Protein AF-A0A965BV50-F1 (afdb_monomer_lite)

Sequence (449 aa):
FGYLLAMDSPTAHPRGEAYHWGTTLWHEMAHVYTVEASNHLVPRWYTEGIAVFEEWRSGPTPGRKIPLNVYQAMSEGKFLPVASMDDGFMRPSYEDQVIVSYMQGGLIMDFIALEYGVDKIVDMLYFFRDGKPLEDAMQQVLGIDTTTFDKQFKEFIDIEYGKLLRALPGWQADQKTAFEALEAEDWQSAVAAGQRGVAAFPDYVEPDSPYIALARAYSRLDDTENQFRTLETFWQKGGYAPRALLTLAEGYTERGDTERAFDVLKTVQGGKLNMSGHYDHSRPGATLSGDAVLEGFVVRDAPGLGKVLQAMTLYGLVDALRGPGLNFSRATIPFSLSPDALVLQDARAFSSSLGLTAKGRIDRRRDTVDMEGTIVPAYIFNTLLGRIPLLGRLFSPEEGGGVFAVAYRMRGPLNDPQTSVNPLAALTPGFLRGIFGLGQEPAGQAPRQ

Secondary structure (DSSP, 8-state):
--S------TTTSPBTBS--HHHHHHHHHHHHHHHHHTTT-S-HHHHHHHHHHHHHHTSSS-S----HHHHHHHHTT-PPPGGGTTHHHHS-SSTTHHHHHHHHHHHHHHHHHHHT-HHHHHHHHHHHHTT--HHHHIIIIISS-HHHHHHHHHHHHHHHTHHHHHHHHHHHHHHHHHHHHHHTT-HHHHHHHHHHHHHH-TT--STTSHHHHHHHHHHHTT-HHHHHHHHHHHHHTT---HHHHHHHHHHHHHTT-HHHHHHHHHT------EEEEE--TTSTT--EEEEEEEEEEEE-S-HHHHHHHHHTT-HHHHHHHHTT-EEEEEEEEEEEE-SSEEEEEEEEEE-SSEEEEEEEEEETTTTEEEEEEEEEETHHHHHHH---TT-TTSS--SSS----EEEEEEEEETTS-EEEEEEEE---HHHHHHHTTTT----PPPPP-

Foldseek 3Di:
DALDQDDQPVVNWQFQPPPPVQLVVQLSVLLNVLCHLQVNQDQPLLSLLSSLLCSQPPTPDHHQDQDLVLLVCLLVVVDDQPLCLSCLVVPNPDDCSVVNSSSSSVLLQVLCCVPPRNVLSVQLSNVSSVVDDPQCSCCVRVVDGSVVSSVVSNVVCCVPCVQLSVCSVVLVVLLVQLVVCVVVVVLVSNLVSLVVNCVSPVLPQEPSGSLVSNLSSCVSVVVLVSNLVSLVSSVVSPHADQVSLQSNLVVCVVVVNNVVSVVSVVSRDDKDWDWDWDFDPVDVFTKTWTKIKIASDFAALQQQVLVQCVVVVVPVQSVCNHPVGATWGMKIFGWIDTPFKIFTCWIWTDDPFKIKTKGFMQGPVQQKTWIKIKIFTPVVVVVLVPPPVPCPPVPDDDDDDDRWMKIKTWTDHRSHTDMDIDTPDDDDNVVVCVNVVPDDDDPDDDDDD

pLDDT: mean 77.94, std 18.98, range [28.27, 98.56]

Structure (mmCIF, N/CA/C/O backbone):
data_AF-A0A965BV50-F1
#
_entry.id   AF-A0A965BV50-F1
#
loop_
_atom_site.group_PDB
_atom_site.id
_atom_site.type_symbol
_atom_site.label_atom_id
_atom_site.label_alt_id
_atom_site.label_comp_id
_atom_site.label_asym_id
_atom_site.label_entity_id
_atom_site.label_seq_id
_atom_site.pdbx_PDB_ins_code
_atom_site.Cartn_x
_atom_site.Cartn_y
_atom_site.Cartn_z
_atom_site.occupancy
_atom_site.B_iso_or_equiv
_atom_site.auth_seq_id
_atom_site.auth_comp_id
_atom_site.auth_asym_id
_atom_site.auth_atom_id
_atom_site.pdbx_PDB_model_num
ATOM 1 N N . PHE A 1 1 ? -26.295 1.095 6.762 1.00 48.38 1 PHE A N 1
ATOM 2 C CA . PHE A 1 1 ? -26.254 0.082 5.691 1.00 48.38 1 PHE A CA 1
ATOM 3 C C . PHE A 1 1 ? -26.835 -1.195 6.277 1.00 48.38 1 PHE A C 1
ATOM 5 O O . PHE A 1 1 ? -26.462 -1.478 7.400 1.00 48.38 1 PHE A O 1
ATOM 12 N N . GLY A 1 2 ? -27.822 -1.819 5.616 1.00 55.31 2 GLY A N 1
ATOM 13 C CA . GLY A 1 2 ? -28.513 -3.043 6.072 1.00 55.31 2 GLY A CA 1
ATOM 14 C C . GLY A 1 2 ? -27.794 -4.328 5.609 1.00 55.31 2 GLY A C 1
ATOM 15 O O . GLY A 1 2 ? -26.575 -4.327 5.475 1.00 55.31 2 GLY A O 1
ATOM 16 N N . TYR A 1 3 ? -28.548 -5.343 5.149 1.00 61.62 3 TYR A N 1
ATOM 17 C CA . TYR A 1 3 ? -28.073 -6.526 4.382 1.00 61.62 3 TYR A CA 1
ATOM 18 C C . TYR A 1 3 ? -27.464 -6.211 2.990 1.00 61.62 3 TYR A C 1
ATOM 20 O O . TYR A 1 3 ? -27.631 -6.976 2.038 1.00 61.62 3 TYR A O 1
ATOM 28 N N . LEU A 1 4 ? -26.827 -5.053 2.820 1.00 57.47 4 LEU A N 1
ATOM 29 C CA . LEU A 1 4 ? -26.337 -4.552 1.541 1.00 57.47 4 LEU A CA 1
ATOM 30 C C . LEU A 1 4 ? -24.837 -4.288 1.624 1.00 57.47 4 LEU A C 1
ATOM 32 O O . LEU A 1 4 ? -24.406 -3.382 2.333 1.00 57.47 4 LEU A O 1
ATOM 36 N N . LEU A 1 5 ? -24.082 -5.029 0.819 1.00 56.69 5 LEU A N 1
ATOM 37 C CA . LEU A 1 5 ? -22.688 -4.743 0.512 1.00 56.69 5 LEU A CA 1
ATOM 38 C C . LEU A 1 5 ? -22.633 -3.883 -0.752 1.00 56.69 5 LEU A C 1
ATOM 40 O O . LEU A 1 5 ? -23.156 -4.274 -1.799 1.00 56.69 5 LEU A O 1
ATOM 44 N N . ALA A 1 6 ? -22.019 -2.709 -0.649 1.00 56.41 6 ALA A N 1
ATOM 45 C CA . ALA A 1 6 ? -21.748 -1.838 -1.782 1.00 56.41 6 ALA A CA 1
ATOM 46 C C . ALA A 1 6 ? -20.234 -1.724 -1.920 1.00 56.41 6 ALA A C 1
ATOM 48 O O . ALA A 1 6 ? -19.592 -1.025 -1.151 1.00 56.41 6 ALA A O 1
ATOM 49 N N . MET A 1 7 ? -19.683 -2.444 -2.889 1.00 57.22 7 MET A N 1
ATOM 50 C CA . MET A 1 7 ? -18.261 -2.410 -3.190 1.00 57.22 7 MET A CA 1
ATOM 51 C C . MET A 1 7 ? -18.069 -1.891 -4.603 1.00 57.22 7 MET A C 1
ATOM 53 O O . MET A 1 7 ? -18.859 -2.180 -5.511 1.00 57.22 7 MET A O 1
ATOM 57 N N . ASP A 1 8 ? -16.984 -1.158 -4.785 1.00 50.34 8 ASP A N 1
ATOM 58 C CA . ASP A 1 8 ? -16.513 -0.786 -6.099 1.00 50.34 8 ASP A CA 1
ATOM 59 C C . ASP A 1 8 ? -16.258 -2.050 -6.928 1.00 50.34 8 ASP A C 1
ATOM 61 O O . ASP A 1 8 ? -15.528 -2.970 -6.551 1.00 50.34 8 ASP A O 1
ATOM 65 N N . SER A 1 9 ? -16.918 -2.117 -8.085 1.00 52.16 9 SER A N 1
ATOM 66 C CA . SER A 1 9 ? -16.736 -3.214 -9.033 1.00 52.16 9 SER A CA 1
ATOM 67 C C . SER A 1 9 ? -15.239 -3.430 -9.325 1.00 52.16 9 SER A C 1
ATOM 69 O O . SER A 1 9 ? -14.467 -2.464 -9.348 1.00 52.16 9 SER A O 1
ATOM 71 N N . PRO A 1 10 ? -14.811 -4.648 -9.709 1.00 48.91 10 PRO A N 1
ATOM 72 C CA . PRO A 1 10 ? -13.548 -4.862 -10.421 1.00 48.91 10 PRO A CA 1
ATOM 73 C C . PRO A 1 10 ? -13.303 -3.885 -11.571 1.00 48.91 10 PRO A C 1
ATOM 75 O O . PRO A 1 10 ? -12.167 -3.636 -11.969 1.00 48.91 10 PRO A O 1
ATOM 78 N N . THR A 1 11 ? -14.386 -3.313 -12.102 1.00 47.31 11 THR A N 1
ATOM 79 C CA . THR A 1 11 ? -14.369 -2.278 -13.126 1.00 47.31 11 THR A CA 1
ATOM 80 C C . THR A 1 11 ? -14.392 -0.831 -12.607 1.00 47.31 11 THR A C 1
ATOM 82 O O . THR A 1 11 ? -14.266 0.080 -13.415 1.00 47.31 11 THR A O 1
ATOM 85 N N . ALA A 1 12 ? -14.603 -0.585 -11.320 1.00 45.44 12 ALA A N 1
ATOM 86 C CA . ALA A 1 12 ? -14.571 0.744 -10.707 1.00 45.44 12 ALA A CA 1
ATOM 87 C C . ALA A 1 12 ? -13.158 1.096 -10.221 1.00 45.44 12 ALA A C 1
ATOM 89 O O . ALA A 1 12 ? -12.731 2.234 -10.392 1.00 45.44 12 ALA A O 1
ATOM 90 N N . HIS A 1 13 ? -12.397 0.096 -9.760 1.00 41.88 13 HIS A N 1
ATOM 91 C CA . HIS A 1 13 ? -10.967 0.256 -9.541 1.00 41.88 13 HIS A CA 1
ATOM 92 C C . HIS A 1 13 ? -10.174 0.047 -10.824 1.00 41.88 13 HIS A C 1
ATOM 94 O O . HIS A 1 13 ? -10.538 -0.764 -11.696 1.00 41.88 13 HIS A O 1
ATOM 100 N N . PRO A 1 14 ? -9.082 0.787 -10.984 1.00 36.50 14 PRO A N 1
ATOM 101 C CA . PRO A 1 14 ? -8.390 0.806 -12.239 1.00 36.50 14 PRO A CA 1
ATOM 102 C C . PRO A 1 14 ? -7.262 -0.262 -12.060 1.00 36.50 14 PRO A C 1
ATOM 104 O O . PRO A 1 14 ? -6.562 -0.294 -11.052 1.00 36.50 14 PRO A O 1
ATOM 107 N N . ARG A 1 15 ? -7.210 -1.316 -12.904 1.00 37.50 15 ARG A N 1
ATOM 108 C CA . ARG A 1 15 ? -6.371 -2.515 -12.610 1.00 37.50 15 ARG A CA 1
ATOM 109 C C . ARG A 1 15 ? -4.898 -2.116 -12.429 1.00 37.50 15 ARG A C 1
ATOM 111 O O . ARG A 1 15 ? -4.472 -1.079 -12.902 1.00 37.50 15 ARG A O 1
ATOM 118 N N . GLY A 1 16 ? -4.111 -2.920 -11.723 1.00 38.03 16 GLY A N 1
ATOM 119 C CA . GLY A 1 16 ? -2.706 -2.617 -11.415 1.00 38.03 16 GLY A CA 1
ATOM 120 C C . GLY A 1 16 ? -2.471 -1.458 -10.440 1.00 38.03 16 GLY A C 1
ATOM 121 O O . GLY A 1 16 ? -1.325 -1.242 -10.059 1.00 38.03 16 GLY A O 1
ATOM 122 N N . GLU A 1 17 ? -3.516 -0.785 -9.942 1.00 38.69 17 GLU A N 1
ATOM 123 C CA . GLU A 1 17 ? -3.510 -0.478 -8.509 1.00 38.69 17 GLU A CA 1
ATOM 124 C C . GLU A 1 17 ? -3.370 -1.804 -7.754 1.00 38.69 17 GLU A C 1
ATOM 126 O O . GLU A 1 17 ? -3.959 -2.815 -8.155 1.00 38.69 17 GLU A O 1
ATOM 131 N N . ALA A 1 18 ? -2.609 -1.806 -6.657 1.00 47.47 18 ALA A N 1
ATOM 132 C CA . ALA A 1 18 ? -2.600 -2.897 -5.685 1.00 47.47 18 ALA A CA 1
ATOM 133 C C . ALA A 1 18 ? -3.940 -2.933 -4.920 1.00 47.47 18 ALA A C 1
ATOM 135 O O . ALA A 1 18 ? -3.980 -2.965 -3.697 1.00 47.47 18 ALA A O 1
ATOM 136 N N . TYR A 1 19 ? -5.057 -2.864 -5.646 1.00 46.47 19 TYR A N 1
ATOM 137 C CA . TYR A 1 19 ? -6.391 -2.996 -5.105 1.00 46.47 19 TYR A CA 1
ATOM 138 C C . TYR A 1 19 ? -6.746 -4.474 -5.119 1.00 46.47 19 TYR A C 1
ATOM 140 O O . TYR A 1 19 ? -7.096 -5.064 -6.147 1.00 46.47 19 TYR A O 1
ATOM 148 N N . HIS A 1 20 ? -6.583 -5.103 -3.965 1.00 58.41 20 HIS A N 1
ATOM 149 C CA . HIS A 1 20 ? -6.886 -6.508 -3.811 1.00 58.41 20 HIS A CA 1
ATOM 150 C C . HIS A 1 20 ? -8.386 -6.664 -3.533 1.00 58.41 20 HIS A C 1
ATOM 152 O O . HIS A 1 20 ? -8.796 -6.720 -2.380 1.00 58.41 20 HIS A O 1
ATOM 158 N N . TRP A 1 21 ? -9.217 -6.759 -4.584 1.00 66.75 21 TRP A N 1
ATOM 159 C CA . TRP A 1 21 ? -10.684 -6.887 -4.450 1.00 66.75 21 TRP A CA 1
ATOM 160 C C . TRP A 1 21 ? -11.123 -7.996 -3.507 1.00 66.75 21 TRP A C 1
ATOM 162 O O . TRP A 1 21 ? -12.157 -7.871 -2.870 1.00 66.75 21 TRP A O 1
ATOM 172 N N . GLY A 1 22 ? -10.364 -9.091 -3.430 1.00 65.44 22 GLY A N 1
ATOM 173 C CA . GLY A 1 22 ? -10.655 -10.147 -2.469 1.00 65.44 22 GLY A CA 1
ATOM 174 C C . GLY A 1 22 ? -10.535 -9.654 -1.027 1.00 65.44 22 GLY A C 1
ATOM 175 O O . GLY A 1 22 ? -11.378 -9.991 -0.209 1.00 65.44 22 GLY A O 1
ATOM 176 N N . THR A 1 23 ? -9.516 -8.845 -0.736 1.00 68.75 23 THR A N 1
ATOM 177 C CA . THR A 1 23 ? -9.272 -8.264 0.592 1.00 68.75 23 THR A CA 1
ATOM 178 C C . THR A 1 23 ? -10.305 -7.186 0.887 1.00 68.75 23 THR A C 1
ATOM 180 O O . THR A 1 23 ? -10.951 -7.257 1.922 1.00 68.75 23 THR A O 1
ATOM 183 N N . THR A 1 24 ? -10.604 -6.300 -0.069 1.00 72.44 24 THR A N 1
ATOM 184 C CA . THR A 1 24 ? -11.660 -5.296 0.131 1.00 72.44 24 THR A CA 1
ATOM 185 C C . THR A 1 24 ? -13.047 -5.917 0.262 1.00 72.44 24 THR A C 1
ATOM 187 O O . THR A 1 24 ? -13.817 -5.517 1.122 1.00 72.44 24 THR A O 1
ATOM 190 N N . LEU A 1 25 ? -13.379 -6.945 -0.524 1.00 76.69 25 LEU A N 1
ATOM 191 C CA . LEU A 1 25 ? -14.638 -7.670 -0.350 1.00 76.69 25 LEU A CA 1
ATOM 192 C C . LEU A 1 25 ? -14.718 -8.304 1.040 1.00 76.69 25 LEU A C 1
ATOM 194 O O . LEU A 1 25 ? -15.788 -8.310 1.641 1.00 76.69 25 LEU A O 1
ATOM 198 N N . TRP A 1 26 ? -13.604 -8.843 1.536 1.00 81.62 26 TRP A N 1
ATOM 199 C CA . TRP A 1 26 ? -13.517 -9.418 2.875 1.00 81.62 26 TRP A CA 1
ATOM 200 C C . TRP A 1 26 ? -13.761 -8.363 3.959 1.00 81.62 26 TRP A C 1
ATOM 202 O O . TRP A 1 26 ? -14.573 -8.586 4.855 1.00 81.62 26 TRP A O 1
ATOM 212 N N . HIS A 1 27 ? -13.139 -7.191 3.813 1.00 84.00 27 HIS A N 1
ATOM 213 C CA . HIS A 1 27 ? -13.326 -6.019 4.673 1.00 84.00 27 HIS A CA 1
ATOM 214 C C . HIS A 1 27 ? -14.779 -5.537 4.686 1.00 84.00 27 HIS A C 1
ATOM 216 O O . HIS A 1 27 ? -15.415 -5.474 5.735 1.00 84.00 27 HIS A O 1
ATOM 222 N N . GLU A 1 28 ? -15.357 -5.289 3.510 1.00 81.19 28 GLU A N 1
ATOM 223 C CA . GLU A 1 28 ? -16.746 -4.838 3.382 1.00 81.19 28 GLU A CA 1
ATOM 224 C C . GLU A 1 28 ? -17.741 -5.884 3.903 1.00 81.19 28 GLU A C 1
ATOM 226 O O . GLU A 1 28 ? -18.779 -5.550 4.478 1.00 81.19 28 GLU A O 1
ATOM 231 N N . MET A 1 29 ? -17.431 -7.175 3.756 1.00 83.62 29 MET A N 1
ATOM 232 C CA . MET A 1 29 ? -18.248 -8.248 4.320 1.00 83.62 29 MET A CA 1
ATOM 233 C C . MET A 1 29 ? -18.196 -8.249 5.855 1.00 83.62 29 MET A C 1
ATOM 235 O O . MET A 1 29 ? -19.225 -8.455 6.503 1.00 83.62 29 MET A O 1
ATOM 239 N N . ALA A 1 30 ? -17.032 -7.976 6.450 1.00 87.62 30 ALA A N 1
ATOM 240 C CA . ALA A 1 30 ? -16.907 -7.820 7.897 1.00 87.62 30 ALA A CA 1
ATOM 241 C C . ALA A 1 30 ? -17.775 -6.658 8.417 1.00 87.62 30 ALA A C 1
ATOM 243 O O . ALA A 1 30 ? -18.421 -6.800 9.461 1.00 87.62 30 ALA A O 1
ATOM 244 N N . HIS A 1 31 ? -17.895 -5.554 7.669 1.00 83.19 31 HIS A N 1
ATOM 245 C CA . HIS A 1 31 ? -18.837 -4.483 8.009 1.00 83.19 31 HIS A CA 1
ATOM 246 C C . HIS A 1 31 ? -20.285 -4.961 8.039 1.00 83.19 31 HIS A C 1
ATOM 248 O O . HIS A 1 31 ? -20.985 -4.677 9.010 1.00 83.19 31 HIS A O 1
ATOM 254 N N . VAL A 1 32 ? -20.734 -5.724 7.036 1.00 82.69 32 VAL A N 1
ATOM 255 C CA . VAL A 1 32 ? -22.110 -6.253 7.011 1.00 82.69 32 VAL A CA 1
ATOM 256 C C . VAL A 1 32 ? -22.403 -7.051 8.283 1.00 82.69 32 VAL A C 1
ATOM 258 O O . VAL A 1 32 ? -23.408 -6.802 8.941 1.00 82.69 32 VAL A O 1
ATOM 261 N N . TYR A 1 33 ? -21.516 -7.961 8.690 1.00 87.75 33 TYR A N 1
ATOM 262 C CA . TYR A 1 33 ? -21.744 -8.750 9.904 1.00 87.75 33 TYR A CA 1
ATOM 263 C C . TYR A 1 33 ? -21.706 -7.908 11.180 1.00 87.75 33 TYR A C 1
ATOM 265 O O . TYR A 1 33 ? -22.573 -8.058 12.040 1.00 87.75 33 TYR A O 1
ATOM 273 N N . THR A 1 34 ? -20.715 -7.028 11.318 1.00 89.50 34 THR A N 1
ATOM 274 C CA . THR A 1 34 ? -20.498 -6.269 12.559 1.00 89.50 34 THR A CA 1
ATOM 275 C C . THR A 1 34 ? -21.566 -5.205 12.787 1.00 89.50 34 THR A C 1
ATOM 277 O O . THR A 1 34 ? -22.087 -5.059 13.895 1.00 89.50 34 THR A O 1
ATOM 280 N N . VAL A 1 35 ? -21.953 -4.492 11.734 1.00 87.44 35 VAL A N 1
ATOM 281 C CA . VAL A 1 35 ? -22.994 -3.466 11.796 1.00 87.44 35 VAL A CA 1
ATOM 282 C C . VAL A 1 35 ? -24.360 -4.092 12.100 1.00 87.44 35 VAL A C 1
ATOM 284 O O . VAL A 1 35 ? -25.089 -3.570 12.942 1.00 87.44 35 VAL A O 1
ATOM 287 N N . GLU A 1 36 ? -24.687 -5.237 11.497 1.00 88.00 36 GLU A N 1
ATOM 288 C CA . GLU A 1 36 ? -25.954 -5.936 11.758 1.00 88.00 36 GLU A CA 1
ATOM 289 C C . GLU A 1 36 ? -25.990 -6.574 13.152 1.00 88.00 36 GLU A C 1
ATOM 291 O O . GLU A 1 36 ? -26.957 -6.401 13.898 1.00 88.00 36 GLU A O 1
ATOM 296 N N . ALA A 1 37 ? -24.920 -7.267 13.558 1.00 88.69 37 ALA A N 1
ATOM 297 C CA . ALA A 1 37 ? -24.847 -7.908 14.873 1.00 88.69 37 ALA A CA 1
ATOM 298 C C . ALA A 1 37 ? -24.964 -6.904 16.032 1.00 88.69 37 ALA A C 1
ATOM 300 O O . ALA A 1 37 ? -25.446 -7.262 17.108 1.00 88.69 37 ALA A O 1
ATOM 301 N N . SER A 1 38 ? -24.570 -5.649 15.804 1.00 89.94 38 SER A N 1
ATOM 302 C CA . SER A 1 38 ? -24.635 -4.556 16.779 1.00 89.94 38 SER A CA 1
ATOM 303 C C . SER A 1 38 ? -25.851 -3.635 16.621 1.00 89.94 38 SER A C 1
ATOM 305 O O . SER A 1 38 ? -25.908 -2.603 17.284 1.00 89.94 38 SER A O 1
ATOM 307 N N . ASN A 1 39 ? -26.829 -3.960 15.764 1.00 88.81 39 ASN A N 1
ATOM 308 C CA . ASN A 1 39 ? -27.992 -3.097 15.496 1.00 88.81 39 ASN A CA 1
ATOM 309 C C . ASN A 1 39 ? -27.597 -1.648 15.123 1.00 88.81 39 ASN A C 1
ATOM 311 O O . ASN A 1 39 ? -28.244 -0.684 15.529 1.00 88.81 39 ASN A O 1
ATOM 315 N N . HIS A 1 40 ? -26.504 -1.495 14.368 1.00 87.69 40 HIS A N 1
ATOM 316 C CA . HIS A 1 40 ? -25.914 -0.214 13.962 1.00 87.69 40 HIS A CA 1
ATOM 317 C C . HIS A 1 40 ? -25.415 0.686 15.109 1.00 87.69 40 HIS A C 1
ATOM 319 O O . HIS A 1 40 ? -25.221 1.883 14.895 1.00 87.69 40 HIS A O 1
ATOM 325 N N . LEU A 1 41 ? -25.212 0.141 16.312 1.00 89.88 41 LEU A N 1
ATOM 326 C CA . LEU A 1 41 ? -24.761 0.895 17.491 1.00 89.88 41 LEU A CA 1
ATOM 327 C C . LEU A 1 41 ? -23.266 0.718 17.798 1.00 89.88 41 LEU A C 1
ATOM 329 O O . LEU A 1 41 ? -22.759 1.335 18.733 1.00 89.88 41 LEU A O 1
ATOM 333 N N . VAL A 1 42 ? -22.550 -0.102 17.022 1.00 91.81 42 VAL A N 1
ATOM 334 C CA . VAL A 1 42 ? -21.094 -0.255 17.148 1.00 91.81 42 VAL A CA 1
ATOM 335 C C . VAL A 1 42 ? -20.363 1.064 16.834 1.00 91.81 42 VAL A C 1
ATOM 337 O O . VAL A 1 42 ? -20.697 1.717 15.839 1.00 91.81 42 VAL A O 1
ATOM 340 N N . PRO A 1 43 ? -19.353 1.461 17.634 1.00 92.81 43 PRO A N 1
ATOM 341 C CA . PRO A 1 43 ? -18.474 2.582 17.303 1.00 92.81 43 PRO A CA 1
ATOM 342 C C . PRO A 1 43 ? -17.783 2.378 15.954 1.00 92.81 43 PRO A C 1
ATOM 344 O O . PRO A 1 43 ? -17.445 1.247 15.588 1.00 92.81 43 PRO A O 1
ATOM 347 N N . ARG A 1 44 ? -17.524 3.468 15.222 1.00 89.50 44 ARG A N 1
ATOM 348 C CA . ARG A 1 44 ? -16.952 3.370 13.873 1.00 89.50 44 ARG A CA 1
ATOM 349 C C . ARG A 1 44 ? -15.593 2.684 13.918 1.00 89.50 44 ARG A C 1
ATOM 351 O O . ARG A 1 44 ? -15.387 1.702 13.217 1.00 89.50 44 ARG A O 1
ATOM 358 N N . TRP A 1 45 ? -14.695 3.142 14.778 1.00 95.00 45 TRP A N 1
ATOM 359 C CA . TRP A 1 45 ? -13.354 2.574 14.884 1.00 95.00 45 TRP A CA 1
ATOM 360 C C . TRP A 1 45 ? -13.360 1.063 15.157 1.00 95.00 45 TRP A C 1
ATOM 362 O O . TRP A 1 45 ? -12.461 0.357 14.707 1.00 95.00 45 TRP A O 1
ATOM 372 N N . TYR A 1 46 ? -14.371 0.561 15.874 1.00 95.94 46 TYR A N 1
ATOM 373 C CA . TYR A 1 46 ? -14.468 -0.844 16.254 1.00 95.94 46 TYR A CA 1
ATOM 374 C C . TYR A 1 46 ? -14.847 -1.720 15.055 1.00 95.94 46 TYR A C 1
ATOM 376 O O . TYR A 1 46 ? -14.236 -2.764 14.840 1.00 95.94 46 TYR A O 1
ATOM 384 N N . THR A 1 47 ? -15.805 -1.281 14.229 1.00 92.88 47 THR A N 1
ATOM 385 C CA . THR A 1 47 ? -16.154 -2.003 12.992 1.00 92.88 47 THR A CA 1
ATOM 386 C C . THR A 1 47 ? -15.019 -1.952 11.964 1.00 92.88 47 THR A C 1
ATOM 388 O O . THR A 1 47 ? -14.702 -2.985 11.381 1.00 92.88 47 THR A O 1
ATOM 391 N N . GLU A 1 48 ? -14.332 -0.811 11.816 1.00 92.31 48 GLU A N 1
ATOM 392 C CA . GLU A 1 48 ? -13.141 -0.694 10.955 1.00 92.31 48 GLU A CA 1
ATOM 393 C C . GLU A 1 48 ? -12.002 -1.595 11.454 1.00 92.31 48 GLU A C 1
ATOM 395 O O . GLU A 1 48 ? -11.359 -2.291 10.671 1.00 92.31 48 GLU A O 1
ATOM 400 N N . GLY A 1 49 ? -11.780 -1.634 12.772 1.00 96.00 49 GLY A N 1
ATOM 401 C CA . GLY A 1 49 ? -10.764 -2.480 13.389 1.00 96.00 49 GLY A CA 1
ATOM 402 C C . GLY A 1 49 ? -11.022 -3.970 13.176 1.00 96.00 49 GLY A C 1
ATOM 403 O O . GLY A 1 49 ? -10.091 -4.696 12.835 1.00 96.00 49 GLY A O 1
ATOM 404 N N . ILE A 1 50 ? -12.272 -4.431 13.323 1.00 96.06 50 ILE A N 1
ATOM 405 C CA . ILE A 1 50 ? -12.636 -5.826 13.017 1.00 96.06 50 ILE A CA 1
ATOM 406 C C . ILE A 1 50 ? -12.405 -6.131 11.538 1.00 96.06 50 ILE A C 1
ATOM 408 O O . ILE A 1 50 ? -11.892 -7.199 11.218 1.00 96.06 50 ILE A O 1
ATOM 412 N N . ALA A 1 51 ? -12.763 -5.213 10.642 1.00 91.44 51 ALA A N 1
ATOM 413 C CA . ALA A 1 51 ? -12.606 -5.430 9.214 1.00 91.44 51 ALA A CA 1
ATOM 414 C C . ALA A 1 51 ? -11.124 -5.604 8.825 1.00 91.44 51 ALA A C 1
ATOM 416 O O . ALA A 1 51 ? -10.776 -6.628 8.238 1.00 91.44 51 ALA A O 1
ATOM 417 N N . VAL A 1 52 ? -10.233 -4.722 9.298 1.00 91.75 52 VAL A N 1
ATOM 418 C CA . VAL A 1 52 ? -8.771 -4.860 9.119 1.00 91.75 52 VAL A CA 1
ATOM 419 C C . VAL A 1 52 ? -8.226 -6.130 9.792 1.00 91.75 52 VAL A C 1
ATOM 421 O O . VAL A 1 52 ? -7.362 -6.818 9.249 1.00 91.75 52 VAL A O 1
ATOM 424 N N . PHE A 1 53 ? -8.728 -6.484 10.976 1.00 95.44 53 PHE A N 1
ATOM 425 C CA . PHE A 1 53 ? -8.325 -7.709 11.669 1.00 95.44 53 PHE A CA 1
ATOM 426 C C . PHE A 1 53 ? -8.690 -8.974 10.885 1.00 95.44 53 PHE A C 1
ATOM 428 O O . PHE A 1 53 ? -7.867 -9.884 10.761 1.00 95.44 53 PHE A O 1
ATOM 435 N N . GLU A 1 54 ? -9.893 -9.030 10.315 1.00 91.69 54 GLU A N 1
ATOM 436 C CA . GLU A 1 54 ? -10.315 -10.136 9.459 1.00 91.69 54 GLU A CA 1
ATOM 437 C C . GLU A 1 54 ? -9.511 -10.179 8.153 1.00 91.69 54 GLU A C 1
ATOM 439 O O . GLU A 1 54 ? -9.130 -11.271 7.728 1.00 91.69 54 GLU A O 1
ATOM 444 N N . GLU A 1 55 ? -9.160 -9.030 7.555 1.00 84.81 55 GLU A N 1
ATOM 445 C CA . GLU A 1 55 ? -8.230 -8.980 6.414 1.00 84.81 55 GLU A CA 1
ATOM 446 C C . GLU A 1 55 ? -6.895 -9.665 6.744 1.00 84.81 55 GLU A C 1
ATOM 448 O O . GLU A 1 55 ? -6.426 -10.512 5.979 1.00 84.81 55 GLU A O 1
ATOM 453 N N . TRP A 1 56 ? -6.292 -9.337 7.893 1.00 87.31 56 TRP A N 1
ATOM 454 C CA . TRP A 1 56 ? -4.994 -9.883 8.297 1.00 87.31 56 TRP A CA 1
ATOM 455 C C . TRP A 1 56 ? -5.057 -11.349 8.718 1.00 87.31 56 TRP A C 1
ATOM 457 O O . TRP A 1 56 ? -4.104 -12.095 8.482 1.00 87.31 56 TRP A O 1
ATOM 467 N N . ARG A 1 57 ? -6.143 -11.770 9.368 1.00 87.94 57 ARG A N 1
ATOM 468 C CA . ARG A 1 57 ? -6.249 -13.103 9.971 1.00 87.94 57 ARG A CA 1
ATOM 469 C C . ARG A 1 57 ? -6.753 -14.164 9.001 1.00 87.94 57 ARG A C 1
ATOM 471 O O . ARG A 1 57 ? -6.238 -15.281 9.004 1.00 87.94 57 ARG A O 1
ATOM 478 N N . SER A 1 58 ? -7.799 -13.851 8.242 1.00 85.56 58 SER A N 1
ATOM 479 C CA . SER A 1 58 ? -8.583 -14.831 7.477 1.00 85.56 58 SER A CA 1
ATOM 480 C C . SER A 1 58 ? -8.809 -14.423 6.019 1.00 85.56 58 SER A C 1
ATOM 482 O O . SER A 1 58 ? -9.309 -15.228 5.230 1.00 85.56 58 SER A O 1
ATOM 484 N N . GLY A 1 59 ? -8.417 -13.199 5.657 1.00 78.19 59 GLY A N 1
ATOM 485 C CA . GLY A 1 59 ? -8.564 -12.663 4.317 1.00 78.19 59 GLY A CA 1
ATOM 486 C C . GLY A 1 59 ? -7.705 -13.383 3.269 1.00 78.19 59 GLY A C 1
ATOM 487 O O . GLY A 1 59 ? -6.819 -14.176 3.592 1.00 78.19 59 GLY A O 1
ATOM 488 N N . PRO A 1 60 ? -7.930 -13.096 1.975 1.00 68.62 60 PRO A N 1
ATOM 489 C CA . PRO A 1 60 ? -7.229 -13.766 0.875 1.00 68.62 60 PRO A CA 1
ATOM 490 C C . PRO A 1 60 ? -5.704 -13.592 0.861 1.00 68.62 60 PRO A C 1
ATOM 492 O O . PRO A 1 60 ? -5.001 -14.393 0.246 1.00 68.62 60 PRO A O 1
ATOM 495 N N . THR A 1 61 ? -5.196 -12.544 1.512 1.00 65.62 61 THR A N 1
ATOM 496 C CA . THR A 1 61 ? -3.765 -12.252 1.663 1.00 65.62 61 THR A CA 1
ATOM 497 C C . THR A 1 61 ? -3.442 -12.063 3.148 1.00 65.62 61 THR A C 1
ATOM 499 O O . THR A 1 61 ? -3.278 -10.922 3.584 1.00 65.62 61 THR A O 1
ATOM 502 N N . PRO A 1 62 ? -3.396 -13.150 3.939 1.00 71.19 62 PRO A N 1
ATOM 503 C CA . PRO A 1 62 ? -3.221 -13.048 5.381 1.00 71.19 62 PRO A CA 1
ATOM 504 C C . PRO A 1 62 ? -1.833 -12.503 5.745 1.00 71.19 62 PRO A C 1
ATOM 506 O O . PRO A 1 62 ? -0.868 -12.620 4.983 1.00 71.19 62 PRO A O 1
ATOM 509 N N . GLY A 1 63 ? -1.735 -11.937 6.945 1.00 78.56 63 GLY A N 1
ATOM 510 C CA . GLY A 1 63 ? -0.555 -11.258 7.474 1.00 78.56 63 GLY A CA 1
ATOM 511 C C . GLY A 1 63 ? -0.750 -9.746 7.590 1.00 78.56 63 GLY A C 1
ATOM 512 O O . GLY A 1 63 ? -1.423 -9.122 6.771 1.00 78.56 63 GLY A O 1
ATOM 513 N N . ARG A 1 64 ? -0.135 -9.145 8.617 1.00 82.50 64 ARG A N 1
ATOM 514 C CA . ARG A 1 64 ? -0.214 -7.698 8.864 1.00 82.50 64 ARG A CA 1
ATOM 515 C C . ARG A 1 64 ? 0.430 -6.937 7.698 1.00 82.50 64 ARG A C 1
ATOM 517 O O . ARG A 1 64 ? 1.593 -7.166 7.366 1.00 82.50 64 ARG A O 1
ATOM 524 N N . LYS A 1 65 ? -0.318 -6.012 7.096 1.00 74.06 65 LYS A N 1
ATOM 525 C CA . LYS A 1 65 ? 0.157 -5.107 6.038 1.00 74.06 65 LYS A CA 1
ATOM 526 C C . LYS A 1 65 ? 0.079 -3.674 6.547 1.00 74.06 65 LYS A C 1
ATOM 528 O O . LYS A 1 65 ? -0.957 -3.029 6.441 1.00 74.06 65 LYS A O 1
ATOM 533 N N . ILE A 1 66 ? 1.166 -3.209 7.160 1.00 82.62 66 ILE A N 1
ATOM 534 C CA . ILE A 1 66 ? 1.229 -1.903 7.823 1.00 82.62 66 ILE A CA 1
ATOM 535 C C . ILE A 1 66 ? 2.064 -0.950 6.954 1.00 82.62 66 ILE A C 1
ATOM 537 O O . ILE A 1 66 ? 3.244 -1.221 6.726 1.00 82.62 66 ILE A O 1
ATOM 541 N N . PRO A 1 67 ? 1.489 0.160 6.465 1.00 79.69 67 PRO A N 1
ATOM 542 C CA . PRO A 1 67 ? 2.229 1.151 5.689 1.00 79.69 67 PRO A CA 1
ATOM 543 C C . PRO A 1 67 ? 3.319 1.874 6.502 1.00 79.69 67 PRO A C 1
ATOM 545 O O . PRO A 1 67 ? 3.207 2.039 7.720 1.00 79.69 67 PRO A O 1
ATOM 548 N N . LEU A 1 68 ? 4.364 2.370 5.825 1.00 79.94 68 LEU A N 1
ATOM 549 C CA . LEU A 1 68 ? 5.511 3.027 6.472 1.00 79.94 68 LEU A CA 1
ATOM 550 C C . LEU A 1 68 ? 5.120 4.246 7.325 1.00 79.94 68 LEU A C 1
ATOM 552 O O . LEU A 1 68 ? 5.635 4.418 8.430 1.00 79.94 68 LEU A O 1
ATOM 556 N N . ASN A 1 69 ? 4.191 5.073 6.845 1.00 84.25 69 ASN A N 1
ATOM 557 C CA . ASN A 1 69 ? 3.702 6.243 7.579 1.00 84.25 69 ASN A CA 1
ATOM 558 C C . ASN A 1 69 ? 2.991 5.865 8.892 1.00 84.25 69 ASN A C 1
ATOM 560 O O . ASN A 1 69 ? 3.015 6.637 9.850 1.00 84.25 69 ASN A O 1
ATOM 564 N N . VAL A 1 70 ? 2.433 4.655 8.992 1.00 89.75 70 VAL A N 1
ATOM 565 C CA . VAL A 1 70 ? 1.851 4.147 10.241 1.00 89.75 70 VAL A CA 1
ATOM 566 C C . VAL A 1 70 ? 2.942 3.741 11.227 1.00 89.75 70 VAL A C 1
ATOM 568 O O . VAL A 1 70 ? 2.848 4.101 12.397 1.00 89.75 70 VAL A O 1
ATOM 571 N N . TYR A 1 71 ? 4.019 3.085 10.782 1.00 90.12 71 TYR A N 1
ATOM 572 C CA . TYR A 1 71 ? 5.189 2.860 11.644 1.00 90.12 71 TYR A CA 1
ATOM 573 C C . TYR A 1 71 ? 5.799 4.177 12.132 1.00 90.12 71 TYR A C 1
ATOM 575 O O . TYR A 1 71 ? 6.190 4.290 13.294 1.00 90.12 71 TYR A O 1
ATOM 583 N N . GLN A 1 72 ? 5.831 5.200 11.276 1.00 90.31 72 GLN A N 1
ATOM 584 C CA . GLN A 1 72 ? 6.269 6.530 11.680 1.00 90.31 72 GLN A CA 1
ATOM 585 C C . GLN A 1 72 ? 5.345 7.117 12.759 1.00 90.31 72 GLN A C 1
ATOM 587 O O . GLN A 1 72 ? 5.832 7.531 13.812 1.00 90.31 72 GLN A O 1
ATOM 592 N N . ALA A 1 73 ? 4.025 7.060 12.565 1.00 93.88 73 ALA A N 1
ATOM 593 C CA . ALA A 1 73 ? 3.053 7.502 13.563 1.00 93.88 73 ALA A CA 1
ATOM 594 C C . ALA A 1 73 ? 3.184 6.743 14.899 1.00 93.88 73 ALA A C 1
ATOM 596 O O . ALA A 1 73 ? 3.125 7.367 15.960 1.00 93.88 73 ALA A O 1
ATOM 597 N N . MET A 1 74 ? 3.436 5.427 14.864 1.00 94.94 74 MET A N 1
ATOM 598 C CA . MET A 1 74 ? 3.739 4.630 16.060 1.00 94.94 74 MET A CA 1
ATOM 599 C C . MET A 1 74 ? 4.986 5.155 16.780 1.00 94.94 74 MET A C 1
ATOM 601 O O . MET A 1 74 ? 4.955 5.365 17.992 1.00 94.94 74 MET A O 1
ATOM 605 N N . SER A 1 75 ? 6.075 5.396 16.040 1.00 94.06 75 SER A N 1
ATOM 606 C CA . SER A 1 75 ? 7.347 5.872 16.606 1.00 94.06 75 SER A CA 1
ATOM 607 C C . SER A 1 75 ? 7.238 7.266 17.233 1.00 94.06 75 SER A C 1
ATOM 609 O O . SER A 1 75 ? 7.908 7.559 18.221 1.00 94.06 75 SER A O 1
ATOM 611 N N . GLU A 1 76 ? 6.354 8.105 16.693 1.00 94.25 76 GLU A N 1
ATOM 612 C CA . GLU A 1 76 ? 6.093 9.468 17.157 1.00 94.25 76 GLU A CA 1
ATOM 613 C C . GLU A 1 76 ? 5.042 9.525 18.281 1.00 94.25 76 GLU A C 1
ATOM 615 O O . GLU A 1 76 ? 4.741 10.606 18.785 1.00 94.25 76 GLU A O 1
ATOM 620 N N . GLY A 1 77 ? 4.473 8.381 18.684 1.00 94.56 77 GLY A N 1
ATOM 621 C CA . GLY A 1 77 ? 3.445 8.319 19.723 1.00 94.56 77 GLY A CA 1
ATOM 622 C C . GLY A 1 77 ? 2.117 8.958 19.308 1.00 94.56 77 GLY A C 1
ATOM 623 O O . GLY A 1 77 ? 1.405 9.487 20.156 1.00 94.56 77 GLY A O 1
ATOM 624 N N . LYS A 1 78 ? 1.785 8.929 18.011 1.00 95.94 78 LYS A N 1
ATOM 625 C CA . LYS A 1 78 ? 0.572 9.543 17.435 1.00 95.94 78 LYS A CA 1
ATOM 626 C C . LYS A 1 78 ? -0.677 8.653 17.480 1.00 95.94 78 LYS A C 1
ATOM 628 O O . LYS A 1 78 ? -1.708 9.023 16.922 1.00 95.94 78 LYS A O 1
ATOM 633 N N . PHE A 1 79 ? -0.588 7.479 18.097 1.00 97.50 79 PHE A N 1
ATOM 634 C CA . PHE A 1 79 ? -1.743 6.614 18.324 1.00 97.50 79 PHE A CA 1
ATOM 635 C C . PHE A 1 79 ? -2.730 7.265 19.293 1.00 97.50 79 PHE A C 1
ATOM 637 O O . PHE A 1 79 ? -2.332 7.885 20.280 1.00 97.50 79 PHE A O 1
ATOM 644 N N . LEU A 1 80 ? -4.021 7.131 18.995 1.00 97.88 80 LEU A N 1
ATOM 645 C CA . LEU A 1 80 ? -5.084 7.703 19.815 1.00 97.88 80 LEU A CA 1
ATOM 646 C C . LEU A 1 80 ? -5.415 6.784 21.001 1.00 97.88 80 LEU A C 1
ATOM 648 O O . LEU A 1 80 ? -5.372 5.565 20.846 1.00 97.88 80 LEU A O 1
ATOM 652 N N . PRO A 1 81 ? -5.794 7.325 22.168 1.00 98.12 81 PRO A N 1
ATOM 653 C CA . PRO A 1 81 ? -6.436 6.539 23.220 1.00 98.12 81 PRO A CA 1
ATOM 654 C C . PRO A 1 81 ? -7.681 5.822 22.687 1.00 98.12 81 PRO A C 1
ATOM 656 O O . PRO A 1 81 ? -8.423 6.400 21.885 1.00 98.12 81 PRO A O 1
ATOM 659 N N . VAL A 1 82 ? -7.967 4.606 23.162 1.00 97.50 82 VAL A N 1
ATOM 660 C CA . VAL A 1 82 ? -9.110 3.802 22.689 1.00 97.50 82 VAL A CA 1
ATOM 661 C C . VAL A 1 82 ? -10.445 4.542 22.848 1.00 97.50 82 VAL A C 1
ATOM 663 O O . VAL A 1 82 ? -11.313 4.467 21.981 1.00 97.50 82 VAL A O 1
ATOM 666 N N . ALA A 1 83 ? -10.576 5.348 23.907 1.00 96.44 83 ALA A N 1
ATOM 667 C CA . ALA A 1 83 ? -11.754 6.173 24.178 1.00 96.44 83 ALA A CA 1
ATOM 668 C C . ALA A 1 83 ? -11.979 7.308 23.157 1.00 96.44 83 ALA A C 1
ATOM 670 O O . ALA A 1 83 ? -13.075 7.857 23.076 1.00 96.44 83 ALA A O 1
ATOM 671 N N . SER A 1 84 ? -10.959 7.669 22.375 1.00 96.38 84 SER A N 1
ATOM 672 C CA . SER A 1 84 ? -10.993 8.763 21.393 1.00 96.38 84 SER A CA 1
ATOM 673 C C . SER A 1 84 ? -10.775 8.275 19.958 1.00 96.38 84 SER A C 1
ATOM 675 O O . SER A 1 84 ? -10.588 9.085 19.055 1.00 96.38 84 SER A O 1
ATOM 677 N N . MET A 1 85 ? -10.799 6.961 19.716 1.00 95.94 85 MET A N 1
ATOM 678 C CA . MET A 1 85 ? -10.460 6.383 18.410 1.00 95.94 85 MET A CA 1
ATOM 679 C C . MET A 1 85 ? -11.358 6.864 17.259 1.00 95.94 85 MET A C 1
ATOM 681 O O . MET A 1 85 ? -10.878 7.014 16.136 1.00 95.94 85 MET A O 1
ATOM 685 N N . ASP A 1 86 ? -12.634 7.171 17.517 1.00 92.12 86 ASP A N 1
ATOM 686 C CA . ASP A 1 86 ? -13.535 7.702 16.483 1.00 92.12 86 ASP A CA 1
ATOM 687 C C . ASP A 1 86 ? -13.098 9.088 15.963 1.00 92.12 86 ASP A C 1
ATOM 689 O O . ASP A 1 86 ? -13.358 9.422 14.800 1.00 92.12 86 ASP A O 1
ATOM 693 N N . ASP A 1 87 ? -12.381 9.887 16.766 1.00 90.50 87 ASP A N 1
ATOM 694 C CA . ASP A 1 87 ? -11.864 11.191 16.329 1.00 90.50 87 ASP A CA 1
ATOM 695 C C . ASP A 1 87 ? -10.860 11.044 15.183 1.00 90.50 87 ASP A C 1
ATOM 697 O O . ASP A 1 87 ? -10.807 11.902 14.301 1.00 90.50 87 ASP A O 1
ATOM 701 N N . GLY A 1 88 ? -10.135 9.925 15.121 1.00 84.94 88 GLY A N 1
ATOM 702 C CA . GLY A 1 88 ? -9.207 9.629 14.034 1.00 84.94 88 GLY A CA 1
ATOM 703 C C . GLY A 1 88 ? -9.869 9.560 12.653 1.00 84.94 88 GLY A C 1
ATOM 704 O O . GLY A 1 88 ? -9.230 9.853 11.641 1.00 84.94 88 GLY A O 1
ATOM 705 N N . PHE A 1 89 ? -11.170 9.256 12.611 1.00 80.75 89 PHE A N 1
ATOM 706 C CA . PHE A 1 89 ? -11.975 9.212 11.389 1.00 80.75 89 PHE A CA 1
ATOM 707 C C . PHE A 1 89 ? -12.801 10.484 11.172 1.00 80.75 89 PHE A C 1
ATOM 709 O O . PHE A 1 89 ? -13.053 10.872 10.032 1.00 80.75 89 PHE A O 1
ATOM 716 N N . MET A 1 90 ? -13.280 11.108 12.252 1.00 83.56 90 MET A N 1
ATOM 717 C CA . MET A 1 90 ? -14.202 12.248 12.176 1.00 83.56 90 MET A CA 1
ATOM 718 C C . MET A 1 90 ? -13.494 13.603 12.151 1.00 83.56 90 MET A C 1
ATOM 720 O O . MET A 1 90 ? -14.002 14.556 11.558 1.00 83.56 90 MET A O 1
ATOM 724 N N . ARG A 1 91 ? -12.358 13.713 12.842 1.00 85.00 91 ARG A N 1
ATOM 725 C CA . ARG A 1 91 ? -11.617 14.956 13.083 1.00 85.00 91 ARG A CA 1
ATOM 726 C C . ARG A 1 91 ? -10.107 14.685 13.027 1.00 85.00 91 ARG A C 1
ATOM 728 O O . ARG A 1 91 ? -9.422 14.847 14.039 1.00 85.00 91 ARG A O 1
ATOM 735 N N . PRO A 1 92 ? -9.575 14.273 11.861 1.00 83.50 92 PRO A N 1
ATOM 736 C CA . PRO A 1 92 ? -8.157 13.973 11.728 1.00 83.50 92 PRO A CA 1
ATOM 737 C C . PRO A 1 92 ? -7.305 15.202 12.073 1.00 83.50 92 PRO A C 1
ATOM 739 O O . PRO A 1 92 ? -7.569 16.309 11.601 1.00 83.50 92 PRO A O 1
ATOM 742 N N . SER A 1 93 ? -6.283 15.004 12.906 1.00 87.62 93 SER A N 1
ATOM 743 C CA . SER A 1 93 ? -5.379 16.068 13.370 1.00 87.62 93 SER A CA 1
ATOM 744 C C . SER A 1 93 ? -4.134 16.238 12.488 1.00 87.62 93 SER A C 1
ATOM 746 O O . SER A 1 93 ? -3.427 17.238 12.610 1.00 87.62 93 SER A O 1
ATOM 748 N N . TYR A 1 94 ? -3.876 15.286 11.584 1.00 82.62 94 TYR A N 1
ATOM 749 C CA . TYR A 1 94 ? -2.825 15.325 10.564 1.00 82.62 94 TYR A CA 1
ATOM 750 C C . TYR A 1 94 ? -3.243 14.536 9.312 1.00 82.62 94 TYR A C 1
ATOM 752 O O . TYR A 1 94 ? -4.193 13.755 9.359 1.00 82.62 94 TYR A O 1
ATOM 760 N N . GLU A 1 95 ? -2.523 14.755 8.205 1.00 77.25 95 GLU A N 1
ATOM 761 C CA . GLU A 1 95 ? -2.838 14.261 6.850 1.00 77.25 95 GLU A CA 1
ATOM 762 C C . GLU A 1 95 ? -3.148 12.753 6.799 1.00 77.25 95 GLU A C 1
ATOM 764 O O . GLU A 1 95 ? -4.167 12.351 6.243 1.00 77.25 95 GLU A O 1
ATOM 769 N N . ASP A 1 96 ? -2.341 11.938 7.483 1.00 79.25 96 ASP A N 1
ATOM 770 C CA . ASP A 1 96 ? -2.438 10.473 7.469 1.00 79.25 96 ASP A CA 1
ATOM 771 C C . ASP A 1 96 ? -3.245 9.859 8.632 1.00 79.25 96 ASP A C 1
ATOM 773 O O . ASP A 1 96 ? -3.312 8.635 8.762 1.00 79.25 96 ASP A O 1
ATOM 777 N N . GLN A 1 97 ? -3.873 10.659 9.504 1.00 90.25 97 GLN A N 1
ATOM 778 C CA . GLN A 1 97 ? -4.509 10.131 10.726 1.00 90.25 97 GLN A CA 1
ATOM 779 C C . GLN A 1 97 ? -5.594 9.092 10.419 1.00 90.25 97 GLN A C 1
ATOM 781 O O . GLN A 1 97 ? -5.760 8.143 11.183 1.00 90.25 97 GLN A O 1
ATOM 786 N N . VAL A 1 98 ? -6.312 9.228 9.302 1.00 82.88 98 VAL A N 1
ATOM 787 C CA . VAL A 1 98 ? -7.365 8.276 8.926 1.00 82.88 98 VAL A CA 1
ATOM 788 C C . VAL A 1 98 ? -6.776 6.880 8.715 1.00 82.88 98 VAL A C 1
ATOM 790 O O . VAL A 1 98 ? -7.200 5.946 9.391 1.00 82.88 98 VAL A O 1
ATOM 793 N N . ILE A 1 99 ? -5.759 6.732 7.854 1.00 80.88 99 ILE A N 1
ATOM 794 C CA . ILE A 1 99 ? -5.131 5.425 7.593 1.00 80.88 99 ILE A CA 1
ATOM 795 C C . ILE A 1 99 ? -4.429 4.873 8.839 1.00 80.88 99 ILE A C 1
ATOM 797 O O . ILE A 1 99 ? -4.500 3.674 9.103 1.00 80.88 99 ILE A O 1
ATOM 801 N N . VAL A 1 100 ? -3.835 5.743 9.663 1.00 91.06 100 VAL A N 1
ATOM 802 C CA . VAL A 1 100 ? -3.280 5.344 10.963 1.00 91.06 100 VAL A CA 1
ATOM 803 C C . VAL A 1 100 ? -4.364 4.758 11.868 1.00 91.06 100 VAL A C 1
ATOM 805 O O . VAL A 1 100 ? -4.123 3.743 12.510 1.00 91.06 100 VAL A O 1
ATOM 808 N N . SER A 1 101 ? -5.565 5.338 11.880 1.00 93.50 101 SER A N 1
ATOM 809 C CA . SER A 1 101 ? -6.672 4.887 12.737 1.00 93.50 101 SER A CA 1
ATOM 810 C C . SER A 1 101 ? -7.243 3.537 12.297 1.00 93.50 101 SER A C 1
ATOM 812 O O . SER A 1 101 ? -7.559 2.716 13.155 1.00 93.50 101 SER A O 1
ATOM 814 N N . TYR A 1 102 ? -7.303 3.260 10.986 1.00 90.50 102 TYR A N 1
ATOM 815 C CA . TYR A 1 102 ? -7.624 1.919 10.467 1.00 90.50 102 TYR A CA 1
ATOM 816 C C . TYR A 1 102 ? -6.630 0.873 10.982 1.00 90.50 102 TYR A C 1
ATOM 818 O O . TYR A 1 102 ? -7.018 -0.119 11.599 1.00 90.50 102 TYR A O 1
ATOM 826 N N . MET A 1 103 ? -5.333 1.122 10.776 1.00 94.94 103 MET A N 1
ATOM 827 C CA . MET A 1 103 ? -4.282 0.176 11.161 1.00 94.94 103 MET A CA 1
ATOM 828 C C . MET A 1 103 ? -4.180 0.022 12.681 1.00 94.94 103 MET A C 1
ATOM 830 O O . MET A 1 103 ? -3.984 -1.085 13.179 1.00 94.94 103 MET A O 1
ATOM 834 N N . GLN A 1 104 ? -4.360 1.109 13.434 1.00 98.19 104 GLN A N 1
ATOM 835 C CA . GLN A 1 104 ? -4.425 1.072 14.890 1.00 98.19 104 GLN A CA 1
ATOM 836 C C . GLN A 1 104 ? -5.628 0.248 15.370 1.00 98.19 104 GLN A C 1
ATOM 838 O O . GLN A 1 104 ? -5.468 -0.568 16.272 1.00 98.19 104 GLN A O 1
ATOM 843 N N . GLY A 1 105 ? -6.804 0.404 14.752 1.00 98.06 105 GLY A N 1
ATOM 844 C CA . GLY A 1 105 ? -7.987 -0.406 15.053 1.00 98.06 105 GLY A CA 1
ATOM 845 C C . GLY A 1 105 ? -7.737 -1.902 14.847 1.00 98.06 105 GLY A C 1
ATOM 846 O O . GLY A 1 105 ? -8.035 -2.695 15.737 1.00 98.06 105 GLY A O 1
ATOM 847 N N . GLY A 1 106 ? -7.120 -2.285 13.724 1.00 97.31 106 GLY A N 1
ATOM 848 C CA . GLY A 1 106 ? -6.730 -3.675 13.463 1.00 97.31 106 GLY A CA 1
ATOM 849 C C . GLY A 1 106 ? -5.741 -4.222 14.498 1.00 97.31 106 GLY A C 1
ATOM 850 O O . GLY A 1 106 ? -5.910 -5.335 14.991 1.00 97.31 106 GLY A O 1
ATOM 851 N N . LEU A 1 107 ? -4.739 -3.425 14.892 1.00 98.19 107 LEU A N 1
ATOM 852 C CA . LEU A 1 107 ? -3.776 -3.802 15.937 1.00 98.19 107 LEU A CA 1
ATOM 853 C C . LEU A 1 107 ? -4.430 -3.945 17.314 1.00 98.19 107 LEU A C 1
ATOM 855 O O . LEU A 1 107 ? -4.037 -4.822 18.078 1.00 98.19 107 LEU A O 1
ATOM 859 N N . ILE A 1 108 ? -5.420 -3.107 17.629 1.00 98.56 108 ILE A N 1
ATOM 860 C CA . ILE A 1 108 ? -6.212 -3.212 18.859 1.00 98.56 108 ILE A CA 1
ATOM 861 C C . ILE A 1 108 ? -6.988 -4.533 18.878 1.00 98.56 108 ILE A C 1
ATOM 863 O O . ILE A 1 108 ? -6.970 -5.223 19.894 1.00 98.56 108 ILE A O 1
ATOM 867 N N . MET A 1 109 ? -7.627 -4.919 17.768 1.00 98.31 109 MET A N 1
ATOM 868 C CA . MET A 1 109 ? -8.317 -6.212 17.684 1.00 98.31 109 MET A CA 1
ATOM 869 C C . MET A 1 109 ? -7.352 -7.382 17.834 1.00 98.31 109 MET A C 1
ATOM 871 O O . MET A 1 109 ? -7.654 -8.336 18.541 1.00 98.31 109 MET A O 1
ATOM 875 N N . ASP A 1 110 ? -6.177 -7.297 17.217 1.00 96.56 110 ASP A N 1
ATOM 876 C CA . ASP A 1 110 ? -5.159 -8.337 17.328 1.00 96.56 110 ASP A CA 1
ATOM 877 C C . ASP A 1 110 ? -4.633 -8.467 18.766 1.00 96.56 110 ASP A C 1
ATOM 879 O O . ASP A 1 110 ? -4.532 -9.570 19.299 1.00 96.56 110 ASP A O 1
ATOM 883 N N . PHE A 1 111 ? -4.409 -7.340 19.448 1.00 98.19 111 PHE A N 1
ATOM 884 C CA . PHE A 1 111 ? -4.093 -7.323 20.875 1.00 98.19 111 PHE A CA 1
ATOM 885 C C . PHE A 1 111 ? -5.209 -7.963 21.715 1.00 98.19 111 PHE A C 1
ATOM 887 O O . PHE A 1 111 ? -4.922 -8.827 22.542 1.00 98.19 111 PHE A O 1
ATOM 894 N N . ILE A 1 112 ? -6.480 -7.611 21.472 1.00 98.38 112 ILE A N 1
ATOM 895 C CA . ILE A 1 112 ? -7.612 -8.214 22.193 1.00 98.38 112 ILE A CA 1
ATOM 896 C C . ILE A 1 112 ? -7.660 -9.728 21.957 1.00 98.38 112 ILE A C 1
ATOM 898 O O . ILE A 1 112 ? -7.818 -10.499 22.904 1.00 98.38 112 ILE A O 1
ATOM 902 N N . ALA A 1 113 ? -7.497 -10.159 20.706 1.00 97.31 113 ALA A N 1
ATOM 903 C CA . ALA A 1 113 ? -7.512 -11.564 20.326 1.00 97.31 113 ALA A CA 1
ATOM 904 C C . ALA A 1 113 ? -6.392 -12.368 21.000 1.00 97.31 113 ALA A C 1
ATOM 906 O O . ALA A 1 113 ? -6.630 -13.510 21.398 1.00 97.31 113 ALA A O 1
ATOM 907 N N . LEU A 1 114 ? -5.196 -11.786 21.119 1.00 96.19 114 LEU A N 1
ATOM 908 C CA . LEU A 1 114 ? -4.031 -12.421 21.735 1.00 96.19 114 LEU A CA 1
ATOM 909 C C . LEU A 1 114 ? -4.133 -12.483 23.264 1.00 96.19 114 LEU A C 1
ATOM 911 O O . LEU A 1 114 ? -3.837 -13.529 23.838 1.00 96.19 114 LEU A O 1
ATOM 915 N N . GLU A 1 115 ? -4.549 -11.393 23.910 1.00 97.38 115 GLU A N 1
ATOM 916 C CA . GLU A 1 115 ? -4.536 -11.276 25.375 1.00 97.38 115 GLU A CA 1
ATOM 917 C C . GLU A 1 115 ? -5.805 -11.844 26.028 1.00 97.38 115 GLU A C 1
ATOM 919 O O . GLU A 1 115 ? -5.736 -12.503 27.065 1.00 97.38 115 GLU A O 1
ATOM 924 N N . TYR A 1 116 ? -6.972 -11.627 25.415 1.00 97.25 116 TYR A N 1
ATOM 925 C CA . TYR A 1 116 ? -8.268 -11.977 26.012 1.00 97.25 116 TYR A CA 1
ATOM 926 C C . TYR A 1 116 ? -9.043 -13.041 25.232 1.00 97.25 116 TYR A C 1
ATOM 928 O O . TYR A 1 116 ? -9.970 -13.636 25.782 1.00 97.25 116 TYR A O 1
ATOM 936 N N . GLY A 1 117 ? -8.663 -13.298 23.980 1.00 97.25 117 GLY A N 1
ATOM 937 C CA . GLY A 1 117 ? -9.332 -14.246 23.094 1.00 97.25 117 GLY A CA 1
ATOM 938 C C . GLY A 1 117 ? -10.248 -13.575 22.069 1.00 97.25 117 GLY A C 1
ATOM 939 O O . GLY A 1 117 ? -10.848 -12.525 22.299 1.00 97.25 117 GLY A O 1
ATOM 940 N N . VAL A 1 118 ? -10.368 -14.204 20.895 1.00 95.56 118 VAL A N 1
ATOM 941 C CA . VAL A 1 118 ? -11.197 -13.707 19.777 1.00 95.56 118 VAL A CA 1
ATOM 942 C C . VAL A 1 118 ? -12.680 -13.615 20.160 1.00 95.56 118 VAL A C 1
ATOM 944 O O . VAL A 1 118 ? -13.394 -12.748 19.662 1.00 95.56 118 VAL A O 1
ATOM 947 N N . ASP A 1 119 ? -13.153 -14.472 21.069 1.00 96.75 119 ASP A N 1
ATOM 948 C CA . ASP A 1 119 ? -14.517 -14.428 21.602 1.00 96.75 119 ASP A CA 1
ATOM 949 C C . ASP A 1 119 ? -14.833 -13.088 22.273 1.00 96.75 119 ASP A C 1
ATOM 951 O O . ASP A 1 119 ? -15.961 -12.611 22.173 1.00 96.75 119 ASP A O 1
ATOM 955 N N . LYS A 1 120 ? -13.836 -12.412 22.854 1.00 97.62 120 LYS A N 1
ATOM 956 C CA . LYS A 1 120 ? -14.037 -11.116 23.513 1.00 97.62 120 LYS A CA 1
ATOM 957 C C . LYS A 1 120 ? -14.322 -9.980 22.547 1.00 97.62 120 LYS A C 1
ATOM 959 O O . LYS A 1 120 ? -15.084 -9.080 22.892 1.00 97.62 120 LYS A O 1
ATOM 964 N N . ILE A 1 121 ? -13.803 -10.056 21.324 1.00 96.50 121 ILE A N 1
ATOM 965 C CA . ILE A 1 121 ? -14.163 -9.117 20.254 1.00 96.50 121 ILE A CA 1
ATOM 966 C C . ILE A 1 121 ? -15.662 -9.244 19.938 1.00 96.50 121 ILE A C 1
ATOM 968 O O . ILE A 1 121 ? -16.387 -8.257 19.810 1.00 96.50 121 ILE A O 1
ATOM 972 N N . VAL A 1 122 ? -16.153 -10.484 19.869 1.00 95.06 122 VAL A N 1
ATOM 973 C CA . VAL A 1 122 ? -17.564 -10.781 19.595 1.00 95.06 122 VAL A CA 1
ATOM 974 C C . VAL A 1 122 ? -18.459 -10.395 20.778 1.00 95.06 122 VAL A C 1
ATOM 976 O O . VAL A 1 122 ? -19.521 -9.805 20.576 1.00 95.06 122 VAL A O 1
ATOM 979 N N . ASP A 1 123 ? -18.033 -10.671 22.011 1.00 95.75 123 ASP A N 1
ATOM 980 C CA . ASP A 1 123 ? -18.759 -10.284 23.226 1.00 95.75 123 ASP A CA 1
ATOM 981 C C . ASP A 1 123 ? -18.928 -8.757 23.312 1.00 95.75 123 ASP A C 1
ATOM 983 O O . ASP A 1 123 ? -20.032 -8.270 23.562 1.00 95.75 123 ASP A O 1
ATOM 987 N N . MET A 1 124 ? -17.864 -7.989 23.048 1.00 95.38 124 MET A N 1
ATOM 988 C CA . MET A 1 124 ? -17.919 -6.522 22.990 1.00 95.38 124 MET A CA 1
ATOM 989 C C . MET A 1 124 ? -18.836 -6.023 21.866 1.00 95.38 124 MET A C 1
ATOM 991 O O . MET A 1 124 ? -19.619 -5.098 22.078 1.00 95.38 124 MET A O 1
ATOM 995 N N . LEU A 1 125 ? -18.803 -6.655 20.690 1.00 93.50 125 LEU A N 1
ATOM 996 C CA . LEU A 1 125 ? -19.701 -6.319 19.584 1.00 93.50 125 LEU A CA 1
ATOM 997 C C . LEU A 1 125 ? -21.180 -6.449 19.985 1.00 93.50 125 LEU A C 1
ATOM 999 O O . LEU A 1 125 ? -21.981 -5.548 19.720 1.00 93.50 125 LEU A O 1
ATOM 1003 N N . TYR A 1 126 ? -21.546 -7.543 20.660 1.00 92.38 126 TYR A N 1
ATOM 1004 C CA . TYR A 1 126 ? -22.904 -7.724 21.179 1.00 92.38 126 TYR A CA 1
ATOM 1005 C C . TYR A 1 126 ? -23.225 -6.796 22.344 1.00 92.38 126 TYR A C 1
ATOM 1007 O O . TYR A 1 126 ? -24.383 -6.425 22.522 1.00 92.38 126 TYR A O 1
ATOM 1015 N N . PHE A 1 127 ? -22.220 -6.375 23.106 1.00 93.31 127 PHE A N 1
ATOM 1016 C CA . PHE A 1 127 ? -22.394 -5.377 24.148 1.00 93.31 127 PHE A CA 1
ATOM 1017 C C . PHE A 1 127 ? -22.858 -4.028 23.575 1.00 93.31 127 PHE A C 1
ATOM 1019 O O . PHE A 1 127 ? -23.772 -3.406 24.122 1.00 93.31 127 PHE A O 1
ATOM 1026 N N . PHE A 1 128 ? -22.302 -3.613 22.430 1.00 93.19 128 PHE A N 1
ATOM 1027 C CA . PHE A 1 128 ? -22.731 -2.399 21.726 1.00 93.19 128 PHE A CA 1
ATOM 1028 C C . PHE A 1 128 ? -24.151 -2.492 21.169 1.00 93.19 128 PHE A C 1
ATOM 1030 O O . PHE A 1 128 ? -24.826 -1.470 21.073 1.00 93.19 128 PHE A O 1
ATOM 1037 N N . ARG A 1 129 ? -24.649 -3.700 20.872 1.00 91.69 129 ARG A N 1
ATOM 1038 C CA . ARG A 1 129 ? -26.030 -3.911 20.401 1.00 91.69 129 ARG A CA 1
ATOM 1039 C C . ARG A 1 129 ? -27.083 -3.336 21.345 1.00 91.69 129 ARG A C 1
ATOM 1041 O O . ARG A 1 129 ? -28.146 -2.914 20.896 1.00 91.69 129 ARG A O 1
ATOM 1048 N N . ASP A 1 130 ? -26.782 -3.302 22.639 1.00 88.81 130 ASP A N 1
ATOM 1049 C CA . ASP A 1 130 ? -27.678 -2.773 23.666 1.00 88.81 130 ASP A CA 1
ATOM 1050 C C . ASP A 1 130 ? -27.508 -1.250 23.877 1.00 88.81 130 ASP A C 1
ATOM 1052 O O . ASP A 1 130 ? -28.092 -0.686 24.801 1.00 88.81 130 ASP A O 1
ATOM 1056 N N . GLY A 1 131 ? -26.707 -0.571 23.042 1.00 87.50 131 GLY A N 1
ATOM 1057 C CA . GLY A 1 131 ? -26.447 0.873 23.108 1.00 87.50 131 GLY A CA 1
ATOM 1058 C C . GLY A 1 131 ? -25.574 1.306 24.284 1.00 87.50 131 GLY A C 1
ATOM 1059 O O . GLY A 1 131 ? -25.598 2.474 24.674 1.00 87.50 131 GLY A O 1
ATOM 1060 N N . LYS A 1 132 ? -24.838 0.368 24.884 1.00 90.06 132 LYS A N 1
ATOM 1061 C CA . LYS A 1 132 ? -23.973 0.636 26.033 1.00 90.06 132 LYS A CA 1
ATOM 1062 C C . LYS A 1 132 ? -22.651 1.287 25.599 1.00 90.06 132 LYS A C 1
ATOM 1064 O O . LYS A 1 132 ? -22.158 0.980 24.512 1.00 90.06 132 LYS A O 1
ATOM 1069 N N . PRO A 1 133 ? -22.071 2.165 26.434 1.00 92.81 133 PRO A N 1
ATOM 1070 C CA . PRO A 1 133 ? -20.841 2.876 26.105 1.00 92.81 133 PRO A CA 1
ATOM 1071 C C . PRO A 1 133 ? -19.612 1.951 26.106 1.00 92.81 133 PRO A C 1
ATOM 1073 O O . PRO A 1 133 ? -19.625 0.861 26.684 1.00 92.81 133 PRO A O 1
ATOM 1076 N N . LEU A 1 134 ? -18.531 2.404 25.463 1.00 93.75 134 LEU A N 1
ATOM 1077 C CA . LEU A 1 134 ? -17.267 1.669 25.351 1.00 93.75 134 LEU A CA 1
ATOM 1078 C C . LEU A 1 134 ? -16.673 1.328 26.716 1.00 93.75 134 LEU A C 1
ATOM 1080 O O . LEU A 1 134 ? -16.211 0.211 26.916 1.00 93.75 134 LEU A O 1
ATOM 1084 N N . GLU A 1 135 ? -16.708 2.259 27.660 1.00 94.88 135 GLU A N 1
ATOM 1085 C CA . GLU A 1 135 ? -16.160 2.088 29.003 1.00 94.88 135 GLU A CA 1
ATOM 1086 C C . GLU A 1 135 ? -16.793 0.890 29.719 1.00 94.88 135 GLU A C 1
ATOM 1088 O O . GLU A 1 135 ? -16.091 0.079 30.326 1.00 94.88 135 GLU A O 1
ATOM 1093 N N . ASP A 1 136 ? -18.109 0.727 29.572 1.00 94.81 136 ASP A N 1
ATOM 1094 C CA . ASP A 1 136 ? -18.839 -0.404 30.136 1.00 94.81 136 ASP A CA 1
ATOM 1095 C C . ASP A 1 136 ? -18.465 -1.716 29.434 1.00 94.81 136 ASP A C 1
ATOM 1097 O O . ASP A 1 136 ? -18.338 -2.746 30.099 1.00 94.81 136 ASP A O 1
ATOM 1101 N N . ALA A 1 137 ? -18.260 -1.691 28.111 1.00 94.38 137 ALA A N 1
ATOM 1102 C CA . ALA A 1 137 ? -17.842 -2.867 27.347 1.00 94.38 137 ALA A CA 1
ATOM 1103 C C . ALA A 1 137 ? -16.453 -3.345 27.794 1.00 94.38 137 ALA A C 1
ATOM 1105 O O . ALA A 1 137 ? -16.268 -4.527 28.080 1.00 94.38 137 ALA A O 1
ATOM 1106 N N . MET A 1 138 ? -15.497 -2.424 27.933 1.00 95.62 138 MET A N 1
ATOM 1107 C CA . MET A 1 138 ? -14.142 -2.721 28.409 1.00 95.62 138 MET A CA 1
ATOM 1108 C C . MET A 1 138 ? -14.182 -3.307 29.823 1.00 95.62 138 MET A C 1
ATOM 1110 O O . MET A 1 138 ? -13.621 -4.374 30.081 1.00 95.62 138 MET A O 1
ATOM 1114 N N . GLN A 1 139 ? -14.936 -2.674 30.725 1.00 96.12 139 GLN A N 1
ATOM 1115 C CA . GLN A 1 139 ? -15.003 -3.098 32.118 1.00 96.12 139 GLN A CA 1
ATOM 1116 C C . GLN A 1 139 ? -15.712 -4.447 32.303 1.00 96.12 139 GLN A C 1
ATOM 1118 O O . GLN A 1 139 ? -15.291 -5.237 33.148 1.00 96.12 139 GLN A O 1
ATOM 1123 N N . GLN A 1 140 ? -16.790 -4.714 31.558 1.00 95.81 140 GLN A N 1
ATOM 1124 C CA . GLN A 1 140 ? -17.602 -5.927 31.728 1.00 95.81 140 GLN A CA 1
ATOM 1125 C C . GLN A 1 140 ? -17.100 -7.114 30.902 1.00 95.81 140 GLN A C 1
ATOM 1127 O O . GLN A 1 140 ? -17.272 -8.252 31.336 1.00 95.81 140 GLN A O 1
ATOM 1132 N N . VAL A 1 141 ? -16.493 -6.871 29.736 1.00 96.88 141 VAL A N 1
ATOM 1133 C CA . VAL A 1 141 ? -16.011 -7.938 28.844 1.00 96.88 141 VAL A CA 1
ATOM 1134 C C . VAL A 1 141 ? -14.529 -8.226 29.063 1.00 96.88 141 VAL A C 1
ATOM 1136 O O . VAL A 1 141 ? -14.163 -9.392 29.203 1.00 96.88 141 VAL A O 1
ATOM 1139 N N . LEU A 1 142 ? -13.684 -7.191 29.125 1.00 97.12 142 LEU A N 1
ATOM 1140 C CA . LEU A 1 142 ? -12.230 -7.342 29.294 1.00 97.12 142 LEU A CA 1
ATOM 1141 C C . LEU A 1 142 ? -11.786 -7.257 30.762 1.00 97.12 142 LEU A C 1
ATOM 1143 O O . LEU A 1 142 ? -10.678 -7.664 31.101 1.00 97.12 142 LEU A O 1
ATOM 1147 N N . GLY A 1 143 ? -12.645 -6.748 31.650 1.00 97.69 143 GLY A N 1
ATOM 1148 C CA . GLY A 1 143 ? -12.357 -6.641 33.081 1.00 97.69 143 GLY A CA 1
ATOM 1149 C C . GLY A 1 143 ? -11.480 -5.447 33.466 1.00 97.69 143 GLY A C 1
ATOM 1150 O O . GLY A 1 143 ? -11.053 -5.370 34.619 1.00 97.69 143 GLY A O 1
ATOM 1151 N N . ILE A 1 144 ? -11.215 -4.520 32.541 1.00 98.06 144 ILE A N 1
ATOM 1152 C CA . ILE A 1 144 ? -10.325 -3.370 32.751 1.00 98.06 144 ILE A CA 1
ATOM 1153 C C . ILE A 1 144 ? -10.914 -2.073 32.191 1.00 98.06 144 ILE A C 1
ATOM 1155 O O . ILE A 1 144 ? -11.758 -2.095 31.297 1.00 98.06 144 ILE A O 1
ATOM 1159 N N . ASP A 1 145 ? -10.452 -0.936 32.711 1.00 97.94 145 ASP A N 1
ATOM 1160 C CA . ASP A 1 145 ? -10.807 0.381 32.183 1.00 97.94 145 ASP A CA 1
ATOM 1161 C C . A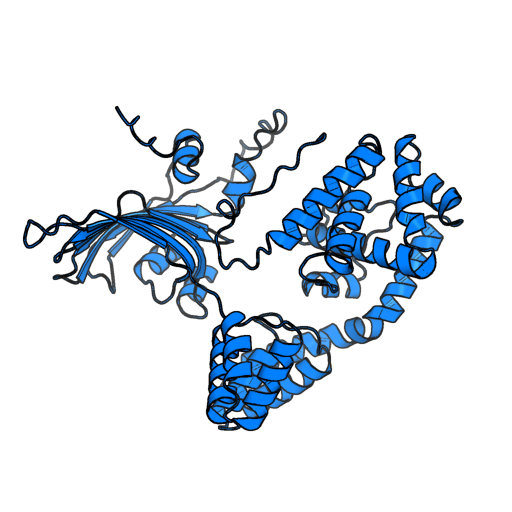SP A 1 145 ? -9.986 0.751 30.931 1.00 97.94 145 ASP A C 1
ATOM 1163 O O . ASP A 1 145 ? -8.970 0.131 30.600 1.00 97.94 145 ASP A O 1
ATOM 1167 N N . THR A 1 146 ? -10.430 1.790 30.219 1.00 97.31 146 THR A N 1
ATOM 1168 C CA . THR A 1 146 ? -9.797 2.272 28.979 1.00 97.31 146 THR A CA 1
ATOM 1169 C C . THR A 1 146 ? -8.361 2.747 29.193 1.00 97.31 146 THR A C 1
ATOM 1171 O O . THR A 1 146 ? -7.512 2.532 28.337 1.00 97.31 146 THR A O 1
ATOM 1174 N N . THR A 1 147 ? -8.054 3.327 30.357 1.00 97.88 147 THR A N 1
ATOM 1175 C CA . THR A 1 147 ? -6.703 3.818 30.676 1.00 97.88 147 THR A CA 1
ATOM 1176 C C . THR A 1 147 ? -5.718 2.664 30.861 1.00 97.88 147 THR A C 1
ATOM 1178 O O . THR A 1 147 ? -4.588 2.705 30.370 1.00 97.88 147 THR A O 1
ATOM 1181 N N . THR A 1 148 ? -6.145 1.614 31.559 1.00 98.44 148 THR A N 1
ATOM 1182 C CA . THR A 1 148 ? -5.376 0.385 31.751 1.00 98.44 148 THR A CA 1
ATOM 1183 C C . THR A 1 148 ? -5.186 -0.328 30.420 1.00 98.44 148 THR A C 1
ATOM 1185 O O . THR A 1 148 ? -4.078 -0.777 30.132 1.00 98.44 148 THR A O 1
ATOM 1188 N N . PHE A 1 149 ? -6.229 -0.372 29.587 1.00 98.44 149 PHE A N 1
ATOM 1189 C CA . PHE A 1 149 ? -6.143 -0.941 28.249 1.00 98.44 149 PHE A CA 1
ATOM 1190 C C . PHE A 1 149 ? -5.129 -0.203 27.376 1.00 98.44 149 PHE A C 1
ATOM 1192 O O . PHE A 1 149 ? -4.249 -0.844 26.816 1.00 98.44 149 PHE A O 1
ATOM 1199 N N . ASP A 1 150 ? -5.183 1.130 27.310 1.00 98.50 150 ASP A N 1
ATOM 1200 C CA . ASP A 1 150 ? -4.243 1.927 26.510 1.00 98.50 150 ASP A CA 1
ATOM 1201 C C . ASP A 1 150 ? -2.789 1.701 26.946 1.00 98.50 150 ASP A C 1
ATOM 1203 O O . ASP A 1 150 ? -1.883 1.618 26.112 1.00 98.50 150 ASP A O 1
ATOM 1207 N N . LYS A 1 151 ? -2.554 1.540 28.255 1.00 98.38 151 LYS A N 1
ATOM 1208 C CA . LYS A 1 151 ? -1.232 1.191 28.782 1.00 98.38 151 LYS A CA 1
ATOM 1209 C C . LYS A 1 151 ? -0.782 -0.195 28.310 1.00 98.38 151 LYS A C 1
ATOM 1211 O O . LYS A 1 151 ? 0.341 -0.322 27.829 1.00 98.38 151 LYS A O 1
ATOM 1216 N N . GLN A 1 152 ? -1.632 -1.213 28.437 1.00 98.38 152 GLN A N 1
ATOM 1217 C CA . GLN A 1 152 ? -1.296 -2.580 28.024 1.00 98.38 152 GLN A CA 1
ATOM 1218 C C . GLN A 1 152 ? -1.132 -2.691 26.503 1.00 98.38 152 GLN A C 1
ATOM 1220 O O . GLN A 1 152 ? -0.185 -3.312 26.028 1.00 98.38 152 GLN A O 1
ATOM 1225 N N . PHE A 1 153 ? -1.979 -2.012 25.729 1.00 98.44 153 PHE A N 1
ATOM 1226 C CA . PHE A 1 153 ? -1.847 -1.925 24.280 1.00 98.44 153 PHE A CA 1
ATOM 1227 C C . PHE A 1 153 ? -0.532 -1.247 23.882 1.00 98.44 153 PHE A C 1
ATOM 1229 O O . PHE A 1 153 ? 0.172 -1.722 22.993 1.00 98.44 153 PHE A O 1
ATOM 1236 N N . LYS A 1 154 ? -0.137 -0.172 24.573 1.00 97.62 154 LYS A N 1
ATOM 1237 C CA . LYS A 1 154 ? 1.178 0.435 24.358 1.00 97.62 154 LYS A CA 1
ATOM 1238 C C . LYS A 1 154 ? 2.319 -0.543 24.664 1.00 97.62 154 LYS A C 1
ATOM 1240 O O . LYS A 1 154 ? 3.273 -0.598 23.890 1.00 97.62 154 LYS A O 1
ATOM 1245 N N . GLU A 1 155 ? 2.235 -1.304 25.754 1.00 97.50 155 GLU A N 1
ATOM 1246 C CA . GLU A 1 155 ? 3.229 -2.335 26.087 1.00 97.50 155 GLU A CA 1
ATOM 1247 C C . GLU A 1 155 ? 3.308 -3.409 24.990 1.00 97.50 155 GLU A C 1
ATOM 1249 O O . GLU A 1 155 ? 4.408 -3.769 24.570 1.00 97.50 155 GLU A O 1
ATOM 1254 N N . PHE A 1 156 ? 2.166 -3.842 24.449 1.00 97.25 156 PHE A N 1
ATOM 1255 C CA . PHE A 1 156 ? 2.097 -4.727 23.286 1.00 97.25 156 PHE A CA 1
ATOM 1256 C C . PHE A 1 156 ? 2.824 -4.134 22.068 1.00 97.25 156 PHE A C 1
ATOM 1258 O O . PHE A 1 156 ? 3.681 -4.799 21.486 1.00 97.25 156 PHE A O 1
ATOM 1265 N N . ILE A 1 157 ? 2.577 -2.865 21.723 1.00 96.88 157 ILE A N 1
ATOM 1266 C CA . ILE A 1 157 ? 3.283 -2.190 20.620 1.00 96.88 157 ILE A CA 1
ATOM 1267 C C . ILE A 1 157 ? 4.794 -2.097 20.885 1.00 96.88 157 ILE A C 1
ATOM 1269 O O . ILE A 1 157 ? 5.599 -2.325 19.979 1.00 96.88 157 ILE A O 1
ATOM 1273 N N . ASP A 1 158 ? 5.203 -1.792 22.117 1.00 95.12 158 ASP A N 1
ATOM 1274 C CA . ASP A 1 158 ? 6.616 -1.687 22.490 1.00 95.12 158 ASP A CA 1
ATOM 1275 C C . ASP A 1 158 ? 7.341 -3.046 22.419 1.00 95.12 158 ASP A C 1
ATOM 1277 O O . ASP A 1 158 ? 8.525 -3.091 22.062 1.00 95.12 158 ASP A O 1
ATOM 1281 N N . ILE A 1 159 ? 6.647 -4.148 22.724 1.00 95.00 159 ILE A N 1
ATOM 1282 C CA . ILE A 1 159 ? 7.167 -5.518 22.609 1.00 95.00 159 ILE A CA 1
ATOM 1283 C C . ILE A 1 159 ? 7.266 -5.934 21.139 1.00 95.00 159 ILE A C 1
ATOM 1285 O O . ILE A 1 159 ? 8.345 -6.321 20.686 1.00 95.00 159 ILE A O 1
ATOM 1289 N N . GLU A 1 160 ? 6.168 -5.818 20.393 1.00 93.00 160 GLU A N 1
ATOM 1290 C CA . GLU A 1 160 ? 6.061 -6.291 19.009 1.00 93.00 160 GLU A CA 1
ATOM 1291 C C . GLU A 1 160 ? 6.911 -5.455 18.048 1.00 93.00 160 GLU A C 1
ATOM 1293 O O . GLU A 1 160 ? 7.648 -5.984 17.214 1.00 93.00 160 GLU A O 1
ATOM 1298 N N . TYR A 1 161 ? 6.843 -4.129 18.178 1.00 94.06 161 TYR A N 1
ATOM 1299 C CA . TYR A 1 161 ? 7.416 -3.197 17.211 1.00 94.06 161 TYR A CA 1
ATOM 1300 C C . TYR A 1 161 ? 8.546 -2.354 17.785 1.00 94.06 161 TYR A C 1
ATOM 1302 O O . TYR A 1 161 ? 9.305 -1.770 17.016 1.00 94.06 161 TYR A O 1
ATOM 1310 N N . GLY A 1 162 ? 8.747 -2.294 19.103 1.00 94.44 162 GLY A N 1
ATOM 1311 C CA . GLY A 1 162 ? 9.690 -1.343 19.700 1.00 94.44 162 GLY A CA 1
ATOM 1312 C C . GLY A 1 162 ? 11.128 -1.474 19.190 1.00 94.44 162 GLY A C 1
ATOM 1313 O O . GLY A 1 162 ? 11.819 -0.465 19.045 1.00 94.44 162 GLY A O 1
ATOM 1314 N N . LYS A 1 163 ? 11.600 -2.689 18.866 1.00 93.00 163 LYS A N 1
ATOM 1315 C CA . LYS A 1 163 ? 12.922 -2.872 18.232 1.00 93.00 163 LYS A CA 1
ATOM 1316 C C . LYS A 1 163 ? 12.976 -2.214 16.849 1.00 93.00 163 LYS A C 1
ATOM 1318 O O . LYS A 1 163 ? 13.941 -1.508 16.568 1.00 93.00 163 LYS A O 1
ATOM 1323 N N . LEU A 1 164 ? 11.951 -2.436 16.028 1.00 92.19 164 LEU A N 1
ATOM 1324 C CA . LEU A 1 164 ? 11.820 -1.851 14.695 1.00 92.19 164 LEU A CA 1
ATOM 1325 C C . LEU A 1 164 ? 11.672 -0.326 14.773 1.00 92.19 164 LEU A C 1
ATOM 1327 O O . LEU A 1 164 ? 12.429 0.390 14.128 1.00 92.19 164 LEU A O 1
ATOM 1331 N N . LEU A 1 165 ? 10.767 0.178 15.615 1.00 94.31 165 LEU A N 1
ATOM 1332 C CA . LEU A 1 165 ? 10.498 1.612 15.765 1.00 94.31 165 LEU A CA 1
ATOM 1333 C C . LEU A 1 165 ? 11.745 2.387 16.212 1.00 94.31 165 LEU A C 1
ATOM 1335 O O . LEU A 1 165 ? 12.005 3.475 15.707 1.00 94.31 165 LEU A O 1
ATOM 1339 N N . ARG A 1 166 ? 12.572 1.813 17.100 1.00 93.94 166 ARG A N 1
ATOM 1340 C CA . ARG A 1 166 ? 13.864 2.411 17.490 1.00 93.94 166 ARG A CA 1
ATOM 1341 C C . ARG A 1 166 ? 14.884 2.439 16.350 1.00 93.94 166 ARG A C 1
ATOM 1343 O O . ARG A 1 166 ? 15.725 3.332 16.318 1.00 93.94 166 ARG A O 1
ATOM 1350 N N . ALA A 1 167 ? 14.834 1.464 15.445 1.00 92.69 167 ALA A N 1
ATOM 1351 C CA . ALA A 1 167 ? 15.715 1.395 14.283 1.00 92.69 167 ALA A CA 1
ATOM 1352 C C . ALA A 1 167 ? 15.208 2.232 13.094 1.00 92.69 167 ALA A C 1
ATOM 1354 O O . ALA A 1 167 ? 15.990 2.508 12.186 1.00 92.69 167 ALA A O 1
ATOM 1355 N N . LEU A 1 168 ? 13.939 2.661 13.105 1.00 92.12 168 LEU A N 1
ATOM 1356 C CA . LEU A 1 168 ? 13.262 3.289 11.969 1.00 92.12 168 LEU A CA 1
ATOM 1357 C C . LEU A 1 168 ? 13.992 4.523 11.404 1.00 92.12 168 LEU A C 1
ATOM 1359 O O . LEU A 1 168 ? 14.178 4.559 10.190 1.00 92.12 168 LEU A O 1
ATOM 1363 N N . PRO A 1 169 ? 14.502 5.481 12.210 1.00 92.50 169 PRO A N 1
ATOM 1364 C CA . PRO A 1 169 ? 15.228 6.630 11.659 1.00 92.50 169 PRO A CA 1
ATOM 1365 C C . PRO A 1 169 ? 16.527 6.231 10.945 1.00 92.50 169 PRO A C 1
ATOM 1367 O O . PRO A 1 169 ? 16.857 6.770 9.890 1.00 92.50 169 PRO A O 1
ATOM 1370 N N . GLY A 1 170 ? 17.260 5.261 11.506 1.00 93.62 170 GLY A N 1
ATOM 1371 C CA . GLY A 1 170 ? 18.471 4.721 10.885 1.00 93.62 170 GLY A CA 1
ATOM 1372 C C . GLY A 1 170 ? 18.150 3.962 9.600 1.00 93.62 170 GLY A C 1
ATOM 1373 O O . GLY A 1 170 ? 18.816 4.153 8.588 1.00 93.62 170 GLY A O 1
ATOM 1374 N N . TRP A 1 171 ? 17.073 3.176 9.616 1.00 94.19 171 TRP A N 1
ATOM 1375 C CA . TRP A 1 171 ? 16.573 2.475 8.439 1.00 94.19 171 TRP A CA 1
ATOM 1376 C C . TRP A 1 171 ? 16.160 3.438 7.317 1.00 94.19 171 TRP A C 1
ATOM 1378 O O . TRP A 1 171 ? 16.548 3.225 6.173 1.00 94.19 171 TRP A O 1
ATOM 1388 N N . GLN A 1 172 ? 15.444 4.526 7.626 1.00 91.31 172 GLN A N 1
ATOM 1389 C CA . GLN A 1 172 ? 15.066 5.556 6.647 1.00 91.31 172 GLN A CA 1
ATOM 1390 C C . GLN A 1 172 ? 16.299 6.255 6.061 1.00 91.31 172 GLN A C 1
ATOM 1392 O O . GLN A 1 172 ? 16.362 6.505 4.857 1.00 91.31 172 GLN A O 1
ATOM 1397 N N . ALA A 1 173 ? 17.302 6.545 6.896 1.00 93.06 173 ALA A N 1
ATOM 1398 C CA . ALA A 1 173 ? 18.567 7.110 6.436 1.00 93.06 173 ALA A CA 1
ATOM 1399 C C . ALA A 1 173 ? 19.314 6.145 5.501 1.00 93.06 173 ALA A C 1
ATOM 1401 O O . ALA A 1 173 ? 19.828 6.576 4.469 1.00 93.06 173 ALA A O 1
ATOM 1402 N N . ASP A 1 174 ? 19.339 4.849 5.819 1.00 94.69 174 ASP A N 1
ATOM 1403 C CA . ASP A 1 174 ? 19.946 3.818 4.975 1.00 94.69 174 ASP A CA 1
ATOM 1404 C C . ASP A 1 174 ? 19.169 3.604 3.669 1.00 94.69 174 ASP A C 1
ATOM 1406 O O . ASP A 1 174 ? 19.788 3.516 2.611 1.00 94.69 174 ASP A O 1
ATOM 1410 N N . GLN A 1 175 ? 17.832 3.588 3.702 1.00 90.88 175 GLN A N 1
ATOM 1411 C CA . GLN A 1 175 ? 16.993 3.528 2.501 1.00 90.88 175 GLN A CA 1
ATOM 1412 C C . GLN A 1 175 ? 17.307 4.714 1.582 1.00 90.88 175 GLN A C 1
ATOM 1414 O O . GLN A 1 175 ? 17.645 4.518 0.415 1.00 90.88 175 GLN A O 1
ATOM 1419 N N . LYS A 1 176 ? 17.270 5.937 2.123 1.00 90.81 176 LYS A N 1
ATOM 1420 C CA . LYS A 1 176 ? 17.607 7.157 1.388 1.00 90.81 176 LYS A CA 1
ATOM 1421 C C . LYS A 1 176 ? 19.018 7.086 0.798 1.00 90.81 176 LYS A C 1
ATOM 1423 O O . LYS A 1 176 ? 19.182 7.287 -0.401 1.00 90.81 176 LYS A O 1
ATOM 1428 N N . THR A 1 177 ? 20.008 6.725 1.615 1.00 94.31 177 THR A N 1
ATOM 1429 C CA . THR A 1 177 ? 21.406 6.585 1.181 1.00 94.31 177 THR A CA 1
ATOM 1430 C C . THR A 1 177 ? 21.538 5.558 0.058 1.00 94.31 177 THR A C 1
ATOM 1432 O O . THR A 1 177 ? 22.275 5.793 -0.893 1.00 94.31 177 THR A O 1
ATOM 1435 N N . ALA A 1 178 ? 20.820 4.433 0.126 1.00 92.38 178 ALA A N 1
ATOM 1436 C CA . ALA A 1 178 ? 20.872 3.404 -0.906 1.00 92.38 178 ALA A CA 1
ATOM 1437 C C . ALA A 1 178 ? 20.368 3.921 -2.263 1.00 92.38 178 ALA A C 1
ATOM 1439 O O . ALA A 1 178 ? 21.000 3.656 -3.285 1.00 92.38 178 ALA A O 1
ATOM 1440 N N . PHE A 1 179 ? 19.265 4.676 -2.286 1.00 87.19 179 PHE A N 1
ATOM 1441 C CA . PHE A 1 179 ? 18.739 5.255 -3.526 1.00 87.19 179 PHE A CA 1
ATOM 1442 C C . PHE A 1 179 ? 19.579 6.432 -4.039 1.00 87.19 179 PHE A C 1
ATOM 1444 O O . PHE A 1 179 ? 19.854 6.480 -5.234 1.00 87.19 179 PHE A O 1
ATOM 1451 N N . GLU A 1 180 ? 20.058 7.322 -3.167 1.00 92.12 180 GLU A N 1
ATOM 1452 C CA . GLU A 1 180 ? 20.955 8.421 -3.565 1.00 92.12 180 GLU A CA 1
ATOM 1453 C C . GLU A 1 180 ? 22.285 7.888 -4.124 1.00 92.12 180 GLU A C 1
ATOM 1455 O O . GLU A 1 180 ? 22.778 8.380 -5.136 1.00 92.12 180 GLU A O 1
ATOM 1460 N N . ALA A 1 181 ? 22.844 6.834 -3.523 1.00 94.44 181 ALA A N 1
ATOM 1461 C CA . ALA A 1 181 ? 24.056 6.189 -4.021 1.00 94.44 181 ALA A CA 1
ATOM 1462 C C . ALA A 1 181 ? 23.840 5.515 -5.388 1.00 94.44 181 ALA A C 1
ATOM 1464 O O . ALA A 1 181 ? 24.727 5.568 -6.237 1.00 94.44 181 ALA A O 1
ATOM 1465 N N . LEU A 1 182 ? 22.656 4.941 -5.648 1.00 88.44 182 LEU A N 1
ATOM 1466 C CA . LEU A 1 182 ? 22.305 4.436 -6.981 1.00 88.44 182 LEU A CA 1
ATOM 1467 C C . LEU A 1 182 ? 22.251 5.547 -8.034 1.00 88.44 182 LEU A C 1
ATOM 1469 O O . LEU A 1 182 ? 22.687 5.328 -9.162 1.00 88.44 182 LEU A O 1
ATOM 1473 N N . GLU A 1 183 ? 21.695 6.709 -7.689 1.00 89.31 183 GLU A N 1
ATOM 1474 C CA . GLU A 1 183 ? 21.640 7.867 -8.590 1.00 89.31 183 GLU A CA 1
ATOM 1475 C C . GLU A 1 183 ? 23.030 8.454 -8.8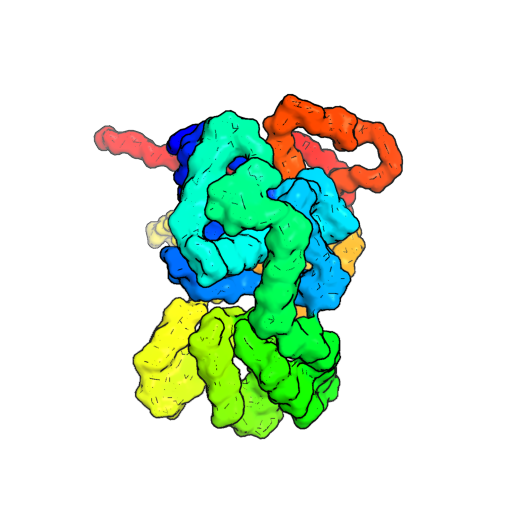54 1.00 89.31 183 GLU A C 1
ATOM 1477 O O . GLU A 1 183 ? 23.317 8.879 -9.970 1.00 89.31 183 GLU A O 1
ATOM 1482 N N . ALA A 1 184 ? 23.903 8.429 -7.846 1.00 95.44 184 ALA A N 1
ATOM 1483 C CA . ALA A 1 184 ? 25.289 8.876 -7.937 1.00 95.44 184 ALA A CA 1
ATOM 1484 C C . ALA A 1 184 ? 26.244 7.848 -8.575 1.00 95.44 184 ALA A C 1
ATOM 1486 O O . ALA A 1 184 ? 27.443 8.109 -8.658 1.00 95.44 184 ALA A O 1
ATOM 1487 N N . GLU A 1 185 ? 25.735 6.688 -8.998 1.00 96.00 185 GLU A N 1
ATOM 1488 C CA . GLU A 1 185 ? 26.525 5.564 -9.517 1.00 96.00 185 GLU A CA 1
ATOM 1489 C C . GLU A 1 185 ? 27.569 4.997 -8.528 1.00 96.00 185 GLU A C 1
ATOM 1491 O O . GLU A 1 185 ? 28.516 4.313 -8.917 1.00 96.00 185 GLU A O 1
ATOM 1496 N N . ASP A 1 186 ? 27.376 5.227 -7.226 1.00 97.62 186 ASP A N 1
ATOM 1497 C CA . ASP A 1 186 ? 28.177 4.645 -6.146 1.00 97.62 186 ASP A CA 1
ATOM 1498 C C . ASP A 1 186 ? 27.566 3.309 -5.697 1.00 97.62 186 ASP A C 1
ATOM 1500 O O . ASP A 1 186 ? 26.831 3.192 -4.709 1.00 97.62 186 ASP A O 1
ATOM 1504 N N . TRP A 1 187 ? 27.859 2.266 -6.469 1.00 96.94 187 TRP A N 1
ATOM 1505 C CA . TRP A 1 187 ? 27.273 0.942 -6.274 1.00 96.94 187 TRP A CA 1
ATOM 1506 C C . TRP A 1 187 ? 27.680 0.302 -4.944 1.00 96.94 187 TRP A C 1
ATOM 1508 O O . TRP A 1 187 ? 26.871 -0.383 -4.322 1.00 96.94 187 TRP A O 1
ATOM 1518 N N . GLN A 1 188 ? 28.914 0.523 -4.482 1.00 97.06 188 GLN A N 1
ATOM 1519 C CA . GLN A 1 188 ? 29.401 -0.034 -3.221 1.00 97.06 188 GLN A CA 1
ATOM 1520 C C . GLN A 1 188 ? 28.666 0.581 -2.027 1.00 97.06 188 GLN A C 1
ATOM 1522 O O . GLN A 1 188 ? 28.236 -0.157 -1.134 1.00 97.06 188 GLN A O 1
ATOM 1527 N N . SER A 1 189 ? 28.463 1.902 -2.023 1.00 97.12 189 SER A N 1
ATOM 1528 C CA . SER A 1 189 ? 27.663 2.562 -0.987 1.00 97.12 189 SER A CA 1
ATOM 1529 C C . SER A 1 189 ? 26.196 2.140 -1.053 1.00 97.12 189 SER A C 1
ATOM 1531 O O . SER A 1 189 ? 25.594 1.889 -0.005 1.00 97.12 189 SER A O 1
ATOM 1533 N N . ALA A 1 190 ? 25.638 1.972 -2.258 1.00 97.00 190 ALA A N 1
ATOM 1534 C CA . ALA A 1 190 ? 24.277 1.474 -2.443 1.00 97.00 190 ALA A CA 1
ATOM 1535 C C . ALA A 1 190 ? 24.096 0.056 -1.876 1.00 97.00 190 ALA A C 1
ATOM 1537 O O . ALA A 1 190 ? 23.121 -0.201 -1.168 1.00 97.00 190 ALA A O 1
ATOM 1538 N N . VAL A 1 191 ? 25.056 -0.850 -2.110 1.00 98.19 191 VAL A N 1
ATOM 1539 C CA . VAL A 1 191 ? 25.060 -2.193 -1.507 1.00 98.19 191 VAL A CA 1
ATOM 1540 C C . VAL A 1 191 ? 25.146 -2.101 0.014 1.00 98.19 191 VAL A C 1
ATOM 1542 O O . VAL A 1 191 ? 24.331 -2.706 0.708 1.00 98.19 191 VAL A O 1
ATOM 1545 N N . ALA A 1 192 ? 26.096 -1.331 0.548 1.00 97.81 192 ALA A N 1
ATOM 1546 C CA . ALA A 1 192 ? 26.308 -1.243 1.990 1.00 97.81 192 ALA A CA 1
ATOM 1547 C C . ALA A 1 192 ? 25.078 -0.683 2.726 1.00 97.81 192 ALA A C 1
ATOM 1549 O O . ALA A 1 192 ? 24.684 -1.216 3.765 1.00 97.81 192 ALA A O 1
ATOM 1550 N N . ALA A 1 193 ? 24.462 0.376 2.197 1.00 97.12 193 ALA A N 1
ATOM 1551 C CA . ALA A 1 193 ? 23.248 0.961 2.760 1.00 97.12 193 ALA A CA 1
ATOM 1552 C C . ALA A 1 193 ? 22.029 0.046 2.566 1.00 97.12 193 ALA A C 1
ATOM 1554 O O . ALA A 1 193 ? 21.286 -0.197 3.516 1.00 97.12 193 ALA A O 1
ATOM 1555 N N . GLY A 1 194 ? 21.874 -0.553 1.381 1.00 96.94 194 GLY A N 1
ATOM 1556 C CA . GLY A 1 194 ? 20.802 -1.505 1.088 1.00 96.94 194 GLY A CA 1
ATOM 1557 C C . GLY A 1 194 ? 20.821 -2.722 2.016 1.00 96.94 194 GLY A C 1
ATOM 1558 O O . GLY A 1 194 ? 19.782 -3.099 2.551 1.00 96.94 194 GLY A O 1
ATOM 1559 N N . GLN A 1 195 ? 21.999 -3.295 2.287 1.00 98.00 195 GLN A N 1
ATOM 1560 C CA . GLN A 1 195 ? 22.161 -4.414 3.223 1.00 98.00 195 GLN A CA 1
ATOM 1561 C C . GLN A 1 195 ? 21.754 -4.047 4.653 1.00 98.00 195 GLN A C 1
ATOM 1563 O O . GLN A 1 195 ? 21.054 -4.824 5.303 1.00 98.00 195 GLN A O 1
ATOM 1568 N N . ARG A 1 196 ? 22.158 -2.866 5.145 1.00 96.62 196 ARG A N 1
ATOM 1569 C CA . ARG A 1 196 ? 21.733 -2.390 6.472 1.00 96.62 196 ARG A CA 1
ATOM 1570 C C . ARG A 1 196 ? 20.226 -2.151 6.525 1.00 96.62 196 ARG A C 1
ATOM 1572 O O . ARG A 1 196 ? 19.589 -2.587 7.480 1.00 96.62 196 ARG A O 1
ATOM 1579 N N . GLY A 1 197 ? 19.654 -1.558 5.475 1.00 94.56 197 GLY A N 1
ATOM 1580 C CA . GLY A 1 197 ? 18.212 -1.355 5.342 1.00 94.56 197 GLY A CA 1
ATOM 1581 C C . GLY A 1 197 ? 17.430 -2.673 5.377 1.00 94.56 197 GLY A C 1
ATOM 1582 O O . GLY A 1 197 ? 16.511 -2.828 6.179 1.00 94.56 197 GLY A O 1
ATOM 1583 N N . VAL A 1 198 ? 17.830 -3.665 4.577 1.00 95.25 198 VAL A N 1
ATOM 1584 C CA . VAL A 1 198 ? 17.208 -5.001 4.591 1.00 95.25 198 VAL A CA 1
ATOM 1585 C C . VAL A 1 198 ? 17.351 -5.672 5.962 1.00 95.25 198 VAL A C 1
ATOM 1587 O O . VAL A 1 198 ? 16.399 -6.265 6.458 1.00 95.25 198 VAL A O 1
ATOM 1590 N N . ALA A 1 199 ? 18.513 -5.568 6.612 1.00 94.25 199 ALA A N 1
ATOM 1591 C CA . ALA A 1 199 ? 18.731 -6.181 7.922 1.00 94.25 199 ALA A CA 1
ATOM 1592 C C . ALA A 1 199 ? 17.912 -5.519 9.045 1.00 94.25 199 ALA A C 1
ATOM 1594 O O . ALA A 1 199 ? 17.483 -6.201 9.978 1.00 94.25 199 ALA A O 1
ATOM 1595 N N . ALA A 1 200 ? 17.705 -4.201 8.975 1.00 92.19 200 ALA A N 1
ATOM 1596 C CA . ALA A 1 200 ? 16.965 -3.451 9.985 1.00 92.19 200 ALA A CA 1
ATOM 1597 C C . ALA A 1 200 ? 15.440 -3.599 9.846 1.00 92.19 200 ALA A C 1
ATOM 1599 O O . ALA A 1 200 ? 14.754 -3.608 10.869 1.00 92.19 200 ALA A O 1
ATOM 1600 N N . PHE A 1 201 ? 14.916 -3.770 8.626 1.00 91.19 201 PHE A N 1
ATOM 1601 C CA . PHE A 1 201 ? 13.489 -4.007 8.391 1.00 91.19 201 PHE A CA 1
ATOM 1602 C C . PHE A 1 201 ? 13.254 -5.042 7.269 1.00 91.19 201 PHE A C 1
ATOM 1604 O O . PHE A 1 201 ? 12.866 -4.687 6.155 1.00 91.19 201 PHE A O 1
ATOM 1611 N N . PRO A 1 202 ? 13.470 -6.340 7.548 1.00 90.88 202 PRO A N 1
ATOM 1612 C CA . PRO A 1 202 ? 13.449 -7.387 6.523 1.00 90.88 202 PRO A CA 1
ATOM 1613 C C . PRO A 1 202 ? 12.062 -7.656 5.936 1.00 90.88 202 PRO A C 1
ATOM 1615 O O . PRO A 1 202 ? 11.967 -8.218 4.853 1.00 90.88 202 PRO A O 1
ATOM 1618 N N . ASP A 1 203 ? 10.988 -7.289 6.634 1.00 83.69 203 ASP A N 1
ATOM 1619 C CA . ASP A 1 203 ? 9.614 -7.529 6.175 1.00 83.69 203 ASP A CA 1
ATOM 1620 C C . ASP A 1 203 ? 9.049 -6.366 5.342 1.00 83.69 203 ASP A C 1
ATOM 1622 O O . ASP A 1 203 ? 7.956 -6.480 4.789 1.00 83.69 203 ASP A O 1
ATOM 1626 N N . TYR A 1 204 ? 9.803 -5.269 5.189 1.00 82.00 204 TYR A N 1
ATOM 1627 C CA . TYR A 1 204 ? 9.428 -4.165 4.309 1.00 82.00 204 TYR A CA 1
ATOM 1628 C C . TYR A 1 204 ? 9.776 -4.492 2.853 1.00 82.00 204 TYR A C 1
ATOM 1630 O O . TYR A 1 204 ? 10.914 -4.324 2.408 1.00 82.00 204 TYR A O 1
ATOM 1638 N N . VAL A 1 205 ? 8.779 -4.968 2.108 1.00 78.19 205 VAL A N 1
ATOM 1639 C CA . VAL A 1 205 ? 8.910 -5.447 0.719 1.00 78.19 205 VAL A CA 1
ATOM 1640 C C . VAL A 1 205 ? 8.073 -4.645 -0.279 1.00 78.19 205 VAL A C 1
ATOM 1642 O O . VAL A 1 205 ? 7.643 -5.152 -1.315 1.00 78.19 205 VAL A O 1
ATOM 1645 N N . GLU A 1 206 ? 7.871 -3.364 0.013 1.00 74.19 206 GLU A N 1
ATOM 1646 C CA . GLU A 1 206 ? 7.243 -2.423 -0.913 1.00 74.19 206 GLU A CA 1
ATOM 1647 C C . GLU A 1 206 ? 8.168 -2.088 -2.107 1.00 74.19 206 GLU A C 1
ATOM 1649 O O . GLU A 1 206 ? 9.378 -2.365 -2.071 1.00 74.19 206 GLU A O 1
ATOM 1654 N N . PRO A 1 207 ? 7.646 -1.499 -3.201 1.00 67.25 207 PRO A N 1
ATOM 1655 C CA . PRO A 1 207 ? 8.440 -1.174 -4.393 1.00 67.25 207 PRO A CA 1
ATOM 1656 C C . PRO A 1 207 ? 9.610 -0.203 -4.161 1.00 67.25 207 PRO A C 1
ATOM 1658 O O . PRO A 1 207 ? 10.542 -0.162 -4.968 1.00 67.25 207 PRO A O 1
ATOM 1661 N N . ASP A 1 208 ? 9.568 0.577 -3.082 1.00 75.25 208 ASP A N 1
ATOM 1662 C CA . ASP A 1 208 ? 10.628 1.479 -2.620 1.00 75.25 208 ASP A CA 1
ATOM 1663 C C . ASP A 1 208 ? 11.520 0.840 -1.535 1.00 75.25 208 ASP A C 1
ATOM 1665 O O . ASP A 1 208 ? 12.317 1.517 -0.887 1.00 75.25 208 ASP A O 1
ATOM 1669 N N . SER A 1 209 ? 11.414 -0.472 -1.314 1.00 82.75 209 SER A N 1
ATOM 1670 C CA . SER A 1 209 ? 12.205 -1.168 -0.300 1.00 82.75 209 SER A CA 1
ATOM 1671 C C . SER A 1 209 ? 13.709 -1.193 -0.618 1.00 82.75 209 SER A C 1
ATOM 1673 O O . SER A 1 209 ? 14.116 -1.229 -1.788 1.00 82.75 209 SER A O 1
ATOM 1675 N N . PRO A 1 210 ? 14.566 -1.284 0.420 1.00 92.25 210 PRO A N 1
ATOM 1676 C CA . PRO A 1 210 ? 16.003 -1.497 0.255 1.00 92.25 210 PRO A CA 1
ATOM 1677 C C . PRO A 1 210 ? 16.364 -2.736 -0.579 1.00 92.25 210 PRO A C 1
ATOM 1679 O O . PRO A 1 210 ? 17.415 -2.739 -1.213 1.00 92.25 210 PRO A O 1
ATOM 1682 N N . TYR A 1 211 ? 15.493 -3.753 -0.650 1.00 93.25 211 TYR A N 1
ATOM 1683 C CA . TYR A 1 211 ? 15.666 -4.909 -1.539 1.00 93.25 211 TYR A CA 1
ATOM 1684 C C . TYR A 1 211 ? 15.806 -4.497 -3.010 1.00 93.25 211 TYR A C 1
ATOM 1686 O O . TYR A 1 211 ? 16.680 -5.004 -3.716 1.00 93.25 211 TYR A O 1
ATOM 1694 N N . ILE A 1 212 ? 14.976 -3.557 -3.474 1.00 89.81 212 ILE A N 1
ATOM 1695 C CA . ILE A 1 212 ? 14.999 -3.085 -4.863 1.00 89.81 212 ILE A CA 1
ATOM 1696 C C . ILE A 1 212 ? 16.268 -2.284 -5.139 1.00 89.81 212 ILE A C 1
ATOM 1698 O O . ILE A 1 212 ? 16.877 -2.450 -6.199 1.00 89.81 212 ILE A O 1
ATOM 1702 N N . ALA A 1 213 ? 16.692 -1.445 -4.192 1.00 90.12 213 ALA A N 1
ATOM 1703 C CA . ALA A 1 213 ? 17.938 -0.701 -4.327 1.00 90.12 213 ALA A CA 1
ATOM 1704 C C . ALA A 1 213 ? 19.155 -1.646 -4.364 1.00 90.12 213 ALA A C 1
ATOM 1706 O O . ALA A 1 213 ? 19.995 -1.562 -5.262 1.00 90.12 213 ALA A O 1
ATOM 1707 N N . LEU A 1 214 ? 19.194 -2.608 -3.442 1.00 96.06 214 LEU A N 1
ATOM 1708 C CA . LEU A 1 214 ? 20.263 -3.590 -3.309 1.00 96.06 214 LEU A CA 1
ATOM 1709 C C . LEU A 1 214 ? 20.391 -4.480 -4.557 1.00 96.06 214 LEU A C 1
ATOM 1711 O O . LEU A 1 214 ? 21.485 -4.631 -5.097 1.00 96.06 214 LEU A O 1
ATOM 1715 N N . ALA A 1 215 ? 19.276 -5.002 -5.078 1.00 95.50 215 ALA A N 1
ATOM 1716 C CA . ALA A 1 215 ? 19.275 -5.809 -6.298 1.00 95.50 215 ALA A CA 1
ATOM 1717 C C . ALA A 1 215 ? 19.753 -5.020 -7.531 1.00 95.50 215 ALA A C 1
ATOM 1719 O O . ALA A 1 215 ? 20.462 -5.564 -8.378 1.00 95.50 215 ALA A O 1
ATOM 1720 N N . ARG A 1 216 ? 19.403 -3.728 -7.635 1.00 92.06 216 ARG A N 1
ATOM 1721 C CA . ARG A 1 216 ? 19.907 -2.850 -8.707 1.00 92.06 216 ARG A CA 1
ATOM 1722 C C . ARG A 1 216 ? 21.409 -2.612 -8.583 1.00 92.06 216 ARG A C 1
ATOM 1724 O O . ARG A 1 216 ? 22.094 -2.641 -9.600 1.00 92.06 216 ARG A O 1
ATOM 1731 N N . ALA A 1 217 ? 21.915 -2.407 -7.369 1.00 95.81 217 ALA A N 1
ATOM 1732 C CA . ALA A 1 217 ? 23.342 -2.209 -7.136 1.00 95.81 217 ALA A CA 1
ATOM 1733 C C . ALA A 1 217 ? 24.148 -3.470 -7.492 1.00 95.81 217 ALA A C 1
ATOM 1735 O O . ALA A 1 217 ? 25.128 -3.378 -8.227 1.00 95.81 217 ALA A O 1
ATOM 1736 N N . TYR A 1 218 ? 23.686 -4.657 -7.080 1.00 97.88 218 TYR A N 1
ATOM 1737 C CA . TYR A 1 218 ? 24.307 -5.927 -7.474 1.00 97.88 218 TYR A CA 1
ATOM 1738 C C . TYR A 1 218 ? 24.308 -6.145 -8.987 1.00 97.88 218 TYR A C 1
ATOM 1740 O O . TYR A 1 218 ? 25.326 -6.552 -9.540 1.00 97.88 218 TYR A O 1
ATOM 1748 N N . SER A 1 219 ? 23.219 -5.778 -9.671 1.00 92.50 219 SER A N 1
ATOM 1749 C CA . SER A 1 219 ? 23.158 -5.814 -11.136 1.00 92.50 219 SER A CA 1
ATOM 1750 C C . SER A 1 219 ? 24.245 -4.969 -11.804 1.00 92.50 219 SER A C 1
ATOM 1752 O O . SER A 1 219 ? 24.707 -5.331 -12.878 1.00 92.50 219 SER A O 1
ATOM 1754 N N . ARG A 1 220 ? 24.620 -3.826 -11.211 1.00 95.81 220 ARG A N 1
ATOM 1755 C CA . ARG A 1 220 ? 25.655 -2.920 -11.745 1.00 95.81 220 ARG A CA 1
ATOM 1756 C C . ARG A 1 220 ? 27.078 -3.381 -11.443 1.00 95.81 220 ARG A C 1
ATOM 1758 O O . ARG A 1 220 ? 28.004 -2.926 -12.102 1.00 95.81 220 ARG A O 1
ATOM 1765 N N . LEU A 1 221 ? 27.237 -4.263 -10.462 1.00 96.12 221 LEU A N 1
ATOM 1766 C CA . LEU A 1 221 ? 28.507 -4.871 -10.064 1.00 96.12 221 LEU A CA 1
ATOM 1767 C C . LEU A 1 221 ? 28.724 -6.256 -10.692 1.00 96.12 221 LEU A C 1
ATOM 1769 O O . LEU A 1 221 ? 29.662 -6.948 -10.302 1.00 96.12 221 LEU A O 1
ATOM 1773 N N . ASP A 1 222 ? 27.848 -6.672 -11.613 1.00 95.56 222 ASP A N 1
ATOM 1774 C CA . ASP A 1 222 ? 27.824 -8.011 -12.214 1.00 95.56 222 ASP A CA 1
ATOM 1775 C C . ASP A 1 222 ? 27.724 -9.157 -11.177 1.00 95.56 222 ASP A C 1
ATOM 1777 O O . ASP A 1 222 ? 28.084 -10.306 -11.444 1.00 95.56 222 ASP A O 1
ATOM 1781 N N . ASP A 1 223 ? 27.185 -8.870 -9.985 1.00 97.19 223 ASP A N 1
ATOM 1782 C CA . ASP A 1 223 ? 26.991 -9.833 -8.897 1.00 97.19 223 ASP A CA 1
ATOM 1783 C C . ASP A 1 223 ? 25.609 -10.499 -9.001 1.00 97.19 223 ASP A C 1
ATOM 1785 O O . ASP A 1 223 ? 24.670 -10.237 -8.241 1.00 97.19 223 ASP A O 1
ATOM 1789 N N . THR A 1 224 ? 25.476 -11.356 -10.011 1.00 94.44 224 THR A N 1
ATOM 1790 C CA . THR A 1 224 ? 24.212 -12.019 -10.373 1.00 94.44 224 THR A CA 1
ATOM 1791 C C . THR A 1 224 ? 23.685 -12.962 -9.290 1.00 94.44 224 THR A C 1
ATOM 1793 O O . THR A 1 224 ? 22.474 -13.149 -9.170 1.00 94.44 224 THR A O 1
ATOM 1796 N N . GLU A 1 225 ? 24.560 -13.544 -8.465 1.00 96.88 225 GLU A N 1
ATOM 1797 C CA . GLU A 1 225 ? 24.151 -14.452 -7.392 1.00 96.88 225 GLU A CA 1
ATOM 1798 C C . GLU A 1 225 ? 23.530 -13.689 -6.219 1.00 96.88 225 GLU A C 1
ATOM 1800 O O . GLU A 1 225 ? 22.455 -14.063 -5.743 1.00 96.88 225 GLU A O 1
ATOM 1805 N N . ASN A 1 226 ? 24.143 -12.585 -5.776 1.00 97.56 226 ASN A N 1
ATOM 1806 C CA . ASN A 1 226 ? 23.546 -11.776 -4.714 1.00 97.56 226 ASN A CA 1
ATOM 1807 C C . ASN A 1 226 ? 22.317 -10.999 -5.199 1.00 97.56 226 ASN A C 1
ATOM 1809 O O . ASN A 1 226 ? 21.361 -10.847 -4.432 1.00 97.56 226 ASN A O 1
ATOM 1813 N N . GLN A 1 227 ? 22.281 -10.573 -6.467 1.00 97.56 227 GLN A N 1
ATOM 1814 C CA . GLN A 1 227 ? 21.064 -10.039 -7.081 1.00 97.56 227 GLN A CA 1
ATOM 1815 C C . GLN A 1 227 ? 19.923 -11.063 -7.007 1.00 97.56 227 GLN A C 1
ATOM 1817 O O . GLN A 1 227 ? 18.848 -10.740 -6.499 1.00 97.56 227 GLN A O 1
ATOM 1822 N N . PHE A 1 228 ? 20.168 -12.297 -7.459 1.00 97.81 228 PHE A N 1
ATOM 1823 C CA . PHE A 1 228 ? 19.174 -13.368 -7.455 1.00 97.81 228 PHE A CA 1
ATOM 1824 C C . PHE A 1 228 ? 18.648 -13.649 -6.042 1.00 97.81 228 PHE A C 1
ATOM 1826 O O . PHE A 1 228 ? 17.442 -13.580 -5.819 1.00 97.81 228 PHE A O 1
ATOM 1833 N N . ARG A 1 229 ? 19.536 -13.862 -5.061 1.00 97.81 229 ARG A N 1
ATOM 1834 C CA . ARG A 1 229 ? 19.143 -14.132 -3.663 1.00 97.81 229 ARG A CA 1
ATOM 1835 C C . ARG A 1 229 ? 18.347 -12.993 -3.032 1.00 97.81 229 ARG A C 1
ATOM 1837 O O . ARG A 1 229 ? 17.403 -13.234 -2.276 1.00 97.81 229 ARG A O 1
ATOM 1844 N N . THR A 1 230 ? 18.722 -11.750 -3.335 1.00 98.00 230 THR A N 1
ATOM 1845 C CA . THR A 1 230 ? 18.017 -10.559 -2.842 1.00 98.00 230 THR A CA 1
ATOM 1846 C C . THR A 1 230 ? 16.585 -10.528 -3.374 1.00 98.00 230 THR A C 1
ATOM 1848 O O . THR A 1 230 ? 15.644 -10.336 -2.604 1.00 98.00 230 THR A O 1
ATOM 1851 N N . LEU A 1 231 ? 16.414 -10.761 -4.677 1.00 95.62 231 LEU A N 1
ATOM 1852 C CA . LEU A 1 231 ? 15.107 -10.769 -5.333 1.00 95.62 231 LEU A CA 1
ATOM 1853 C C . LEU A 1 231 ? 14.248 -11.967 -4.924 1.00 95.62 231 LEU A C 1
ATOM 1855 O O . LEU A 1 231 ? 13.044 -11.814 -4.729 1.00 95.62 231 LEU A O 1
ATOM 1859 N N . GLU A 1 232 ? 14.858 -13.136 -4.743 1.00 96.25 232 GLU A N 1
ATOM 1860 C CA . GLU A 1 232 ? 14.182 -14.331 -4.242 1.00 96.25 232 GLU A CA 1
ATOM 1861 C C . GLU A 1 232 ? 13.619 -14.088 -2.839 1.00 96.25 232 GLU A C 1
ATOM 1863 O O . GLU A 1 232 ? 12.440 -14.340 -2.594 1.00 96.25 232 GLU A O 1
ATOM 1868 N N . THR A 1 233 ? 14.428 -13.523 -1.937 1.00 94.06 233 THR A N 1
ATOM 1869 C CA . THR A 1 233 ? 13.985 -13.184 -0.577 1.00 94.06 233 THR A CA 1
ATOM 1870 C C . THR A 1 233 ? 12.847 -12.162 -0.600 1.00 94.06 233 THR A C 1
ATOM 1872 O O . THR A 1 233 ? 11.856 -12.327 0.111 1.00 94.06 233 THR A O 1
ATOM 1875 N N . PHE A 1 234 ? 12.967 -11.124 -1.435 1.00 86.75 234 PHE A N 1
ATOM 1876 C CA . PHE A 1 234 ? 11.922 -10.120 -1.636 1.00 86.75 234 PHE A CA 1
ATOM 1877 C C . PHE A 1 234 ? 10.597 -10.761 -2.076 1.00 86.75 234 PHE A C 1
ATOM 1879 O O . PHE A 1 234 ? 9.563 -10.524 -1.452 1.00 86.75 234 PHE A O 1
ATOM 1886 N N . TRP A 1 235 ? 10.626 -11.624 -3.095 1.00 83.56 235 TRP A N 1
ATOM 1887 C CA . TRP A 1 235 ? 9.442 -12.319 -3.604 1.00 83.56 235 TRP A CA 1
ATOM 1888 C C . TRP A 1 235 ? 8.826 -13.276 -2.575 1.00 83.56 235 TRP A C 1
ATOM 1890 O O . TRP A 1 235 ? 7.616 -13.245 -2.358 1.00 83.56 235 TRP A O 1
ATOM 1900 N N . GLN A 1 236 ? 9.641 -14.081 -1.882 1.00 83.38 236 GLN A N 1
ATOM 1901 C CA . GLN A 1 236 ? 9.168 -15.033 -0.864 1.00 83.38 236 GLN A CA 1
ATOM 1902 C C . GLN A 1 236 ? 8.465 -14.351 0.316 1.00 83.38 236 GLN A C 1
ATOM 1904 O O . GLN A 1 236 ? 7.570 -14.932 0.927 1.00 83.38 236 GLN A O 1
ATOM 1909 N N . LYS A 1 237 ? 8.842 -13.107 0.624 1.00 77.00 237 LYS A N 1
ATOM 1910 C CA . LYS A 1 237 ? 8.195 -12.269 1.641 1.00 77.00 237 LYS A CA 1
ATOM 1911 C C . LYS A 1 237 ? 6.936 -11.547 1.138 1.00 77.00 237 LYS A C 1
ATOM 1913 O O . LYS A 1 237 ? 6.310 -10.802 1.889 1.00 77.00 237 LYS A O 1
ATOM 1918 N N . GLY A 1 238 ? 6.538 -11.784 -0.111 1.00 66.94 238 GLY A N 1
ATOM 1919 C CA . GLY A 1 238 ? 5.358 -11.190 -0.736 1.00 66.94 238 GLY A CA 1
ATOM 1920 C C . GLY A 1 238 ? 5.623 -9.854 -1.430 1.00 66.94 238 GLY A C 1
ATOM 1921 O O . GLY A 1 238 ? 4.674 -9.117 -1.688 1.00 66.94 238 GLY A O 1
ATOM 1922 N N . GLY A 1 239 ? 6.886 -9.529 -1.714 1.00 68.31 239 GLY A N 1
ATOM 1923 C CA . GLY A 1 239 ? 7.265 -8.327 -2.442 1.00 68.31 239 GLY A CA 1
ATOM 1924 C C . GLY A 1 239 ? 6.811 -8.361 -3.896 1.00 68.31 239 GLY A C 1
ATOM 1925 O O . GLY A 1 239 ? 6.939 -9.375 -4.588 1.00 68.31 239 GLY A O 1
ATOM 1926 N N . TYR A 1 240 ? 6.311 -7.224 -4.378 1.00 68.06 240 TYR A N 1
ATOM 1927 C CA . TYR A 1 240 ? 5.793 -7.087 -5.734 1.00 68.06 240 TYR A CA 1
ATOM 1928 C C . TYR A 1 240 ? 6.452 -5.919 -6.472 1.00 68.06 240 TYR A C 1
ATOM 1930 O O . TYR A 1 240 ? 6.169 -4.750 -6.222 1.00 68.06 240 TYR A O 1
ATOM 1938 N N . ALA A 1 241 ? 7.322 -6.235 -7.432 1.00 68.44 241 ALA A N 1
ATOM 1939 C CA . ALA A 1 241 ? 7.924 -5.255 -8.332 1.00 68.44 241 ALA A CA 1
ATOM 1940 C C . ALA A 1 241 ? 8.140 -5.897 -9.715 1.00 68.44 241 ALA A C 1
ATOM 1942 O O . ALA A 1 241 ? 9.076 -6.681 -9.870 1.00 68.44 241 ALA A O 1
ATOM 1943 N N . PRO A 1 242 ? 7.330 -5.573 -10.746 1.00 66.69 242 PRO A N 1
ATOM 1944 C CA . PRO A 1 242 ? 7.292 -6.330 -12.003 1.00 66.69 242 PRO A CA 1
ATOM 1945 C C . PRO A 1 242 ? 8.652 -6.543 -12.672 1.00 66.69 242 PRO A C 1
ATOM 1947 O O . PRO A 1 242 ? 8.981 -7.658 -13.056 1.00 66.69 242 PRO A O 1
ATOM 1950 N N . ARG A 1 243 ? 9.485 -5.497 -12.764 1.00 72.50 243 ARG A N 1
ATOM 1951 C CA . ARG A 1 243 ? 10.834 -5.615 -13.347 1.00 72.50 243 ARG A CA 1
ATOM 1952 C C . ARG A 1 243 ? 11.744 -6.528 -12.531 1.00 72.50 243 ARG A C 1
ATOM 1954 O O . ARG A 1 243 ? 12.485 -7.308 -13.105 1.00 72.50 243 ARG A O 1
ATOM 1961 N N . ALA A 1 244 ? 11.673 -6.422 -11.210 1.00 79.00 244 ALA A N 1
ATOM 1962 C CA . ALA A 1 244 ? 12.493 -7.203 -10.297 1.00 79.00 244 ALA A CA 1
ATOM 1963 C C . ALA A 1 244 ? 12.107 -8.692 -10.356 1.00 79.00 244 ALA A C 1
ATOM 1965 O O . ALA A 1 244 ? 12.964 -9.565 -10.412 1.00 79.00 244 ALA A O 1
ATOM 1966 N N . LEU A 1 245 ? 10.806 -8.972 -10.433 1.00 81.06 245 LEU A N 1
ATOM 1967 C CA . LEU A 1 245 ? 10.272 -10.322 -10.575 1.00 81.06 245 LEU A CA 1
ATOM 1968 C C . LEU A 1 245 ? 10.564 -10.932 -11.957 1.00 81.06 245 LEU A C 1
ATOM 1970 O O . LEU A 1 245 ? 10.863 -12.117 -12.036 1.00 81.06 245 LEU A O 1
ATOM 1974 N N . LEU A 1 246 ? 10.556 -10.142 -13.039 1.00 76.62 246 LEU A N 1
ATOM 1975 C CA . LEU A 1 246 ? 11.023 -10.610 -14.354 1.00 76.62 246 LEU A CA 1
ATOM 1976 C C . LEU A 1 246 ? 12.497 -11.034 -14.303 1.00 76.62 246 LEU A C 1
ATOM 1978 O O . LEU A 1 246 ? 12.817 -12.144 -14.717 1.00 76.62 246 LEU A O 1
ATOM 1982 N N . THR A 1 247 ? 13.368 -10.207 -13.716 1.00 85.88 247 THR A N 1
ATOM 1983 C CA . THR A 1 247 ? 14.788 -10.548 -13.521 1.00 85.88 247 THR A CA 1
ATOM 1984 C C . THR A 1 247 ? 14.968 -11.804 -12.662 1.00 85.88 247 THR A C 1
ATOM 1986 O O . THR A 1 247 ? 15.819 -12.640 -12.951 1.00 85.88 247 THR A O 1
ATOM 1989 N N . LEU A 1 248 ? 14.148 -11.982 -11.623 1.00 91.31 248 LEU A N 1
ATOM 1990 C CA . LEU A 1 248 ? 14.166 -13.198 -10.809 1.00 91.31 248 LEU A CA 1
ATOM 1991 C C . LEU A 1 248 ? 13.750 -14.439 -11.617 1.00 91.31 248 LEU A C 1
ATOM 1993 O O . LEU A 1 248 ? 14.393 -15.482 -11.513 1.00 91.31 248 LEU A O 1
ATOM 1997 N N . ALA A 1 249 ? 12.700 -14.336 -12.435 1.00 79.62 249 ALA A N 1
ATOM 1998 C CA . ALA A 1 249 ? 12.236 -15.432 -13.283 1.00 79.62 249 ALA A CA 1
ATOM 1999 C C . ALA A 1 249 ? 13.267 -15.830 -14.353 1.00 79.62 249 ALA A C 1
ATOM 2001 O O . ALA A 1 249 ? 13.469 -17.021 -14.605 1.00 79.62 249 ALA A O 1
ATOM 2002 N N . GLU A 1 250 ? 13.951 -14.852 -14.952 1.00 83.81 250 GLU A N 1
ATOM 2003 C CA . GLU A 1 250 ? 15.106 -15.089 -15.828 1.00 83.81 250 GLU A CA 1
ATOM 2004 C C . GLU A 1 250 ? 16.200 -15.850 -15.067 1.00 83.81 250 GLU A C 1
ATOM 2006 O O . GLU A 1 250 ? 16.636 -16.910 -15.516 1.00 83.81 250 GLU A O 1
ATOM 2011 N N . GLY A 1 251 ? 16.542 -15.399 -13.856 1.00 90.19 251 GLY A N 1
ATOM 2012 C CA . GLY A 1 251 ? 17.527 -16.065 -13.005 1.00 90.19 251 GLY A CA 1
ATOM 2013 C C . GLY A 1 251 ? 17.170 -17.512 -12.635 1.00 90.19 251 GLY A C 1
ATOM 2014 O O . GLY A 1 251 ? 18.063 -18.361 -12.587 1.00 90.19 251 GLY A O 1
ATOM 2015 N N . TYR A 1 252 ? 15.890 -17.830 -12.409 1.00 91.88 252 TYR A N 1
ATOM 2016 C CA . TYR A 1 252 ? 15.429 -19.213 -12.214 1.00 91.88 252 TYR A CA 1
ATOM 2017 C C . TYR A 1 252 ? 15.542 -20.038 -13.504 1.00 91.88 252 TYR A C 1
ATOM 2019 O O . TYR A 1 252 ? 15.980 -21.189 -13.467 1.00 91.88 252 TYR A O 1
ATOM 2027 N N . THR A 1 253 ? 15.209 -19.441 -14.653 1.00 81.75 253 THR A N 1
ATOM 2028 C CA . THR A 1 253 ? 15.304 -20.092 -15.970 1.00 81.75 253 THR A CA 1
ATOM 2029 C C . THR A 1 253 ? 16.748 -20.466 -16.305 1.00 81.75 253 THR A C 1
ATOM 2031 O O . THR A 1 253 ? 17.010 -21.598 -16.710 1.00 81.75 253 THR A O 1
ATOM 2034 N N . GLU A 1 254 ? 17.700 -19.559 -16.076 1.00 86.38 254 GLU A N 1
ATOM 2035 C CA . GLU A 1 254 ? 19.138 -19.800 -16.275 1.00 86.38 254 GLU A CA 1
ATOM 2036 C C . GLU A 1 254 ? 19.683 -20.919 -15.376 1.00 86.38 254 GLU A C 1
ATOM 2038 O O . GLU A 1 254 ? 20.597 -21.647 -15.763 1.00 86.38 254 GLU A O 1
ATOM 2043 N N . ARG A 1 255 ? 19.090 -21.092 -14.190 1.00 92.12 255 ARG A N 1
ATOM 2044 C CA . ARG A 1 255 ? 19.416 -22.161 -13.233 1.00 92.12 255 ARG A CA 1
ATOM 2045 C C . ARG A 1 255 ? 18.690 -23.482 -13.530 1.00 92.12 255 ARG A C 1
ATOM 2047 O O . ARG A 1 255 ? 18.917 -24.465 -12.829 1.00 92.12 255 ARG A O 1
ATOM 2054 N N . GLY A 1 256 ? 17.847 -23.528 -14.565 1.00 82.12 256 GLY A N 1
ATOM 2055 C CA . GLY A 1 256 ? 17.083 -24.712 -14.972 1.00 82.12 256 GLY A CA 1
ATOM 2056 C C . GLY A 1 256 ? 15.786 -24.949 -14.189 1.00 82.12 256 GLY A C 1
ATOM 2057 O O . GLY A 1 256 ? 15.104 -25.942 -14.441 1.00 82.12 256 GLY A O 1
ATOM 2058 N N . ASP A 1 257 ? 15.405 -24.046 -13.284 1.00 87.31 257 ASP A N 1
ATOM 2059 C CA . ASP A 1 257 ? 14.189 -24.149 -12.469 1.00 87.31 257 ASP A CA 1
ATOM 2060 C C . ASP A 1 257 ? 13.017 -23.415 -13.137 1.00 87.31 257 ASP A C 1
ATOM 2062 O O . ASP A 1 257 ? 12.565 -22.340 -12.736 1.00 87.31 257 ASP A O 1
ATOM 2066 N N . THR A 1 258 ? 12.544 -23.996 -14.238 1.00 71.38 258 THR A N 1
ATOM 2067 C CA . THR A 1 258 ? 11.440 -23.415 -15.017 1.00 71.38 258 THR A CA 1
ATOM 2068 C C . THR A 1 258 ? 10.122 -23.360 -14.240 1.00 71.38 258 THR A C 1
ATOM 2070 O O . THR A 1 258 ? 9.327 -22.456 -14.481 1.00 71.38 258 THR A O 1
ATOM 2073 N N . GLU A 1 259 ? 9.891 -24.265 -13.285 1.00 71.12 259 GLU A N 1
ATOM 2074 C CA . GLU A 1 259 ? 8.684 -24.271 -12.448 1.00 71.12 259 GLU A CA 1
ATOM 2075 C C . GLU A 1 259 ? 8.639 -23.035 -11.545 1.00 71.12 259 GLU A C 1
ATOM 2077 O O . GLU A 1 259 ? 7.657 -22.288 -11.576 1.00 71.12 259 GLU A O 1
ATOM 2082 N N . ARG A 1 260 ? 9.736 -22.738 -10.834 1.00 74.50 260 ARG A N 1
ATOM 2083 C CA . ARG A 1 260 ? 9.836 -21.510 -10.035 1.00 74.50 260 ARG A CA 1
ATOM 2084 C C . ARG A 1 260 ? 9.808 -20.254 -10.887 1.00 74.50 260 ARG A C 1
ATOM 2086 O O . ARG A 1 260 ? 9.162 -19.285 -10.492 1.00 74.50 260 ARG A O 1
ATOM 2093 N N . ALA A 1 261 ? 10.426 -20.268 -12.069 1.00 65.25 261 ALA A N 1
ATOM 2094 C CA . ALA A 1 261 ? 10.301 -19.161 -13.014 1.00 65.25 261 ALA A CA 1
ATOM 2095 C C . ALA A 1 261 ? 8.826 -18.899 -13.370 1.00 65.25 261 ALA A C 1
ATOM 2097 O O . ALA A 1 261 ? 8.379 -17.753 -13.325 1.00 65.25 261 ALA A O 1
ATOM 2098 N N . PHE A 1 262 ? 8.041 -19.947 -13.649 1.00 56.53 262 PHE A N 1
ATOM 2099 C CA . PHE A 1 262 ? 6.601 -19.820 -13.883 1.00 56.53 262 PHE A CA 1
ATOM 2100 C C . PHE A 1 262 ? 5.846 -19.303 -12.656 1.00 56.53 262 PHE A C 1
ATOM 2102 O O . PHE A 1 262 ? 4.951 -18.476 -12.821 1.00 56.53 262 PHE A O 1
ATOM 2109 N N . ASP A 1 263 ? 6.182 -19.738 -11.444 1.00 66.31 263 ASP A N 1
ATOM 2110 C CA . ASP A 1 263 ? 5.534 -19.248 -10.223 1.00 66.31 263 ASP A CA 1
ATOM 2111 C C . ASP A 1 263 ? 5.817 -17.765 -9.960 1.00 66.31 263 ASP A C 1
ATOM 2113 O O . ASP A 1 263 ? 4.895 -17.014 -9.639 1.00 66.31 263 ASP A O 1
ATOM 2117 N N . VAL A 1 264 ? 7.047 -17.305 -10.196 1.00 62.28 264 VAL A N 1
ATOM 2118 C CA . VAL A 1 264 ? 7.386 -15.876 -10.157 1.00 62.28 264 VAL A CA 1
ATOM 2119 C C . VAL A 1 264 ? 6.656 -15.115 -11.266 1.00 62.28 264 VAL A C 1
ATOM 2121 O O . VAL A 1 264 ? 6.084 -14.056 -11.019 1.00 62.28 264 VAL A O 1
ATOM 2124 N N . LEU A 1 265 ? 6.586 -15.644 -12.488 1.00 53.94 265 LEU A N 1
ATOM 2125 C CA . LEU A 1 265 ? 5.873 -14.982 -13.587 1.00 53.94 265 LEU A CA 1
ATOM 2126 C C . LEU A 1 265 ? 4.356 -14.931 -13.376 1.00 53.94 265 LEU A C 1
ATOM 2128 O O . LEU A 1 265 ? 3.731 -13.957 -13.786 1.00 53.94 265 LEU A O 1
ATOM 2132 N N . LYS A 1 266 ? 3.752 -15.902 -12.677 1.00 52.03 266 LYS A N 1
ATOM 2133 C CA . LYS A 1 266 ? 2.354 -15.797 -12.215 1.00 52.03 266 LYS A CA 1
ATOM 2134 C C . LYS A 1 266 ? 2.160 -14.592 -11.289 1.00 52.03 266 LYS A C 1
ATOM 2136 O O . LYS A 1 266 ? 1.075 -14.016 -11.286 1.00 52.03 266 LYS A O 1
ATOM 2141 N N . THR A 1 267 ? 3.205 -14.195 -10.556 1.00 46.16 267 THR A N 1
ATOM 2142 C CA . THR A 1 267 ? 3.227 -12.969 -9.745 1.00 46.16 267 THR A CA 1
ATOM 2143 C C . THR A 1 267 ? 3.595 -11.706 -10.528 1.00 46.16 267 THR A C 1
ATOM 2145 O O . THR A 1 267 ? 3.517 -10.633 -9.960 1.00 46.16 267 THR A O 1
ATOM 2148 N N . VAL A 1 268 ? 3.945 -11.757 -11.819 1.00 43.00 268 VAL A N 1
ATOM 2149 C CA . VAL A 1 268 ? 4.102 -10.560 -12.670 1.00 43.00 268 VAL A CA 1
ATOM 2150 C C . VAL A 1 268 ? 2.827 -10.361 -13.482 1.00 43.00 268 VAL A C 1
ATOM 2152 O O . VAL A 1 268 ? 2.636 -10.985 -14.523 1.00 43.00 268 VAL A O 1
ATOM 2155 N N . GLN A 1 269 ? 1.940 -9.470 -13.031 1.00 40.69 269 GLN A N 1
ATOM 2156 C CA . GLN A 1 269 ? 0.734 -9.101 -13.779 1.00 40.69 269 GLN A CA 1
ATOM 2157 C C . GLN A 1 269 ? 0.551 -7.577 -13.869 1.00 40.69 269 GLN A C 1
ATOM 2159 O O . GLN A 1 269 ? 0.102 -6.923 -12.932 1.00 40.69 269 GLN A O 1
ATOM 2164 N N . GLY A 1 270 ? 0.840 -7.008 -15.045 1.00 51.75 270 GLY A N 1
ATOM 2165 C CA . GLY A 1 270 ? 0.389 -5.667 -15.444 1.00 51.75 270 GLY A CA 1
ATOM 2166 C C . GLY A 1 270 ? 1.129 -5.121 -16.679 1.00 51.75 270 GLY A C 1
ATOM 2167 O O . GLY A 1 270 ? 2.319 -5.372 -16.835 1.00 51.75 270 GLY A O 1
ATOM 2168 N N . GLY A 1 271 ? 0.504 -4.381 -17.601 1.00 53.78 271 GLY A N 1
ATOM 2169 C CA . GLY A 1 271 ? -0.916 -4.029 -17.676 1.00 53.78 271 GLY A CA 1
ATOM 2170 C C . GLY A 1 271 ? -1.757 -5.018 -18.496 1.00 53.78 271 GLY A C 1
ATOM 2171 O O . GLY A 1 271 ? -1.243 -5.732 -19.355 1.00 53.78 271 GLY A O 1
ATOM 2172 N N . LYS A 1 272 ? -3.067 -5.069 -18.248 1.00 51.16 272 LYS A N 1
ATOM 2173 C CA . LYS A 1 272 ? -4.008 -5.890 -19.023 1.00 51.16 272 LYS A CA 1
ATOM 2174 C C . LYS A 1 272 ? -4.646 -5.034 -20.113 1.00 51.16 272 LYS A C 1
ATOM 2176 O O . LYS A 1 272 ? -5.402 -4.123 -19.804 1.00 51.16 272 LYS A O 1
ATOM 2181 N N . LEU A 1 273 ? -4.347 -5.325 -21.380 1.00 56.66 273 LEU A N 1
ATOM 2182 C CA . LEU A 1 273 ? -5.078 -4.766 -22.518 1.00 56.66 273 LEU A CA 1
ATOM 2183 C C . LEU A 1 273 ? -6.200 -5.732 -22.903 1.00 56.66 273 LEU A C 1
ATOM 2185 O O . LEU A 1 273 ? -5.948 -6.808 -23.439 1.00 56.66 273 LEU A O 1
ATOM 2189 N N . ASN A 1 274 ? -7.441 -5.333 -22.654 1.00 59.44 274 ASN A N 1
ATOM 2190 C CA . ASN A 1 274 ? -8.610 -5.971 -23.242 1.00 59.44 274 ASN A CA 1
ATOM 2191 C C . ASN A 1 274 ? -9.053 -5.142 -24.446 1.00 59.44 274 ASN A C 1
ATOM 2193 O O . ASN A 1 274 ? -9.334 -3.959 -24.291 1.00 59.44 274 ASN A O 1
ATOM 2197 N N . MET A 1 275 ? -9.153 -5.751 -25.624 1.00 57.75 275 MET A N 1
ATOM 2198 C CA . MET A 1 275 ? -9.616 -5.069 -26.830 1.00 57.75 275 MET A CA 1
ATOM 2199 C C . MET A 1 275 ? -10.738 -5.874 -27.480 1.00 57.75 275 MET A C 1
ATOM 2201 O O . MET A 1 275 ? -10.563 -7.057 -27.769 1.00 57.75 275 MET A O 1
ATOM 2205 N N . SER A 1 276 ? -11.880 -5.239 -27.716 1.00 68.56 276 SER A N 1
ATOM 2206 C CA . SER A 1 276 ? -12.952 -5.761 -28.564 1.00 68.56 276 SER A CA 1
ATOM 2207 C C . SER A 1 276 ? -13.062 -4.873 -29.795 1.00 68.56 276 SER A C 1
ATOM 2209 O O . SER A 1 276 ? -12.861 -3.667 -29.710 1.00 68.56 276 SER A O 1
ATOM 2211 N N . GLY A 1 277 ? -13.360 -5.446 -30.958 1.00 69.81 277 GLY A N 1
ATOM 2212 C CA . GLY A 1 277 ? -13.503 -4.646 -32.166 1.00 69.81 277 GLY A CA 1
ATOM 2213 C C . GLY A 1 277 ? -14.058 -5.420 -33.346 1.00 69.81 277 GLY A C 1
ATOM 2214 O O . GLY A 1 277 ? -14.052 -6.650 -33.372 1.00 69.81 277 GLY A O 1
ATOM 2215 N N . HIS A 1 278 ? -14.552 -4.670 -34.320 1.00 77.00 278 HIS A N 1
ATOM 2216 C CA . HIS A 1 278 ? -15.070 -5.171 -35.579 1.00 77.00 278 HIS A CA 1
ATOM 2217 C C . HIS A 1 278 ? -14.129 -4.773 -36.717 1.00 77.00 278 HIS A C 1
ATOM 2219 O O . HIS A 1 278 ? -13.722 -3.614 -36.820 1.00 77.00 278 HIS A O 1
ATOM 2225 N N . TYR A 1 279 ? -13.797 -5.738 -37.574 1.00 68.44 279 TYR A N 1
ATOM 2226 C CA . TYR A 1 279 ? -12.982 -5.536 -38.766 1.00 68.44 279 TYR A CA 1
ATOM 2227 C C . TYR A 1 279 ? -13.636 -6.233 -39.960 1.00 68.44 279 TYR A C 1
ATOM 2229 O O . TYR A 1 279 ? -13.846 -7.447 -39.948 1.00 68.44 279 TYR A O 1
ATOM 2237 N N . ASP A 1 280 ? -13.963 -5.462 -40.996 1.00 74.50 280 ASP A N 1
ATOM 2238 C CA . ASP A 1 280 ? -14.571 -5.987 -42.218 1.00 74.50 280 ASP A CA 1
ATOM 2239 C C . ASP A 1 280 ? -13.490 -6.527 -43.166 1.00 74.50 280 ASP A C 1
ATOM 2241 O O . ASP A 1 280 ? -12.915 -5.803 -43.980 1.00 74.50 280 ASP A O 1
ATOM 2245 N N . HIS A 1 281 ? -13.225 -7.831 -43.069 1.00 60.50 281 HIS A N 1
ATOM 2246 C CA . HIS A 1 281 ? -12.233 -8.528 -43.892 1.00 60.50 281 HIS A CA 1
ATOM 2247 C C . HIS A 1 281 ? -12.545 -8.521 -45.401 1.00 60.50 281 HIS A C 1
ATOM 2249 O O . HIS A 1 281 ? -11.677 -8.880 -46.196 1.00 60.50 281 HIS A O 1
ATOM 2255 N N . SER A 1 282 ? -13.754 -8.126 -45.817 1.00 71.12 282 SER A N 1
ATOM 2256 C CA . SER A 1 282 ? -14.155 -8.116 -47.230 1.00 71.12 282 SER A CA 1
ATOM 2257 C C . SER A 1 282 ? -13.654 -6.892 -48.007 1.00 71.12 282 SER A C 1
ATOM 2259 O O . SER A 1 282 ? -13.736 -6.867 -49.237 1.00 71.12 282 SER A O 1
ATOM 2261 N N 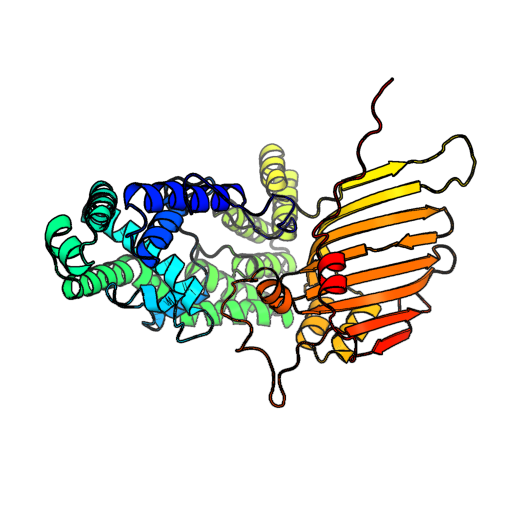. ARG A 1 283 ? -13.115 -5.875 -47.316 1.00 68.50 283 ARG A N 1
ATOM 2262 C CA . ARG A 1 283 ? -12.673 -4.608 -47.917 1.00 68.50 283 ARG A CA 1
ATOM 2263 C C . ARG A 1 283 ? -11.198 -4.328 -47.599 1.00 68.50 283 ARG A C 1
ATOM 2265 O O . ARG A 1 283 ? -10.868 -4.034 -46.450 1.00 68.50 283 ARG A O 1
ATOM 2272 N N . PRO A 1 284 ? -10.292 -4.358 -48.595 1.00 61.72 284 PRO A N 1
ATOM 2273 C CA . PRO A 1 284 ? -8.902 -3.951 -48.401 1.00 61.72 284 PRO A CA 1
ATOM 2274 C C . PRO A 1 284 ? -8.825 -2.522 -47.844 1.00 61.72 284 PRO A C 1
ATOM 2276 O O . PRO A 1 284 ? -9.392 -1.597 -48.422 1.00 61.72 284 PRO A O 1
ATOM 2279 N N . GLY A 1 285 ? -8.138 -2.344 -46.714 1.00 63.56 285 GLY A N 1
ATOM 2280 C CA . GLY A 1 285 ? -8.040 -1.050 -46.028 1.00 63.56 285 GLY A CA 1
ATOM 2281 C C . GLY A 1 285 ? -9.190 -0.729 -45.065 1.00 63.56 285 GLY A C 1
ATOM 2282 O O . GLY A 1 285 ? -9.278 0.414 -44.619 1.00 63.56 285 GLY A O 1
ATOM 2283 N N . ALA A 1 286 ? -10.050 -1.699 -44.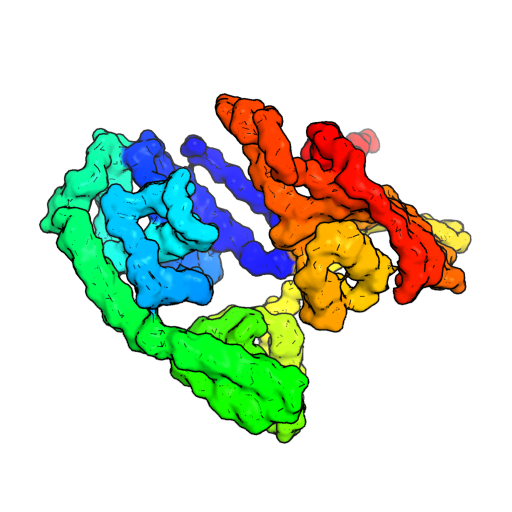729 1.00 71.38 286 ALA A N 1
ATOM 2284 C CA . ALA A 1 286 ? -11.078 -1.532 -43.704 1.00 71.38 286 ALA A CA 1
ATOM 2285 C C . ALA A 1 286 ? -10.495 -1.050 -42.363 1.00 71.38 286 ALA A C 1
ATOM 2287 O O . ALA A 1 286 ? -9.387 -1.416 -41.965 1.00 71.38 286 ALA A O 1
ATOM 2288 N N . THR A 1 287 ? -11.267 -0.220 -41.668 1.00 77.81 287 THR A N 1
ATOM 2289 C CA . THR A 1 287 ? -10.932 0.306 -40.343 1.00 77.81 287 THR A CA 1
ATOM 2290 C C . THR A 1 287 ? -11.336 -0.711 -39.278 1.00 77.81 287 THR A C 1
ATOM 2292 O O . THR A 1 287 ? -12.466 -1.193 -39.285 1.00 77.81 287 THR A O 1
ATOM 2295 N N . LEU A 1 288 ? -10.431 -1.015 -38.349 1.00 75.31 288 LEU A N 1
ATOM 2296 C CA . LEU A 1 288 ? -10.744 -1.720 -37.108 1.00 75.31 288 LEU A CA 1
ATOM 2297 C C . LEU A 1 288 ? -11.348 -0.715 -36.125 1.00 75.31 288 LEU A C 1
ATOM 2299 O O . LEU A 1 288 ? -10.653 0.204 -35.700 1.00 75.31 288 LEU A O 1
ATOM 2303 N N . SER A 1 289 ? -12.609 -0.886 -35.747 1.00 84.00 289 SER A N 1
ATOM 2304 C CA . SER A 1 289 ? -13.268 -0.030 -34.751 1.00 84.00 289 SER A CA 1
ATOM 2305 C C . SER A 1 289 ? -13.647 -0.837 -33.523 1.00 84.00 289 SER A C 1
ATOM 2307 O O . SER A 1 289 ? -14.082 -1.981 -33.655 1.00 84.00 289 SER A O 1
ATOM 2309 N N . GLY A 1 290 ? -13.496 -0.258 -32.337 1.00 77.69 290 GLY A N 1
ATOM 2310 C CA . GLY A 1 290 ? -13.753 -0.983 -31.103 1.00 77.69 290 GLY A CA 1
ATOM 2311 C C . GLY A 1 290 ? -13.348 -0.236 -29.844 1.00 77.69 290 GLY A C 1
ATOM 2312 O O . GLY A 1 290 ? -13.048 0.956 -29.884 1.00 77.69 290 GLY A O 1
ATOM 2313 N N . ASP A 1 291 ? -13.314 -0.964 -28.737 1.00 78.38 291 ASP A N 1
ATOM 2314 C CA . ASP A 1 291 ? -12.975 -0.450 -27.419 1.00 78.38 291 ASP A CA 1
ATOM 2315 C C . ASP A 1 291 ? -11.727 -1.158 -26.898 1.00 78.38 291 ASP A C 1
ATOM 2317 O O . ASP A 1 291 ? -11.633 -2.388 -26.906 1.00 78.38 291 ASP A O 1
ATOM 2321 N N . ALA A 1 292 ? -10.762 -0.372 -26.431 1.00 66.31 292 ALA A N 1
ATOM 2322 C CA . ALA A 1 292 ? -9.585 -0.858 -25.731 1.00 66.31 292 ALA A CA 1
ATOM 2323 C C . ALA A 1 292 ? -9.634 -0.413 -24.267 1.00 66.31 292 ALA A C 1
ATOM 2325 O O . ALA A 1 292 ? -9.814 0.765 -23.968 1.00 66.31 292 ALA A O 1
ATOM 2326 N N . VAL A 1 293 ? -9.453 -1.353 -23.347 1.00 74.50 293 VAL A N 1
ATOM 2327 C CA . VAL A 1 293 ? -9.316 -1.098 -21.913 1.00 74.50 293 VAL A CA 1
ATOM 2328 C C . VAL A 1 293 ? -7.903 -1.485 -21.504 1.00 74.50 293 VAL A C 1
ATOM 2330 O O . VAL A 1 293 ? -7.538 -2.655 -21.611 1.00 74.50 293 VAL A O 1
ATOM 2333 N N . LEU A 1 294 ? -7.112 -0.499 -21.083 1.00 58.22 294 LEU A N 1
ATOM 2334 C CA . LEU A 1 294 ? -5.775 -0.677 -20.520 1.00 58.22 294 LEU A CA 1
ATOM 2335 C C . LEU A 1 294 ? -5.838 -0.454 -19.029 1.00 58.22 294 LEU A C 1
ATOM 2337 O O . LEU A 1 294 ? -6.649 0.322 -18.538 1.00 58.22 294 LEU A O 1
ATOM 2341 N N . GLU A 1 295 ? -4.970 -1.129 -18.304 1.00 63.31 295 GLU A N 1
ATOM 2342 C CA . GLU A 1 295 ? -5.242 -1.384 -16.908 1.00 63.31 295 GLU A CA 1
ATOM 2343 C C . GLU A 1 295 ? -3.927 -1.756 -16.242 1.00 63.31 295 GLU A C 1
ATOM 2345 O O . GLU A 1 295 ? -3.329 -2.761 -16.613 1.00 63.31 295 GLU A O 1
ATOM 2350 N N . GLY A 1 296 ? -3.445 -0.920 -15.328 1.00 59.09 296 GLY A N 1
ATOM 2351 C CA . GLY A 1 296 ? -2.202 -1.158 -14.592 1.00 59.09 296 GLY A CA 1
ATOM 2352 C C . GLY A 1 296 ? -0.973 -0.824 -15.399 1.00 59.09 296 GLY A C 1
ATOM 2353 O O . GLY A 1 296 ? -0.067 -1.646 -15.512 1.00 59.09 296 GLY A O 1
ATOM 2354 N N . PHE A 1 297 ? -0.987 0.341 -16.041 1.00 62.47 297 PHE A N 1
ATOM 2355 C CA . PHE A 1 297 ? 0.028 0.740 -17.003 1.00 62.47 297 PHE A CA 1
ATOM 2356 C C . PHE A 1 297 ? 0.746 2.009 -16.559 1.00 62.47 297 PHE A C 1
ATOM 2358 O O . PHE A 1 297 ? 0.227 2.826 -15.806 1.00 62.47 297 PHE A O 1
ATOM 2365 N N . VAL A 1 298 ? 1.967 2.182 -17.053 1.00 68.38 298 VAL A N 1
ATOM 2366 C CA . VAL A 1 298 ? 2.809 3.331 -16.722 1.00 68.38 298 VAL A CA 1
ATOM 2367 C C . VAL A 1 298 ? 3.045 4.141 -17.984 1.00 68.38 298 VAL A C 1
ATOM 2369 O O . VAL A 1 298 ? 3.485 3.594 -18.994 1.00 68.38 298 VAL A O 1
ATOM 2372 N N . VAL A 1 299 ? 2.778 5.443 -17.926 1.00 66.38 299 VAL A N 1
ATOM 2373 C CA . VAL A 1 299 ? 3.103 6.381 -19.003 1.00 66.38 299 VAL A CA 1
ATOM 2374 C C . VAL A 1 299 ? 4.455 7.014 -18.711 1.00 66.38 299 VAL A C 1
ATOM 2376 O O . VAL A 1 299 ? 4.679 7.562 -17.632 1.00 66.38 299 VAL A O 1
ATOM 2379 N N . ARG A 1 300 ? 5.358 6.939 -19.685 1.00 66.12 300 ARG A N 1
ATOM 2380 C CA . ARG A 1 300 ? 6.706 7.517 -19.647 1.00 66.12 300 ARG A CA 1
ATOM 2381 C C . ARG A 1 300 ? 6.951 8.282 -20.929 1.00 66.12 300 ARG A C 1
ATOM 2383 O O . ARG A 1 300 ? 6.292 7.998 -21.928 1.00 66.12 300 ARG A O 1
ATOM 2390 N N . ASP A 1 301 ? 7.878 9.233 -20.877 1.00 61.47 301 ASP A N 1
ATOM 2391 C CA . ASP A 1 301 ? 8.401 9.894 -22.075 1.00 61.47 301 ASP A CA 1
ATOM 2392 C C . ASP A 1 301 ? 7.287 10.454 -22.975 1.00 61.47 301 ASP A C 1
ATOM 2394 O O . ASP A 1 301 ? 7.283 10.297 -24.193 1.00 61.47 301 ASP A O 1
ATOM 2398 N N . ALA A 1 302 ? 6.301 11.101 -22.344 1.00 72.62 302 ALA A N 1
ATOM 2399 C CA . ALA A 1 302 ? 5.136 11.686 -23.000 1.00 72.62 302 ALA A CA 1
ATOM 2400 C C . ALA A 1 302 ? 5.262 13.224 -23.026 1.00 72.62 302 ALA A C 1
ATOM 2402 O O . ALA A 1 302 ? 4.674 13.903 -22.177 1.00 72.62 302 ALA A O 1
ATOM 2403 N N . PRO A 1 303 ? 6.024 13.810 -23.972 1.00 75.00 303 PRO A N 1
ATOM 2404 C CA . PRO A 1 303 ? 6.356 15.237 -23.982 1.00 75.00 303 PRO A CA 1
ATOM 2405 C C . PRO A 1 303 ? 5.124 16.138 -24.088 1.00 75.00 303 PRO A C 1
ATOM 2407 O O . PRO A 1 303 ? 5.079 17.189 -23.451 1.00 75.00 303 PRO A O 1
ATOM 2410 N N . GLY A 1 304 ? 4.090 15.710 -24.821 1.00 82.25 304 GLY A N 1
ATOM 2411 C CA . GLY A 1 304 ? 2.806 16.412 -24.853 1.00 82.25 304 GLY A CA 1
ATOM 2412 C C . GLY A 1 304 ? 2.156 16.491 -23.471 1.00 82.25 304 GLY A C 1
ATOM 2413 O O . GLY A 1 304 ? 1.813 17.578 -23.010 1.00 82.25 304 GLY A O 1
ATOM 2414 N N . LEU A 1 305 ? 2.044 15.359 -22.769 1.00 81.12 305 LEU A N 1
ATOM 2415 C CA . LEU A 1 305 ? 1.464 15.311 -21.424 1.00 81.12 305 LEU A CA 1
ATOM 2416 C C . LEU A 1 305 ? 2.303 16.116 -20.420 1.00 81.12 305 LEU A C 1
ATOM 2418 O O . LEU A 1 305 ? 1.745 16.869 -19.626 1.00 81.12 305 LEU A O 1
ATOM 2422 N N . GLY A 1 306 ? 3.634 16.044 -20.513 1.00 81.69 306 GLY A N 1
ATOM 2423 C CA . GLY A 1 306 ? 4.546 16.837 -19.685 1.00 81.69 306 GLY A CA 1
ATOM 2424 C C . GLY A 1 306 ? 4.335 18.347 -19.834 1.00 81.69 306 GLY A C 1
ATOM 2425 O O . GLY A 1 306 ? 4.272 19.054 -18.830 1.00 81.69 306 GLY A O 1
ATOM 2426 N N . LYS A 1 307 ? 4.138 18.845 -21.063 1.00 83.88 307 LYS A N 1
ATOM 2427 C CA . LYS A 1 307 ? 3.840 20.267 -21.317 1.00 83.88 307 LYS A CA 1
ATOM 2428 C C . LYS A 1 307 ? 2.499 20.704 -20.717 1.00 83.88 307 LYS A C 1
ATOM 2430 O O . LYS A 1 307 ? 2.404 21.819 -20.209 1.00 83.88 307 LYS A O 1
ATOM 2435 N N . VAL A 1 308 ? 1.475 19.841 -20.738 1.00 82.88 308 VAL A N 1
ATOM 2436 C CA . VAL A 1 308 ? 0.182 20.140 -20.089 1.00 82.88 308 VAL A CA 1
ATOM 2437 C C . VAL A 1 308 ? 0.349 20.234 -18.574 1.00 82.88 308 VAL A C 1
ATOM 2439 O O . VAL A 1 308 ? -0.084 21.216 -17.979 1.00 82.88 308 VAL A O 1
ATOM 2442 N N . LEU A 1 309 ? 1.014 19.255 -17.954 1.00 79.94 309 LEU A N 1
ATOM 2443 C CA . LEU A 1 309 ? 1.229 19.220 -16.502 1.00 79.94 309 LEU A CA 1
ATOM 2444 C C . LEU A 1 309 ? 2.064 20.406 -16.005 1.00 79.94 309 LEU A C 1
ATOM 2446 O O . LEU A 1 309 ? 1.737 21.007 -14.981 1.00 79.94 309 LEU A O 1
ATOM 2450 N N . GLN A 1 310 ? 3.090 20.794 -16.765 1.00 79.38 310 GLN A N 1
ATOM 2451 C CA . GLN A 1 310 ? 3.899 21.977 -16.476 1.00 79.38 310 GLN A CA 1
ATOM 2452 C C . GLN A 1 310 ? 3.044 23.251 -16.452 1.00 79.38 310 GLN A C 1
ATOM 2454 O O . GLN A 1 310 ? 3.188 24.081 -15.557 1.00 79.38 310 GLN A O 1
ATOM 2459 N N . ALA A 1 311 ? 2.112 23.388 -17.396 1.00 73.50 311 ALA A N 1
ATOM 2460 C CA . ALA A 1 311 ? 1.228 24.544 -17.471 1.00 73.50 311 ALA A CA 1
ATOM 2461 C C . ALA A 1 311 ? 0.151 24.570 -16.365 1.00 73.50 311 ALA A C 1
ATOM 2463 O O . ALA A 1 311 ? -0.416 25.624 -16.088 1.00 73.50 311 ALA A O 1
ATOM 2464 N N . MET A 1 312 ? -0.095 23.436 -15.699 1.00 67.50 312 MET A N 1
ATOM 2465 C CA . MET A 1 312 ? -0.934 23.329 -14.497 1.00 67.50 312 MET A CA 1
ATOM 2466 C C . MET A 1 312 ? -0.157 23.568 -13.194 1.00 67.50 312 MET A C 1
ATOM 2468 O O . MET A 1 312 ? -0.715 23.388 -12.115 1.00 67.50 312 MET A O 1
ATOM 2472 N N . THR A 1 313 ? 1.127 23.945 -13.264 1.00 65.50 313 THR A N 1
ATOM 2473 C CA . THR A 1 313 ? 2.042 24.070 -12.109 1.00 65.50 313 THR A CA 1
ATOM 2474 C C . THR A 1 313 ? 2.231 22.774 -11.306 1.00 65.50 313 THR A C 1
ATOM 2476 O O . THR A 1 313 ? 2.658 22.797 -10.156 1.00 65.50 313 THR A O 1
ATOM 2479 N N . LEU A 1 314 ? 1.975 21.616 -11.926 1.00 62.12 314 LEU A N 1
ATOM 2480 C CA . LEU A 1 314 ? 2.150 20.289 -11.326 1.00 62.12 314 LEU A CA 1
ATOM 2481 C C . LEU A 1 314 ? 3.571 19.757 -11.571 1.00 62.12 314 LEU A C 1
ATOM 2483 O O . LEU A 1 314 ? 3.760 18.703 -12.179 1.00 62.12 314 LEU A O 1
ATOM 2487 N N . TYR A 1 315 ? 4.580 20.505 -11.120 1.00 54.16 315 TYR A N 1
ATOM 2488 C CA . TYR A 1 315 ? 5.993 20.238 -11.425 1.00 54.16 315 TYR A CA 1
ATOM 2489 C C . TYR A 1 315 ? 6.455 18.828 -11.016 1.00 54.16 315 TYR A C 1
ATOM 2491 O O . TYR A 1 315 ? 7.086 18.147 -11.820 1.00 54.16 315 TYR A O 1
ATOM 2499 N N . GLY A 1 316 ? 6.033 18.323 -9.849 1.00 56.34 316 GLY A N 1
ATOM 2500 C CA . GLY A 1 316 ? 6.401 16.974 -9.388 1.00 56.34 316 GLY A CA 1
ATOM 2501 C C . GLY A 1 316 ? 5.908 15.829 -10.288 1.00 56.34 316 GLY A C 1
ATOM 2502 O O . GLY A 1 316 ? 6.517 14.764 -10.333 1.00 56.34 316 GLY A O 1
ATOM 2503 N N . LEU A 1 317 ? 4.845 16.046 -11.069 1.00 60.94 317 LEU A N 1
ATOM 2504 C CA . LEU A 1 317 ? 4.329 15.048 -12.015 1.00 60.94 317 LEU A CA 1
ATOM 2505 C C . LEU A 1 317 ? 5.065 15.085 -13.364 1.00 60.94 317 LEU A C 1
ATOM 2507 O O . LEU A 1 317 ? 5.100 14.082 -14.078 1.00 60.94 317 LEU A O 1
ATOM 2511 N N . VAL A 1 318 ? 5.677 16.222 -13.710 1.00 62.41 318 VAL A N 1
ATOM 2512 C CA . VAL A 1 318 ? 6.541 16.351 -14.894 1.00 62.41 318 VAL A CA 1
ATOM 2513 C C . VAL A 1 318 ? 7.832 15.563 -14.689 1.00 62.41 318 VAL A C 1
ATOM 2515 O O . VAL A 1 318 ? 8.258 14.841 -15.592 1.00 62.41 318 VAL A O 1
ATOM 2518 N N . ASP A 1 319 ? 8.414 15.646 -13.494 1.00 56.78 319 ASP A N 1
ATOM 2519 C CA . ASP A 1 319 ? 9.615 14.887 -13.140 1.00 56.78 319 ASP A CA 1
ATOM 2520 C C . ASP A 1 319 ? 9.312 13.386 -13.043 1.00 56.78 319 ASP A C 1
ATOM 2522 O O . ASP A 1 319 ? 10.072 12.562 -13.557 1.00 56.78 319 ASP A O 1
ATOM 2526 N N . ALA A 1 320 ? 8.134 13.018 -12.526 1.00 52.03 320 ALA A N 1
ATOM 2527 C CA . ALA A 1 320 ? 7.664 11.635 -12.549 1.00 52.03 320 ALA A CA 1
ATOM 2528 C C . ALA A 1 320 ? 7.555 11.071 -13.980 1.00 52.03 320 ALA A C 1
ATOM 2530 O O . ALA A 1 320 ? 7.971 9.938 -14.207 1.00 52.03 320 ALA A O 1
ATOM 2531 N N . LEU A 1 321 ? 7.081 11.845 -14.968 1.00 58.28 321 LEU A N 1
ATOM 2532 C CA . LEU A 1 321 ? 7.037 11.411 -16.378 1.00 58.28 321 LEU A CA 1
ATOM 2533 C C . LEU A 1 321 ? 8.415 11.172 -17.004 1.00 58.28 321 LEU A C 1
ATOM 2535 O O . LEU A 1 321 ? 8.519 10.342 -17.909 1.00 58.28 321 LEU A O 1
ATOM 2539 N N . ARG A 1 322 ? 9.432 11.920 -16.561 1.00 59.31 322 ARG A N 1
ATOM 2540 C CA . ARG A 1 322 ? 10.816 11.834 -17.056 1.00 59.31 322 ARG A CA 1
ATOM 2541 C C . ARG A 1 322 ? 11.650 10.77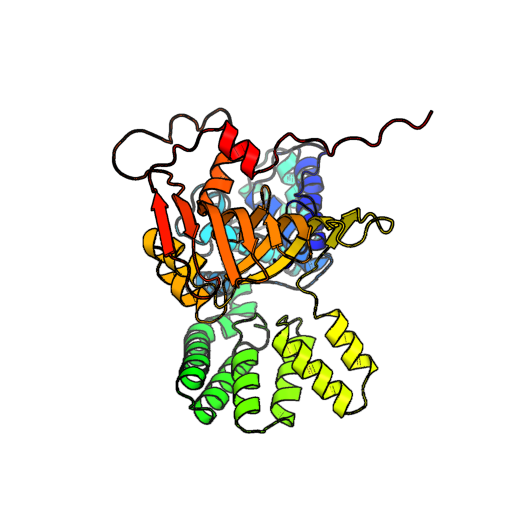4 -16.326 1.00 59.31 322 ARG A C 1
ATOM 2543 O O . ARG A 1 322 ? 12.696 10.389 -16.834 1.00 59.31 322 ARG A O 1
ATOM 2550 N N . GLY A 1 323 ? 11.201 10.309 -15.157 1.00 57.31 323 GLY A N 1
ATOM 2551 C CA . GLY A 1 323 ? 11.868 9.285 -14.347 1.00 57.31 323 GLY A CA 1
ATOM 2552 C C . GLY A 1 323 ? 11.065 7.975 -14.232 1.00 57.31 323 GLY A C 1
ATOM 2553 O O . GLY A 1 323 ? 11.044 7.173 -15.171 1.00 57.31 323 GLY A O 1
ATOM 2554 N N . PRO A 1 324 ? 10.426 7.687 -13.080 1.00 52.75 324 PRO A N 1
ATOM 2555 C CA . PRO A 1 324 ? 9.747 6.408 -12.819 1.00 52.75 324 PRO A CA 1
ATOM 2556 C C . PRO A 1 324 ? 8.497 6.151 -13.688 1.00 52.75 324 PRO A C 1
ATOM 2558 O O . PRO A 1 324 ? 8.084 4.996 -13.848 1.00 52.75 324 PRO A O 1
ATOM 2561 N N . GLY A 1 325 ? 7.939 7.194 -14.301 1.00 61.59 325 GLY A N 1
ATOM 2562 C CA . GLY A 1 325 ? 6.692 7.198 -15.058 1.00 61.59 325 GLY A CA 1
ATOM 2563 C C . GLY A 1 325 ? 5.465 7.517 -14.204 1.00 61.59 325 GLY A C 1
ATOM 2564 O O . GLY A 1 325 ? 5.468 7.341 -12.988 1.00 61.59 325 GLY A O 1
ATOM 2565 N N . LEU A 1 326 ? 4.394 7.974 -14.854 1.00 64.88 326 LEU A N 1
ATOM 2566 C CA . LEU A 1 326 ? 3.092 8.162 -14.217 1.00 64.88 326 LEU A CA 1
ATOM 2567 C C . LEU A 1 326 ? 2.292 6.865 -14.278 1.00 64.88 326 LEU A C 1
ATOM 2569 O O . LEU A 1 326 ? 1.988 6.367 -15.363 1.00 64.88 326 LEU A O 1
ATOM 2573 N N . ASN A 1 327 ? 1.942 6.332 -13.110 1.00 69.00 327 ASN A N 1
ATOM 2574 C CA . ASN A 1 327 ? 1.091 5.155 -13.001 1.00 69.00 327 ASN A CA 1
ATOM 2575 C C . ASN A 1 327 ? -0.360 5.529 -13.303 1.00 69.00 327 ASN A C 1
ATOM 2577 O O . ASN A 1 327 ? -0.924 6.415 -12.666 1.00 69.00 327 ASN A O 1
ATOM 2581 N N . PHE A 1 328 ? -0.955 4.824 -14.255 1.00 70.38 328 PHE A N 1
ATOM 2582 C CA . PHE A 1 328 ? -2.373 4.865 -14.552 1.00 70.38 328 PHE A CA 1
ATOM 2583 C C . PHE A 1 328 ? -2.965 3.508 -14.258 1.00 70.38 328 PHE A C 1
ATOM 2585 O O . PHE A 1 328 ? -2.539 2.466 -14.760 1.00 70.38 328 PHE A O 1
ATOM 2592 N N . SER A 1 329 ? -4.007 3.531 -13.464 1.00 59.97 329 SER A N 1
ATOM 2593 C CA . SER A 1 329 ? -4.687 2.331 -13.064 1.00 59.97 329 SER A CA 1
ATOM 2594 C C . SER A 1 329 ? -5.662 1.894 -14.180 1.00 59.97 329 SER A C 1
ATOM 2596 O O . SER A 1 329 ? -5.866 0.707 -14.410 1.00 59.97 329 SER A O 1
ATOM 2598 N N . ARG A 1 330 ? -6.231 2.808 -14.985 1.00 68.69 330 ARG A N 1
ATOM 2599 C CA . ARG A 1 330 ? -7.071 2.432 -16.143 1.00 68.69 330 ARG A CA 1
ATOM 2600 C C . ARG A 1 330 ? -7.085 3.475 -17.239 1.00 68.69 330 ARG A C 1
ATOM 2602 O O . ARG A 1 330 ? -7.093 4.663 -16.948 1.00 68.69 330 ARG A O 1
ATOM 2609 N N . ALA A 1 331 ? -7.198 3.010 -18.480 1.00 73.88 331 ALA A N 1
ATOM 2610 C CA . ALA A 1 331 ? -7.676 3.760 -19.624 1.00 73.88 331 ALA A CA 1
ATOM 2611 C C . ALA A 1 331 ? -8.808 3.007 -20.331 1.00 73.88 331 ALA A C 1
ATOM 2613 O O . ALA A 1 331 ? -8.672 1.820 -20.605 1.00 73.88 331 ALA A O 1
ATOM 2614 N N . THR A 1 332 ? -9.886 3.702 -20.678 1.00 82.31 332 THR A N 1
ATOM 2615 C CA . THR A 1 332 ? -10.907 3.237 -21.624 1.00 82.31 332 THR A CA 1
ATOM 2616 C C . THR A 1 332 ? -10.764 4.056 -22.895 1.00 82.31 332 THR A C 1
ATOM 2618 O O . THR A 1 332 ? -10.789 5.284 -22.845 1.00 82.31 332 THR A O 1
ATOM 2621 N N . ILE A 1 333 ? -10.589 3.391 -24.029 1.00 84.88 333 ILE A N 1
ATOM 2622 C CA . ILE A 1 333 ? -10.190 4.002 -25.292 1.00 84.88 333 ILE A CA 1
ATOM 2623 C C . ILE A 1 333 ? -11.097 3.471 -26.408 1.00 84.88 333 ILE A C 1
ATOM 2625 O O . ILE A 1 333 ? -10.765 2.466 -27.039 1.00 84.88 333 ILE A O 1
ATOM 2629 N N . PRO A 1 334 ? -12.224 4.140 -26.690 1.00 88.81 334 PRO A N 1
ATOM 2630 C CA . PRO A 1 334 ? -12.980 3.895 -27.910 1.00 88.81 334 PRO A CA 1
ATOM 2631 C C . PRO A 1 334 ? -12.165 4.402 -29.103 1.00 88.81 334 PRO A C 1
ATOM 2633 O O . PRO A 1 334 ? -11.776 5.580 -29.148 1.00 88.81 334 PRO A O 1
ATOM 2636 N N . PHE A 1 335 ? -11.873 3.523 -30.060 1.00 86.12 335 PHE A N 1
ATOM 2637 C CA . PHE A 1 335 ? -10.935 3.805 -31.140 1.00 86.12 335 PHE A CA 1
ATOM 2638 C C . PHE A 1 335 ? -11.421 3.356 -32.520 1.00 86.12 335 PHE A C 1
ATOM 2640 O O . PHE A 1 335 ? -12.247 2.458 -32.679 1.00 86.12 335 PHE A O 1
ATOM 2647 N N . SER A 1 336 ? -10.834 3.984 -33.537 1.00 87.44 336 SER A N 1
ATOM 2648 C CA . SER A 1 336 ? -10.882 3.544 -34.929 1.00 87.44 336 SER A CA 1
ATOM 2649 C C . SER A 1 336 ? -9.467 3.540 -35.499 1.00 87.44 336 SER A C 1
ATOM 2651 O O . SER A 1 336 ? -8.812 4.580 -35.572 1.00 87.44 336 SER A O 1
ATOM 2653 N N . LEU A 1 337 ? -8.987 2.367 -35.900 1.00 82.25 337 LEU A N 1
ATOM 2654 C CA . LEU A 1 337 ? -7.650 2.130 -36.423 1.00 82.25 337 LEU A CA 1
ATOM 2655 C C . LEU A 1 337 ? -7.709 1.788 -37.911 1.00 82.25 337 LEU A C 1
ATOM 2657 O O . LEU A 1 337 ? -8.297 0.797 -38.328 1.00 82.25 337 LEU A O 1
ATOM 2661 N N . SER A 1 338 ? -7.029 2.597 -38.708 1.00 83.25 338 SER A N 1
ATOM 2662 C CA . SER A 1 338 ? -6.785 2.373 -40.132 1.00 83.25 338 SER A CA 1
ATOM 2663 C C . SER A 1 338 ? -5.276 2.222 -40.380 1.00 83.25 338 SER A C 1
ATOM 2665 O O . SER A 1 338 ? -4.467 2.501 -39.479 1.00 83.25 338 SER A O 1
ATOM 2667 N N . PRO A 1 339 ? -4.849 1.831 -41.595 1.00 78.06 339 PRO A N 1
ATOM 2668 C CA . PRO A 1 339 ? -3.433 1.869 -41.959 1.00 78.06 339 PRO A CA 1
ATOM 2669 C C . PRO A 1 339 ? -2.799 3.255 -41.757 1.00 78.06 339 PRO A C 1
ATOM 2671 O O . PRO A 1 339 ? -1.627 3.351 -41.405 1.00 78.06 339 PRO A O 1
ATOM 2674 N N . ASP A 1 340 ? -3.589 4.321 -41.902 1.00 82.75 340 ASP A N 1
ATOM 2675 C CA . ASP A 1 340 ? -3.078 5.693 -41.970 1.00 82.75 340 ASP A CA 1
ATOM 2676 C C . ASP A 1 340 ? -3.178 6.436 -40.644 1.00 82.75 340 ASP A C 1
ATOM 2678 O O . ASP A 1 340 ? -2.485 7.430 -40.434 1.00 82.75 340 ASP A O 1
ATOM 2682 N N . ALA A 1 341 ? -4.051 5.987 -39.743 1.00 88.56 341 ALA A N 1
ATOM 2683 C CA . ALA A 1 341 ? -4.280 6.674 -38.486 1.00 88.56 341 ALA A CA 1
ATOM 2684 C C . ALA A 1 341 ? -4.985 5.848 -37.426 1.00 88.56 341 ALA A C 1
ATOM 2686 O O . ALA A 1 341 ? -5.786 4.962 -37.731 1.00 88.56 341 ALA A O 1
ATOM 2687 N N . LEU A 1 342 ? -4.740 6.264 -36.188 1.00 86.81 342 LEU A N 1
ATOM 2688 C CA . LEU A 1 342 ? -5.514 5.924 -35.008 1.00 86.81 342 LEU A CA 1
ATOM 2689 C C . LEU A 1 342 ? -6.363 7.139 -34.616 1.00 86.81 342 LEU A C 1
ATOM 2691 O O . LEU A 1 342 ? -5.837 8.233 -34.421 1.00 86.81 342 LEU A O 1
ATOM 2695 N N . VAL A 1 343 ? -7.673 6.957 -34.514 1.00 92.00 343 VAL A N 1
ATOM 2696 C CA . VAL A 1 343 ? -8.609 7.981 -34.040 1.00 92.00 343 VAL A CA 1
ATOM 2697 C C . VAL A 1 343 ? -9.134 7.555 -32.677 1.00 92.00 343 VAL A C 1
ATOM 2699 O O . VAL A 1 343 ? -9.664 6.454 -32.552 1.00 92.00 343 VAL A O 1
ATOM 2702 N N . LEU A 1 344 ? -8.986 8.425 -31.679 1.00 88.31 344 LEU A N 1
ATOM 2703 C CA . LEU A 1 344 ? -9.543 8.273 -30.337 1.00 88.31 344 LEU A CA 1
ATOM 2704 C C . LEU A 1 344 ? -10.806 9.125 -30.240 1.00 88.31 344 LEU A C 1
ATOM 2706 O O . LEU A 1 344 ? -10.774 10.305 -30.598 1.00 88.31 344 LEU A O 1
ATOM 2710 N N . GLN A 1 345 ? -11.909 8.542 -29.781 1.00 85.88 345 GLN A N 1
ATOM 2711 C CA . GLN A 1 345 ? -13.196 9.244 -29.761 1.00 85.88 345 GLN A CA 1
ATOM 2712 C C . GLN A 1 345 ? -13.410 10.002 -28.456 1.00 85.88 345 GLN A C 1
ATOM 2714 O O . GLN A 1 345 ? -13.517 11.215 -28.487 1.00 85.88 345 GLN A O 1
ATOM 2719 N N . ASP A 1 346 ? -13.438 9.295 -27.330 1.00 84.44 346 ASP A N 1
ATOM 2720 C CA . ASP A 1 346 ? -13.568 9.862 -25.986 1.00 84.44 346 ASP A CA 1
ATOM 2721 C C . ASP A 1 346 ? -12.785 8.973 -25.019 1.00 84.44 346 ASP A C 1
ATOM 2723 O O . ASP A 1 346 ? -13.341 8.295 -24.153 1.00 84.44 346 ASP A O 1
ATOM 2727 N N . ALA A 1 347 ? -11.469 8.919 -25.220 1.00 83.06 347 ALA A N 1
ATOM 2728 C CA . ALA A 1 347 ? -10.595 8.153 -24.355 1.00 83.06 347 ALA A CA 1
ATOM 2729 C C . ALA A 1 347 ? -10.526 8.805 -22.972 1.00 83.06 347 ALA A C 1
ATOM 2731 O O . ALA A 1 347 ? -10.509 10.031 -22.841 1.00 83.06 347 ALA A O 1
ATOM 2732 N N . ARG A 1 348 ? -10.486 7.977 -21.932 1.00 83.94 348 ARG A N 1
ATOM 2733 C CA . ARG A 1 348 ? -10.447 8.404 -20.530 1.00 83.94 348 ARG A CA 1
ATOM 2734 C C . ARG A 1 348 ? -9.424 7.569 -19.801 1.00 83.94 348 ARG A C 1
ATOM 2736 O O . ARG A 1 348 ? -9.420 6.359 -19.995 1.00 83.94 348 ARG A O 1
ATOM 2743 N N . ALA A 1 349 ? -8.596 8.176 -18.966 1.00 76.19 349 ALA A N 1
ATOM 2744 C CA . ALA A 1 349 ? -7.691 7.440 -18.100 1.00 76.19 349 ALA A CA 1
ATOM 2745 C C . ALA A 1 349 ? -7.563 8.071 -16.711 1.00 76.19 349 ALA A C 1
ATOM 2747 O O . ALA A 1 349 ? -7.796 9.267 -16.532 1.00 76.19 349 ALA A O 1
ATOM 2748 N N . PHE A 1 350 ? -7.227 7.233 -15.734 1.00 74.00 350 PHE A N 1
ATOM 2749 C CA . PHE A 1 350 ? -7.270 7.542 -14.308 1.00 74.00 350 PHE A CA 1
ATOM 2750 C C . PHE A 1 350 ? -5.981 7.098 -13.613 1.00 74.00 350 PHE A C 1
ATOM 2752 O O . PHE A 1 350 ? -5.448 6.026 -13.910 1.00 74.00 350 PHE A O 1
ATOM 2759 N N . SER A 1 351 ? -5.504 7.938 -12.699 1.00 66.12 351 SER A N 1
ATOM 2760 C CA . SER A 1 351 ? -4.431 7.670 -11.744 1.00 66.12 351 SER A CA 1
ATOM 2761 C C . SER A 1 351 ? -4.854 8.101 -10.336 1.00 66.12 351 SER A C 1
ATOM 2763 O O . SER A 1 351 ? -5.880 8.759 -10.157 1.00 66.12 351 SER A O 1
ATOM 2765 N N . SER A 1 352 ? -4.011 7.807 -9.342 1.00 62.59 352 SER A N 1
ATOM 2766 C CA . SER A 1 352 ? -4.196 8.245 -7.950 1.00 62.59 352 SER A CA 1
ATOM 2767 C C . SER A 1 352 ? -4.247 9.767 -7.770 1.00 62.59 352 SER A C 1
ATOM 2769 O O . SER A 1 352 ? -4.725 10.260 -6.754 1.00 62.59 352 SER A O 1
ATOM 2771 N N . SER A 1 353 ? -3.738 10.525 -8.741 1.00 62.25 353 SER A N 1
ATOM 2772 C CA . SER A 1 353 ? -3.535 11.974 -8.640 1.00 62.25 353 SER A CA 1
ATOM 2773 C C . SER A 1 353 ? -4.291 12.767 -9.707 1.00 62.25 353 SER A C 1
ATOM 2775 O O . SER A 1 353 ? -4.564 13.952 -9.499 1.00 62.25 353 SER A O 1
ATOM 2777 N N . LEU A 1 354 ? -4.676 12.145 -10.827 1.00 76.12 354 LEU A N 1
ATOM 2778 C CA . LEU A 1 354 ? -5.305 12.810 -11.968 1.00 76.12 354 LEU A CA 1
ATOM 2779 C C . LEU A 1 354 ? -6.317 11.899 -12.676 1.00 76.12 354 LEU A C 1
ATOM 2781 O O . LEU A 1 354 ? -6.128 10.693 -12.793 1.00 76.12 354 LEU A O 1
ATOM 2785 N N . GLY A 1 355 ? -7.339 12.499 -13.274 1.00 79.19 355 GLY A N 1
ATOM 2786 C CA . GLY A 1 355 ? -8.068 11.913 -14.395 1.00 79.19 355 GLY A CA 1
ATOM 2787 C C . GLY A 1 355 ? -7.888 12.760 -15.639 1.00 79.19 355 GLY A C 1
ATOM 2788 O O . GLY A 1 355 ? -7.707 13.979 -15.573 1.00 79.19 355 GLY A O 1
ATOM 2789 N N . LEU A 1 356 ? -7.918 12.103 -16.789 1.00 82.25 356 LEU A N 1
ATOM 2790 C CA . LEU A 1 356 ? -7.679 12.757 -18.059 1.00 82.25 356 LEU A CA 1
ATOM 2791 C C . LEU A 1 356 ? -8.528 12.181 -19.181 1.00 82.25 356 LEU A C 1
ATOM 2793 O O . LEU A 1 356 ? -8.845 10.996 -19.220 1.00 82.25 356 LEU A O 1
ATOM 2797 N N . THR A 1 357 ? -8.918 13.067 -20.089 1.00 87.38 357 THR A N 1
ATOM 2798 C CA . THR A 1 357 ? -9.653 12.737 -21.309 1.00 87.38 357 THR A CA 1
ATOM 2799 C C . THR A 1 357 ? -8.805 13.052 -22.528 1.00 87.38 357 THR A C 1
ATOM 2801 O O . THR A 1 357 ? -7.940 13.930 -22.473 1.00 87.38 357 THR A O 1
ATOM 2804 N N . ALA A 1 358 ? -9.046 12.339 -23.622 1.00 88.56 358 ALA A N 1
ATOM 2805 C CA . ALA A 1 358 ? -8.366 12.537 -24.889 1.00 88.56 358 ALA A CA 1
ATOM 2806 C C . ALA A 1 358 ? -9.283 12.162 -26.055 1.00 88.56 358 ALA A C 1
ATOM 2808 O O . ALA A 1 358 ? -9.876 11.084 -26.083 1.00 88.56 358 ALA A O 1
ATOM 2809 N N . LYS A 1 359 ? -9.351 13.034 -27.056 1.00 93.31 359 LYS A N 1
ATOM 2810 C CA . LYS A 1 359 ? -10.019 12.769 -28.327 1.00 93.31 359 LYS A CA 1
ATOM 2811 C C . LYS A 1 359 ? -9.268 13.415 -29.472 1.00 93.31 359 LYS A C 1
ATOM 2813 O O . LYS A 1 359 ? -8.702 14.496 -29.321 1.00 93.31 359 LYS A O 1
ATOM 2818 N N . GLY A 1 360 ? -9.258 12.765 -30.625 1.00 93.69 360 GLY A N 1
ATOM 2819 C CA . GLY A 1 360 ? -8.546 13.262 -31.795 1.00 93.69 360 GLY A CA 1
ATOM 2820 C C . GLY A 1 360 ? -7.851 12.161 -32.577 1.00 93.69 360 GLY A C 1
ATOM 2821 O O . GLY A 1 360 ? -8.240 10.997 -32.529 1.00 93.69 360 GLY A O 1
ATOM 2822 N N . ARG A 1 361 ? -6.834 12.533 -33.349 1.00 95.06 361 ARG A N 1
ATOM 2823 C CA . ARG A 1 361 ? -6.221 11.677 -34.363 1.00 95.06 361 ARG A CA 1
ATOM 2824 C C . ARG A 1 361 ? -4.705 11.660 -34.233 1.00 95.06 361 ARG A C 1
ATOM 2826 O O . ARG A 1 361 ? -4.070 12.702 -34.107 1.00 95.06 361 ARG A O 1
ATOM 2833 N N . ILE A 1 362 ? -4.141 10.468 -34.370 1.00 89.38 362 ILE A N 1
ATOM 2834 C CA . ILE A 1 362 ? -2.718 10.224 -34.592 1.00 89.38 362 ILE A CA 1
ATOM 2835 C C . ILE A 1 362 ? -2.568 9.742 -36.038 1.00 89.38 362 ILE A C 1
ATOM 2837 O O . ILE A 1 362 ? -3.090 8.687 -36.402 1.00 89.38 362 ILE A O 1
ATOM 2841 N N . ASP A 1 363 ? -1.902 10.533 -36.877 1.00 90.62 363 ASP A N 1
ATOM 2842 C CA . ASP A 1 363 ? -1.531 10.161 -38.245 1.00 90.62 363 ASP A CA 1
ATOM 2843 C C . ASP A 1 363 ? -0.260 9.308 -38.192 1.00 90.62 363 ASP A C 1
ATOM 2845 O O . ASP A 1 363 ? 0.807 9.781 -37.806 1.00 90.62 363 ASP A O 1
ATOM 2849 N N . ARG A 1 364 ? -0.386 8.035 -38.571 1.00 81.56 364 ARG A N 1
ATOM 2850 C CA . ARG A 1 364 ? 0.680 7.030 -38.456 1.00 81.56 364 ARG A CA 1
ATOM 2851 C C . ARG A 1 364 ? 1.707 7.127 -39.578 1.00 81.56 364 ARG A C 1
ATOM 2853 O O . ARG A 1 364 ? 2.802 6.599 -39.435 1.00 81.56 364 ARG A O 1
ATOM 2860 N N . ARG A 1 365 ? 1.355 7.762 -40.703 1.00 83.44 365 ARG A N 1
ATOM 2861 C CA . ARG A 1 365 ? 2.279 7.951 -41.831 1.00 83.44 365 ARG A CA 1
ATOM 2862 C C . ARG A 1 365 ? 3.148 9.182 -41.635 1.00 83.44 365 ARG A C 1
ATOM 2864 O O . ARG A 1 365 ? 4.311 9.170 -42.018 1.00 83.44 365 ARG A O 1
ATOM 2871 N N . ARG A 1 366 ? 2.560 10.253 -41.098 1.00 85.00 366 ARG A N 1
ATOM 2872 C CA . ARG A 1 366 ? 3.248 11.530 -40.860 1.00 85.00 366 ARG A CA 1
ATOM 2873 C C . ARG A 1 366 ? 3.844 11.651 -39.462 1.00 85.00 366 ARG A C 1
ATOM 2875 O O . ARG A 1 366 ? 4.569 12.607 -39.225 1.00 85.00 366 ARG A O 1
ATOM 2882 N N . ASP A 1 367 ? 3.528 10.710 -38.576 1.00 82.12 367 ASP A N 1
ATOM 2883 C CA . ASP A 1 367 ? 3.918 10.720 -37.166 1.00 82.12 367 ASP A CA 1
ATOM 2884 C C . ASP A 1 367 ? 3.509 12.026 -36.462 1.00 82.12 367 ASP A C 1
ATOM 2886 O O . ASP A 1 367 ? 4.292 12.694 -35.787 1.00 82.12 367 ASP A O 1
ATOM 2890 N N . THR A 1 368 ? 2.256 12.441 -36.683 1.00 92.00 368 THR A N 1
ATOM 2891 C CA . THR A 1 368 ? 1.695 13.675 -36.111 1.00 92.00 368 THR A CA 1
ATOM 2892 C C . THR A 1 368 ? 0.434 13.412 -35.306 1.00 92.00 368 THR A C 1
ATOM 2894 O O . THR A 1 368 ? -0.358 12.533 -35.641 1.00 92.00 368 THR A O 1
ATOM 2897 N N . VAL A 1 369 ? 0.185 14.255 -34.310 1.00 92.19 369 VAL A N 1
ATOM 2898 C CA . VAL A 1 369 ? -1.007 14.240 -33.461 1.00 92.19 369 VAL A CA 1
ATOM 2899 C C . VAL A 1 369 ? -1.834 15.516 -33.661 1.00 92.19 369 VAL A C 1
ATOM 2901 O O . VAL A 1 369 ? -1.275 16.596 -33.836 1.00 92.19 369 VAL A O 1
ATOM 2904 N N . ASP A 1 370 ? -3.162 15.400 -33.646 1.00 96.06 370 ASP A N 1
ATOM 2905 C CA . ASP A 1 370 ? -4.114 16.487 -33.354 1.00 96.06 370 ASP A CA 1
ATOM 2906 C C . ASP A 1 370 ? -5.101 15.941 -32.327 1.00 96.06 370 ASP A C 1
ATOM 2908 O O . ASP A 1 370 ? -5.956 15.114 -32.650 1.00 96.06 370 ASP A O 1
ATOM 2912 N N . MET A 1 371 ? -4.924 16.340 -31.074 1.00 93.62 371 MET A N 1
ATOM 2913 C CA . MET A 1 371 ? -5.661 15.805 -29.939 1.00 93.62 371 MET A CA 1
ATOM 2914 C C . MET A 1 371 ? -6.088 16.933 -29.016 1.00 93.62 371 MET A C 1
ATOM 2916 O O . MET A 1 371 ? -5.351 17.892 -28.800 1.00 93.62 371 MET A O 1
ATOM 2920 N N . GLU A 1 372 ? -7.275 16.816 -28.449 1.00 93.31 372 GLU A N 1
ATOM 2921 C CA . GLU A 1 372 ? -7.757 17.692 -27.392 1.00 93.31 372 GLU A CA 1
ATOM 2922 C C . GLU A 1 372 ? -8.300 16.867 -26.232 1.00 93.31 372 GLU A C 1
ATOM 2924 O O . GLU A 1 372 ? -8.682 15.706 -26.390 1.00 93.31 372 GLU A O 1
ATOM 2929 N N . GLY A 1 373 ? -8.311 17.462 -25.050 1.00 89.31 373 GLY A N 1
ATOM 2930 C CA . GLY A 1 373 ? -8.719 16.763 -23.847 1.00 89.31 373 GLY A CA 1
ATOM 2931 C C . GLY A 1 373 ? -8.782 17.673 -22.639 1.00 89.31 373 GLY A C 1
ATOM 2932 O O . GLY A 1 373 ? -8.719 18.897 -22.743 1.00 89.31 373 GLY A O 1
ATOM 2933 N N . THR A 1 374 ? -8.953 17.078 -21.471 1.00 83.50 374 THR A N 1
ATOM 2934 C CA . THR A 1 374 ? -9.033 17.789 -20.192 1.00 83.50 374 THR A CA 1
ATOM 2935 C C . THR A 1 374 ? -8.353 16.973 -19.109 1.00 83.50 374 THR A C 1
ATOM 2937 O O . THR A 1 374 ? -8.533 15.758 -19.081 1.00 83.50 374 THR A O 1
ATOM 2940 N N . ILE A 1 375 ? -7.606 17.640 -18.229 1.00 83.50 375 ILE A N 1
ATOM 2941 C CA . ILE A 1 375 ? -7.016 17.059 -17.019 1.00 83.50 375 ILE A CA 1
ATOM 2942 C C . ILE A 1 375 ? -7.747 17.602 -15.790 1.00 83.50 375 ILE A C 1
ATOM 2944 O O . ILE A 1 375 ? -8.038 18.798 -15.701 1.00 83.50 375 ILE A O 1
ATOM 2948 N N . VAL A 1 376 ? -8.040 16.707 -14.849 1.00 76.38 376 VAL A N 1
ATOM 2949 C CA . VAL A 1 376 ? -8.783 16.978 -13.617 1.00 76.38 376 VAL A CA 1
ATOM 2950 C C . VAL A 1 376 ? -8.038 16.334 -12.440 1.00 76.38 376 VAL A C 1
ATOM 2952 O O . VAL A 1 376 ? -7.762 15.138 -12.503 1.00 76.38 376 VAL A O 1
ATOM 2955 N N . PRO A 1 377 ? -7.700 17.072 -11.370 1.00 70.88 377 PRO A N 1
ATOM 2956 C CA . PRO A 1 377 ? -7.120 16.485 -10.160 1.00 70.88 377 PRO A CA 1
ATOM 2957 C C . PRO A 1 377 ? -8.006 15.432 -9.480 1.00 70.88 377 PRO A C 1
ATOM 2959 O O . PRO A 1 377 ? -9.225 15.596 -9.408 1.00 70.88 377 PRO A O 1
ATOM 2962 N N . ALA A 1 378 ? -7.397 14.378 -8.926 1.00 62.47 378 ALA A N 1
ATOM 2963 C CA . ALA A 1 378 ? -8.146 13.234 -8.402 1.00 62.47 378 ALA A CA 1
ATOM 2964 C C . ALA A 1 378 ? -8.960 13.506 -7.130 1.00 62.47 378 ALA A C 1
ATOM 2966 O O . ALA A 1 378 ? -9.995 12.880 -6.916 1.00 62.47 378 ALA A O 1
ATOM 2967 N N . TYR A 1 379 ? -8.584 14.508 -6.330 1.00 53.97 379 TYR A N 1
ATOM 2968 C CA . TYR A 1 379 ? -9.370 14.918 -5.158 1.00 53.97 379 TYR A CA 1
ATOM 2969 C C . TYR A 1 379 ? -10.784 15.425 -5.522 1.00 53.97 379 TYR A C 1
ATOM 2971 O O . TYR A 1 379 ? -11.680 15.453 -4.678 1.00 53.97 379 TYR A O 1
ATOM 2979 N N . ILE A 1 380 ? -11.022 15.792 -6.789 1.00 56.75 380 ILE A N 1
ATOM 2980 C CA . ILE A 1 380 ? -12.344 16.185 -7.303 1.00 56.75 380 ILE A CA 1
ATOM 2981 C C . ILE A 1 380 ? -13.282 14.966 -7.407 1.00 56.75 380 ILE A C 1
ATOM 2983 O O . ILE A 1 380 ? -14.502 15.108 -7.354 1.00 56.75 380 ILE A O 1
ATOM 2987 N N . PHE A 1 381 ? -12.747 13.745 -7.492 1.00 55.22 381 PHE A N 1
ATOM 2988 C CA . PHE A 1 381 ? -13.547 12.518 -7.574 1.00 55.22 381 PHE A CA 1
ATOM 2989 C C . PHE A 1 381 ? -14.283 12.224 -6.262 1.00 55.22 381 PHE A C 1
ATOM 2991 O O . PHE A 1 381 ? -15.475 11.909 -6.280 1.00 55.22 381 PHE A O 1
ATOM 2998 N N . ASN A 1 382 ? -13.625 12.473 -5.127 1.00 42.12 382 ASN A N 1
ATOM 2999 C CA . ASN A 1 382 ? -14.204 12.283 -3.794 1.00 42.12 382 ASN A CA 1
ATOM 3000 C C . ASN A 1 382 ? -15.350 13.262 -3.492 1.00 42.12 382 ASN A C 1
ATOM 3002 O O . ASN A 1 382 ? -16.238 12.963 -2.698 1.00 42.12 382 ASN A O 1
ATOM 3006 N N . THR A 1 383 ? -15.370 14.426 -4.148 1.00 40.59 383 THR A N 1
ATOM 3007 C CA . THR A 1 383 ? -16.379 15.471 -3.906 1.00 40.59 383 THR A CA 1
ATOM 3008 C C . THR A 1 383 ? -17.661 15.300 -4.732 1.00 40.59 383 THR A C 1
ATOM 3010 O O . THR A 1 383 ? -18.677 15.906 -4.400 1.00 40.59 383 THR A O 1
ATOM 3013 N N . LEU A 1 384 ? -17.671 14.452 -5.770 1.00 40.69 384 LEU A N 1
ATOM 3014 C CA . LEU A 1 384 ? -18.827 14.274 -6.669 1.00 40.69 384 LEU A CA 1
ATOM 3015 C C . LEU A 1 384 ? -19.711 13.069 -6.354 1.00 40.69 384 LEU A C 1
ATOM 3017 O O . LEU A 1 384 ? -20.920 13.128 -6.588 1.00 40.69 384 LEU A O 1
ATOM 3021 N N . LEU A 1 385 ? -19.130 11.999 -5.810 1.00 39.53 385 LEU A N 1
ATOM 3022 C CA . LEU A 1 385 ? -19.877 10.827 -5.337 1.00 39.53 385 LEU A CA 1
ATOM 3023 C C . LEU A 1 385 ? -20.609 11.120 -4.013 1.00 39.53 385 LEU A C 1
ATOM 3025 O O . LEU A 1 385 ? -21.633 10.511 -3.712 1.00 39.53 385 LEU A O 1
ATOM 3029 N N . GLY A 1 386 ? -20.163 12.142 -3.277 1.00 39.41 386 GLY A N 1
ATOM 3030 C CA . GLY A 1 386 ? -20.813 12.671 -2.082 1.00 39.41 386 GLY A CA 1
ATOM 3031 C C . GLY A 1 386 ? -21.939 13.669 -2.369 1.00 39.41 386 GLY A C 1
ATOM 3032 O O . GLY A 1 386 ? -21.875 14.810 -1.918 1.00 39.41 386 GLY A O 1
ATOM 3033 N N . ARG A 1 387 ? -23.037 13.261 -3.025 1.00 39.41 387 ARG A N 1
ATOM 3034 C CA . ARG A 1 387 ? -24.333 13.937 -2.788 1.00 39.41 387 ARG A CA 1
ATOM 3035 C C . ARG A 1 387 ? -24.924 13.439 -1.473 1.00 39.41 387 ARG A C 1
ATOM 3037 O O . ARG A 1 387 ? -25.947 12.766 -1.450 1.00 39.41 387 ARG A O 1
ATOM 3044 N N . ILE A 1 388 ? -24.279 13.819 -0.376 1.00 41.50 388 ILE A N 1
ATOM 3045 C CA . ILE A 1 388 ? -24.904 13.838 0.943 1.00 41.50 388 ILE A CA 1
ATOM 3046 C C . ILE A 1 388 ? -25.713 15.143 1.001 1.00 41.50 388 ILE A C 1
ATOM 3048 O O . ILE A 1 388 ? -25.117 16.228 0.955 1.00 41.50 388 ILE A O 1
ATOM 3052 N N . PRO A 1 389 ? -27.055 15.097 1.062 1.00 30.67 389 PRO A N 1
ATOM 3053 C CA . PRO A 1 389 ? -27.867 16.292 1.233 1.00 30.67 389 PRO A CA 1
ATOM 3054 C C . PRO A 1 389 ? -27.679 16.816 2.662 1.00 30.67 389 PRO A C 1
ATOM 3056 O O . PRO A 1 389 ? -28.440 16.461 3.545 1.00 30.67 389 PRO A O 1
ATOM 3059 N N . LEU A 1 390 ? -26.615 17.604 2.872 1.00 38.75 390 LEU A N 1
ATOM 3060 C CA . LEU A 1 390 ? -26.339 18.484 4.026 1.00 38.75 390 LEU A CA 1
ATOM 3061 C C . LEU A 1 390 ? -25.031 19.294 3.848 1.00 38.75 390 LEU A C 1
ATOM 3063 O O . LEU A 1 390 ? -24.867 20.319 4.500 1.00 38.75 390 LEU A O 1
ATOM 3067 N N . LEU A 1 391 ? -24.131 18.904 2.929 1.00 39.91 391 LEU A N 1
ATOM 3068 C CA . LEU A 1 391 ? -22.812 19.546 2.742 1.00 39.91 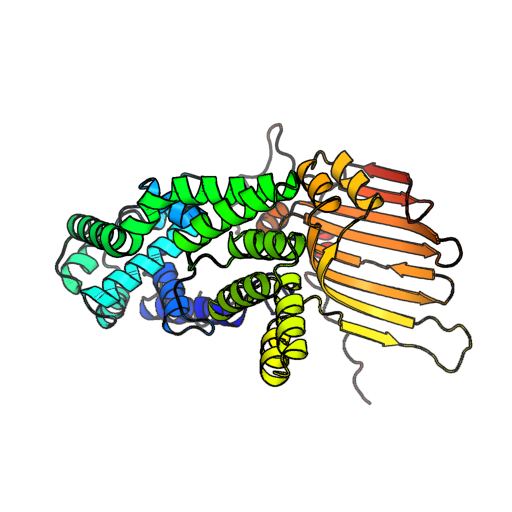391 LEU A CA 1
ATOM 3069 C C . LEU A 1 391 ? -22.748 20.625 1.644 1.00 39.91 391 LEU A C 1
ATOM 3071 O O . LEU A 1 391 ? -21.731 21.298 1.490 1.00 39.91 391 LEU A O 1
ATOM 3075 N N . GLY A 1 392 ? -23.839 20.864 0.914 1.00 35.94 392 GLY A N 1
ATOM 3076 C CA . GLY A 1 392 ? -23.884 21.828 -0.198 1.00 35.94 392 GLY A CA 1
ATOM 3077 C C . GLY A 1 392 ? -23.752 23.312 0.180 1.00 35.94 392 GLY A C 1
ATOM 3078 O O . GLY A 1 392 ? -23.894 24.160 -0.691 1.00 35.94 392 GLY A O 1
ATOM 3079 N N . ARG A 1 393 ? -23.519 23.647 1.456 1.00 34.91 393 ARG A N 1
ATOM 3080 C CA . ARG A 1 393 ? -23.321 25.028 1.936 1.00 34.91 393 ARG A CA 1
ATOM 3081 C C . ARG A 1 393 ? -21.890 25.346 2.369 1.00 34.91 393 ARG A C 1
ATOM 3083 O O . ARG A 1 393 ? -21.609 26.507 2.633 1.00 34.91 393 ARG A O 1
ATOM 3090 N N . LEU A 1 394 ? -21.003 24.352 2.440 1.00 39.84 394 LEU A N 1
ATOM 3091 C CA . LEU A 1 394 ? -19.612 24.573 2.855 1.00 39.84 394 LEU A CA 1
ATOM 3092 C C . LEU A 1 394 ? -18.670 24.872 1.678 1.00 39.84 394 LEU A C 1
ATOM 3094 O O . LEU A 1 394 ? -17.549 25.321 1.891 1.00 39.84 394 LEU A O 1
ATOM 3098 N N . PHE A 1 395 ? -19.114 24.625 0.443 1.00 40.88 395 PHE A N 1
ATOM 3099 C CA . PHE A 1 395 ? -18.251 24.660 -0.734 1.00 40.88 395 PHE A CA 1
ATOM 3100 C C . PHE A 1 395 ? -18.733 25.720 -1.740 1.00 40.88 395 PHE A C 1
ATOM 3102 O O . PHE A 1 395 ? -19.500 25.433 -2.658 1.00 40.88 395 PHE A O 1
ATOM 3109 N N . SER A 1 396 ? -18.211 26.934 -1.494 1.00 34.00 396 SER A N 1
ATOM 3110 C CA . SER A 1 396 ? -18.242 28.217 -2.236 1.00 34.00 396 SER A CA 1
ATOM 3111 C C . SER A 1 396 ? -19.420 29.167 -1.963 1.00 34.00 396 SER A C 1
ATOM 3113 O O . SER A 1 396 ? -20.562 28.706 -1.985 1.00 34.00 396 SER A O 1
ATOM 3115 N N . PRO A 1 397 ? -19.201 30.498 -1.781 1.00 35.88 397 PRO A N 1
ATOM 3116 C CA . PRO A 1 397 ? -17.986 31.343 -1.922 1.00 35.88 397 PRO A CA 1
ATOM 3117 C C . PRO A 1 397 ? -17.457 31.866 -0.551 1.00 35.88 397 PRO A C 1
ATOM 3119 O O . PRO A 1 397 ? -18.227 31.968 0.393 1.00 35.88 397 PRO A O 1
ATOM 3122 N N . GLU A 1 398 ? -16.163 32.123 -0.322 1.00 28.27 398 GLU A N 1
ATOM 3123 C CA . GLU A 1 398 ? -15.398 33.265 -0.864 1.00 28.27 398 GLU A CA 1
ATOM 3124 C C . GLU A 1 398 ? -13.863 33.030 -0.958 1.00 28.27 398 GLU A C 1
ATOM 3126 O O . GLU A 1 398 ? -13.284 32.211 -0.252 1.00 28.27 398 GLU A O 1
ATOM 3131 N N . GLU A 1 399 ? -13.278 33.763 -1.918 1.00 32.91 399 GLU A N 1
ATOM 3132 C CA . GLU A 1 399 ? -11.892 34.005 -2.379 1.00 32.91 399 GLU A CA 1
ATOM 3133 C C . GLU A 1 399 ? -10.752 32.985 -2.143 1.00 32.91 399 GLU A C 1
ATOM 3135 O O . GLU A 1 399 ? -10.012 33.032 -1.166 1.00 32.91 399 GLU A O 1
ATOM 3140 N N . GLY A 1 400 ? -10.494 32.168 -3.180 1.00 37.97 400 GLY A N 1
ATOM 3141 C CA . GLY A 1 400 ? -9.138 31.709 -3.536 1.00 37.97 400 GLY A CA 1
ATOM 3142 C C . GLY A 1 400 ? -8.982 30.218 -3.856 1.00 37.97 400 GLY A C 1
ATOM 3143 O O . GLY A 1 400 ? -8.119 29.852 -4.649 1.00 37.97 400 GLY A O 1
ATOM 3144 N N . GLY A 1 401 ? -9.830 29.350 -3.303 1.00 42.22 401 GLY A N 1
ATOM 3145 C CA . GLY A 1 401 ? -9.745 27.892 -3.480 1.00 42.22 401 GLY A CA 1
ATOM 3146 C C . GLY A 1 401 ? -10.701 27.361 -4.546 1.00 42.22 401 GLY A C 1
ATOM 3147 O O . GLY A 1 401 ? -11.697 26.724 -4.217 1.00 42.22 401 GLY A O 1
ATOM 3148 N N . GLY A 1 402 ? -10.457 27.672 -5.820 1.00 43.12 402 GLY A N 1
ATOM 3149 C CA . GLY A 1 402 ? -11.284 27.163 -6.918 1.00 43.12 402 GLY A CA 1
ATOM 3150 C C . GLY A 1 402 ? -10.977 25.702 -7.261 1.00 43.12 402 GLY A C 1
ATOM 3151 O O . GLY A 1 402 ? -9.831 25.261 -7.220 1.00 43.12 402 GLY A O 1
ATOM 3152 N N . VAL A 1 403 ? -12.008 24.945 -7.634 1.00 50.97 403 VAL A N 1
ATOM 3153 C CA . VAL A 1 403 ? -11.867 23.620 -8.250 1.00 50.97 403 VAL A CA 1
ATOM 3154 C C . VAL A 1 403 ? -11.590 23.827 -9.743 1.00 50.97 403 VAL A C 1
ATOM 3156 O O . VAL A 1 403 ? -12.469 24.311 -10.458 1.00 50.97 403 VAL A O 1
ATOM 3159 N N . PHE A 1 404 ? -10.391 23.487 -10.228 1.00 60.00 404 PHE A N 1
ATOM 3160 C CA . PHE A 1 404 ? -9.980 23.778 -11.610 1.00 60.00 404 PHE A CA 1
ATOM 3161 C C . PHE A 1 404 ? -9.745 22.506 -12.437 1.00 60.00 404 PHE A C 1
ATOM 3163 O O . PHE A 1 404 ? -8.982 21.622 -12.050 1.00 60.00 404 PHE A O 1
ATOM 3170 N N . ALA A 1 405 ? -10.378 22.443 -13.611 1.00 68.25 405 ALA A N 1
ATOM 3171 C CA . ALA A 1 405 ? -10.057 21.504 -14.682 1.00 68.25 405 ALA A CA 1
ATOM 3172 C C . ALA A 1 405 ? -9.375 22.260 -15.823 1.00 68.25 405 ALA A C 1
ATOM 3174 O O . ALA A 1 405 ? -9.754 23.389 -16.140 1.00 68.25 405 ALA A O 1
ATOM 3175 N N . VAL A 1 406 ? -8.383 21.640 -16.456 1.00 76.19 406 VAL A N 1
ATOM 3176 C CA . VAL A 1 406 ? -7.590 22.297 -17.500 1.00 76.19 406 VAL A CA 1
ATOM 3177 C C . VAL A 1 406 ? -7.801 21.584 -18.819 1.00 76.19 406 VAL A C 1
ATOM 3179 O O . VAL A 1 406 ? -7.432 20.420 -18.981 1.00 76.19 406 VAL A O 1
ATOM 3182 N N . ALA A 1 407 ? -8.413 22.287 -19.769 1.00 84.50 407 ALA A N 1
ATOM 3183 C CA . ALA A 1 407 ? -8.535 21.803 -21.134 1.00 84.50 407 ALA A CA 1
ATOM 3184 C C . ALA A 1 407 ? -7.191 21.965 -21.853 1.00 84.50 407 ALA A C 1
ATOM 3186 O O . ALA A 1 407 ? -6.506 22.971 -21.670 1.00 84.50 407 ALA A O 1
ATOM 3187 N N . TYR A 1 408 ? -6.817 21.002 -22.689 1.00 89.69 408 TYR A N 1
ATOM 3188 C CA . TYR A 1 408 ? -5.588 21.049 -23.470 1.00 89.69 408 TYR A CA 1
ATOM 3189 C C . TYR A 1 408 ? -5.840 20.709 -24.935 1.00 89.69 408 TYR A C 1
ATOM 3191 O O . TYR A 1 408 ? -6.804 20.027 -25.289 1.00 89.69 408 TYR A O 1
ATOM 3199 N N . ARG A 1 409 ? -4.924 21.162 -25.788 1.00 92.88 409 ARG A N 1
ATOM 3200 C CA . ARG A 1 409 ? -4.840 20.779 -27.193 1.00 92.88 409 ARG A CA 1
ATOM 3201 C C . ARG A 1 409 ? -3.389 20.543 -27.584 1.00 92.88 409 ARG A C 1
ATOM 3203 O O . ARG A 1 409 ? -2.523 21.326 -27.206 1.00 92.88 409 ARG A O 1
ATOM 3210 N N . MET A 1 410 ? -3.146 19.484 -28.345 1.00 93.75 410 MET A N 1
ATOM 3211 C CA . MET A 1 410 ? -1.846 19.065 -28.859 1.00 93.75 410 MET A CA 1
ATOM 3212 C C . MET A 1 410 ? -1.912 18.966 -30.379 1.00 93.75 410 MET A C 1
ATOM 3214 O O . MET A 1 410 ? -2.800 18.297 -30.905 1.00 93.75 410 MET A O 1
ATOM 3218 N N . ARG A 1 411 ? -0.984 19.614 -31.087 1.00 95.38 411 ARG A N 1
ATOM 3219 C CA . ARG A 1 411 ? -0.858 19.522 -32.548 1.00 95.38 411 ARG A CA 1
ATOM 3220 C C . ARG A 1 411 ? 0.598 19.431 -32.994 1.00 95.38 411 ARG A C 1
ATOM 3222 O O . ARG A 1 411 ? 1.453 20.105 -32.429 1.00 95.38 411 ARG A O 1
ATOM 3229 N N . GLY A 1 412 ? 0.865 18.677 -34.057 1.00 92.88 412 GLY A N 1
ATOM 3230 C CA . GLY A 1 412 ? 2.190 18.608 -34.688 1.00 92.88 412 GLY A CA 1
ATOM 3231 C C . GLY A 1 412 ? 2.871 17.248 -34.505 1.00 92.88 412 GLY A C 1
ATOM 3232 O O . GLY A 1 412 ? 2.161 16.255 -34.357 1.00 92.88 412 GLY A O 1
ATOM 3233 N N . PRO A 1 413 ? 4.212 17.170 -34.567 1.00 90.12 413 PRO A N 1
ATOM 3234 C CA . PRO A 1 413 ? 4.953 15.911 -34.451 1.00 90.12 413 PRO A CA 1
ATOM 3235 C C . PRO A 1 413 ? 4.644 15.170 -33.145 1.00 90.12 413 PRO A C 1
ATOM 3237 O O . PRO A 1 413 ? 4.585 15.794 -32.087 1.00 90.12 413 PRO A O 1
ATOM 3240 N N . LEU A 1 414 ? 4.472 13.847 -33.202 1.00 75.88 414 LEU A N 1
ATOM 3241 C CA . LEU A 1 414 ? 4.096 13.024 -32.046 1.00 75.88 414 LEU A CA 1
ATOM 3242 C C . LEU A 1 414 ? 5.138 13.091 -30.916 1.00 75.88 414 LEU A C 1
ATOM 3244 O O . LEU A 1 414 ? 4.774 13.135 -29.742 1.00 75.88 414 LEU A O 1
ATOM 3248 N N . ASN A 1 415 ? 6.420 13.180 -31.277 1.00 76.25 415 ASN A N 1
ATOM 3249 C CA . ASN A 1 415 ? 7.539 13.253 -30.332 1.00 76.25 415 ASN A CA 1
ATOM 3250 C C . ASN A 1 415 ? 7.775 14.657 -29.752 1.00 76.25 415 ASN A C 1
ATOM 3252 O O . ASN A 1 415 ? 8.517 14.792 -28.785 1.00 76.25 415 ASN A O 1
ATOM 3256 N N . ASP A 1 416 ? 7.170 15.707 -30.317 1.00 83.06 416 ASP A N 1
ATOM 3257 C CA . ASP A 1 416 ? 7.263 17.065 -29.768 1.00 83.06 416 ASP A CA 1
ATOM 3258 C C . ASP A 1 416 ? 6.062 17.937 -30.184 1.00 83.06 416 ASP A C 1
ATOM 3260 O O . ASP A 1 416 ? 6.187 18.862 -30.993 1.00 83.06 416 ASP A O 1
ATOM 3264 N N . PRO A 1 417 ? 4.854 17.658 -29.666 1.00 89.19 417 PRO A N 1
ATOM 3265 C CA . PRO A 1 417 ? 3.671 18.390 -30.085 1.00 89.19 417 PRO A CA 1
ATOM 3266 C C . PRO A 1 417 ? 3.665 19.809 -29.507 1.00 89.19 417 PRO A C 1
ATOM 3268 O O . PRO A 1 417 ? 4.039 20.054 -28.350 1.00 89.19 417 PRO A O 1
ATOM 3271 N N . GLN A 1 418 ? 3.155 20.759 -30.290 1.00 92.69 418 GLN A N 1
ATOM 3272 C CA . GLN A 1 418 ? 2.758 22.064 -29.775 1.00 92.69 418 GLN A CA 1
ATOM 3273 C C . GLN A 1 418 ? 1.544 21.873 -28.873 1.00 92.69 418 GLN A C 1
ATOM 3275 O O . GLN A 1 418 ? 0.544 21.289 -29.288 1.00 92.69 418 GLN A O 1
ATOM 3280 N N . THR A 1 419 ? 1.646 22.351 -27.636 1.00 91.44 419 THR A N 1
ATOM 3281 C CA . THR A 1 419 ? 0.645 22.118 -26.595 1.00 91.44 419 THR A CA 1
ATOM 3282 C C . THR A 1 419 ? 0.126 23.452 -26.079 1.00 91.44 419 THR A C 1
ATOM 3284 O O . THR A 1 419 ? 0.912 24.301 -25.667 1.00 91.44 419 THR A O 1
ATOM 3287 N N . SER A 1 420 ? -1.191 23.635 -26.096 1.00 88.69 420 SER A N 1
ATOM 3288 C CA . SER A 1 420 ? -1.872 24.801 -25.525 1.00 88.69 420 SER A CA 1
ATOM 3289 C C . SER A 1 420 ? -2.838 24.355 -24.437 1.00 88.69 420 SER A C 1
ATOM 3291 O O . SER A 1 420 ? -3.538 23.360 -24.629 1.00 88.69 420 SER A O 1
ATOM 3293 N N . VAL A 1 421 ? -2.926 25.108 -23.343 1.00 84.50 421 VAL A N 1
ATOM 3294 C CA . VAL A 1 421 ? -3.850 24.830 -22.237 1.00 84.50 421 VAL A CA 1
ATOM 3295 C C . VAL A 1 421 ? -4.795 26.004 -21.987 1.00 84.50 421 VAL A C 1
ATOM 3297 O O . VAL A 1 421 ? -4.429 27.156 -22.212 1.00 84.50 421 VAL A O 1
ATOM 3300 N N . ASN A 1 422 ? -6.007 25.714 -21.514 1.00 78.62 422 ASN A N 1
ATOM 3301 C CA . ASN A 1 422 ? -6.995 26.703 -21.099 1.00 78.62 422 ASN A CA 1
ATOM 3302 C C . ASN A 1 422 ? -7.504 26.372 -19.678 1.00 78.62 422 ASN A C 1
ATOM 3304 O O . ASN A 1 422 ? -8.219 25.379 -19.510 1.00 78.62 422 ASN A O 1
ATOM 3308 N N . PRO A 1 423 ? -7.149 27.182 -18.663 1.00 63.94 423 PRO A N 1
ATOM 3309 C CA . PRO A 1 423 ? -7.458 26.906 -17.260 1.00 63.94 423 PRO A CA 1
ATOM 3310 C C . PRO A 1 423 ? -8.897 27.247 -16.826 1.00 63.94 423 PRO A C 1
ATOM 3312 O O . PRO A 1 423 ? -9.267 26.952 -15.695 1.00 63.94 423 PRO A O 1
ATOM 3315 N N . LEU A 1 424 ? -9.724 27.858 -17.685 1.00 55.81 424 LEU A N 1
ATOM 3316 C CA . LEU A 1 424 ? -11.062 28.363 -17.322 1.00 55.81 424 LEU A CA 1
ATOM 3317 C C . LEU A 1 424 ? -12.226 27.420 -17.694 1.00 55.81 424 LEU A C 1
ATOM 3319 O O . LEU A 1 424 ? -13.340 27.877 -17.954 1.00 55.81 424 LEU A O 1
ATOM 3323 N N . ALA A 1 425 ? -12.012 26.103 -17.743 1.00 52.72 425 ALA A N 1
ATOM 3324 C CA . ALA A 1 425 ? -13.098 25.179 -18.068 1.00 52.72 425 ALA A CA 1
ATOM 3325 C C . ALA A 1 425 ? -14.073 25.045 -16.880 1.00 52.72 425 ALA A C 1
ATOM 3327 O O . ALA A 1 425 ? -13.774 24.398 -15.879 1.00 52.72 425 ALA A O 1
ATOM 3328 N N . ALA A 1 426 ? -15.257 25.655 -16.992 1.00 45.47 426 ALA A N 1
ATOM 3329 C CA . ALA A 1 426 ? -16.326 25.516 -16.008 1.00 45.47 426 ALA A CA 1
ATOM 3330 C C . ALA A 1 426 ? -16.730 24.038 -15.849 1.00 45.47 426 ALA A C 1
ATOM 3332 O O . ALA A 1 426 ? -17.229 23.405 -16.784 1.00 45.47 426 ALA A O 1
ATOM 3333 N N . LEU A 1 427 ? -16.543 23.492 -14.647 1.00 53.06 427 LEU A N 1
ATOM 3334 C CA . LEU A 1 427 ? -16.980 22.146 -14.291 1.00 53.06 427 LEU A CA 1
ATOM 3335 C C . LEU A 1 427 ? -18.499 22.123 -14.119 1.00 53.06 427 LEU A C 1
ATOM 3337 O O . LEU A 1 427 ? -19.035 22.388 -13.045 1.00 53.06 427 LEU A O 1
ATOM 3341 N N . THR A 1 428 ? -19.221 21.803 -15.190 1.00 48.41 428 THR A N 1
ATOM 3342 C CA . THR A 1 428 ? -20.660 21.555 -15.071 1.00 48.41 428 THR A CA 1
ATOM 3343 C C . THR A 1 428 ? -20.907 20.140 -14.524 1.00 48.41 428 THR A C 1
ATOM 3345 O O . THR A 1 428 ? -20.247 19.185 -14.943 1.00 48.41 428 THR A O 1
ATOM 3348 N N . PRO A 1 429 ? -21.899 19.933 -13.636 1.00 48.50 429 PRO A N 1
ATOM 3349 C CA . PRO A 1 429 ? -22.224 18.602 -13.106 1.00 48.50 429 PRO A CA 1
ATOM 3350 C C . PRO A 1 429 ? -22.609 17.554 -14.168 1.00 48.50 429 PRO A C 1
ATOM 3352 O O . PRO A 1 429 ? -22.618 16.358 -13.880 1.00 48.50 429 PRO A O 1
ATOM 3355 N N . GLY A 1 430 ? -22.996 17.985 -15.375 1.00 45.66 430 GLY A N 1
ATOM 3356 C CA . GLY A 1 430 ? -23.263 17.103 -16.517 1.00 45.66 430 GLY A CA 1
ATOM 3357 C C . GLY A 1 430 ? -21.986 16.636 -17.223 1.00 45.66 430 GLY A C 1
ATOM 3358 O O . GLY A 1 430 ? -21.865 15.459 -17.543 1.00 45.66 430 GLY A O 1
ATOM 3359 N N . PHE A 1 431 ? -21.009 17.532 -17.391 1.00 53.88 431 PHE A N 1
ATOM 3360 C CA . PHE A 1 431 ? -19.688 17.220 -17.948 1.00 53.88 431 PHE A CA 1
ATOM 3361 C C . PHE A 1 431 ? -18.942 16.188 -17.097 1.00 53.88 431 PHE A C 1
ATOM 3363 O O . PHE A 1 431 ? -18.429 15.198 -17.611 1.00 53.88 431 PHE A O 1
ATOM 3370 N N . LEU A 1 432 ? -18.977 16.379 -15.778 1.00 53.56 432 LEU A N 1
ATOM 3371 C CA . LEU A 1 432 ? -18.402 15.456 -14.809 1.00 53.56 432 LEU A CA 1
ATOM 3372 C C . LEU A 1 432 ? -19.050 14.066 -14.923 1.00 53.56 432 LEU A C 1
ATOM 3374 O O . LEU A 1 432 ? -18.343 13.091 -15.143 1.00 53.56 432 LEU A O 1
ATOM 3378 N N . ARG A 1 433 ? -20.387 13.962 -14.932 1.00 55.28 433 ARG A N 1
ATOM 3379 C CA . ARG A 1 433 ? -21.089 12.682 -15.175 1.00 55.28 433 ARG A CA 1
ATOM 3380 C C . ARG A 1 433 ? -20.649 11.972 -16.463 1.00 55.28 433 ARG A C 1
ATOM 3382 O O . ARG A 1 433 ? -20.526 10.751 -16.454 1.00 55.28 433 ARG A O 1
ATOM 3389 N N . GLY A 1 434 ? -20.380 12.725 -17.533 1.00 52.00 434 GLY A N 1
ATOM 3390 C CA . GLY A 1 434 ? -19.862 12.199 -18.799 1.00 52.00 434 GLY A CA 1
ATOM 3391 C C . GLY A 1 434 ? -18.440 11.633 -18.701 1.00 52.00 434 GLY A C 1
ATOM 3392 O O . GLY A 1 434 ? -18.181 10.567 -19.251 1.00 52.00 434 GLY A O 1
ATOM 3393 N N . ILE A 1 435 ? -17.540 12.285 -17.955 1.00 53.97 435 ILE A N 1
ATOM 3394 C CA . ILE A 1 435 ? -16.198 11.753 -17.647 1.00 53.97 435 ILE A CA 1
ATOM 3395 C C . ILE A 1 435 ? -16.297 10.475 -16.797 1.00 53.97 435 ILE A C 1
ATOM 3397 O O . ILE A 1 435 ? -15.565 9.518 -17.044 1.00 53.97 435 ILE A O 1
ATOM 3401 N N . PHE A 1 436 ? -17.232 10.429 -15.845 1.00 52.22 436 PHE A N 1
ATOM 3402 C CA . PHE A 1 436 ? -17.408 9.300 -14.921 1.00 52.22 436 PHE A CA 1
ATOM 3403 C C . PHE A 1 436 ? -18.270 8.153 -15.461 1.00 52.22 436 PHE A C 1
ATOM 3405 O O . PHE A 1 436 ? -18.458 7.164 -14.761 1.00 52.22 436 PHE A O 1
ATOM 3412 N N . GLY A 1 437 ? -18.823 8.261 -16.678 1.00 48.09 437 GLY A N 1
ATOM 3413 C CA . GLY A 1 437 ? -19.685 7.220 -17.256 1.00 48.09 437 GLY A CA 1
ATOM 3414 C C . GLY A 1 437 ? -20.958 6.930 -16.446 1.00 48.09 437 GLY A C 1
ATOM 3415 O O . GLY A 1 437 ? -21.578 5.883 -16.624 1.00 48.09 437 GLY A O 1
ATOM 3416 N N . LEU A 1 438 ? -21.364 7.843 -15.559 1.00 44.38 438 LEU A N 1
ATOM 3417 C CA . LEU A 1 438 ? -22.523 7.671 -14.687 1.00 44.38 438 LEU A CA 1
ATOM 3418 C C . LEU A 1 438 ? -23.810 7.814 -15.515 1.00 44.38 438 LEU A C 1
ATOM 3420 O O . LEU A 1 438 ? -24.254 8.930 -15.795 1.00 44.38 438 LEU A O 1
ATOM 3424 N N . GLY A 1 439 ? -24.399 6.677 -15.899 1.00 38.50 439 GLY A N 1
ATOM 3425 C CA . GLY A 1 439 ? -25.718 6.596 -16.540 1.00 38.50 439 GLY A CA 1
ATOM 3426 C C . GLY A 1 439 ? -25.754 6.162 -18.010 1.00 38.50 439 GLY A C 1
ATOM 3427 O O . GLY A 1 439 ? -26.801 6.315 -18.632 1.00 38.50 439 GLY A O 1
ATOM 3428 N N . GLN A 1 440 ? -24.671 5.628 -18.586 1.00 34.84 440 GLN A N 1
ATOM 3429 C CA . GLN A 1 440 ? -24.759 4.923 -19.873 1.00 34.84 440 GLN A CA 1
ATOM 3430 C C . GLN A 1 440 ? -24.826 3.415 -19.628 1.00 34.84 440 GLN A C 1
ATOM 3432 O O . GLN A 1 440 ? -23.826 2.792 -19.277 1.00 34.84 440 GLN A O 1
ATOM 3437 N N . GLU A 1 441 ? -26.015 2.832 -19.802 1.00 31.03 441 GLU A N 1
ATOM 3438 C CA . GLU A 1 441 ? -26.132 1.387 -19.994 1.00 31.03 441 GLU A CA 1
ATOM 3439 C C . GLU A 1 441 ? -25.321 0.982 -21.237 1.00 31.03 441 GLU A C 1
ATOM 3441 O O . GLU A 1 441 ? -25.344 1.706 -22.241 1.00 31.03 441 GLU A O 1
ATOM 3446 N N . PRO A 1 442 ? -24.605 -0.157 -21.213 1.00 32.88 442 PRO A N 1
ATOM 3447 C CA . PRO A 1 442 ? -24.019 -0.701 -22.428 1.00 32.88 442 PRO A CA 1
ATOM 3448 C C . PRO A 1 442 ? -25.144 -0.910 -23.445 1.00 32.88 442 PRO A C 1
ATOM 3450 O O . PRO A 1 442 ? -26.156 -1.528 -23.118 1.00 32.88 442 PRO A O 1
ATOM 3453 N N . ALA A 1 443 ? -24.980 -0.369 -24.656 1.00 34.19 443 ALA A N 1
ATOM 3454 C CA . ALA A 1 443 ? -25.960 -0.498 -25.728 1.00 34.19 443 ALA A CA 1
ATOM 3455 C C . ALA A 1 443 ? -26.371 -1.972 -25.867 1.00 34.19 443 ALA A C 1
ATOM 3457 O O . ALA A 1 443 ? -25.558 -2.832 -26.215 1.00 34.19 443 ALA A O 1
ATOM 3458 N N . GLY A 1 444 ? -27.622 -2.248 -25.497 1.00 34.88 444 GLY A N 1
ATOM 3459 C CA . GLY A 1 444 ? -28.158 -3.592 -25.374 1.00 34.88 444 GLY A CA 1
ATOM 3460 C C . GLY A 1 444 ? -28.005 -4.387 -26.664 1.00 34.88 444 GLY A C 1
ATOM 3461 O O . GLY A 1 444 ? -28.209 -3.879 -27.768 1.00 34.88 444 GLY A O 1
ATOM 3462 N N . GLN A 1 445 ? -27.673 -5.667 -26.501 1.00 36.59 445 GLN A N 1
ATOM 3463 C CA . GLN A 1 445 ? -27.859 -6.674 -27.536 1.00 36.59 445 GLN A CA 1
ATOM 3464 C C . GLN A 1 445 ? -29.299 -6.581 -28.048 1.00 36.59 445 GLN A C 1
ATOM 3466 O O . GLN A 1 445 ? -30.249 -6.706 -27.274 1.00 36.59 445 GLN A O 1
ATOM 3471 N N . ALA A 1 446 ? -29.456 -6.347 -29.351 1.00 32.59 446 ALA A N 1
ATOM 3472 C CA . ALA A 1 446 ? -30.759 -6.394 -29.994 1.00 32.59 446 ALA A CA 1
ATOM 3473 C C . ALA A 1 446 ? -31.417 -7.766 -29.735 1.00 32.59 446 ALA A C 1
ATOM 3475 O O . ALA A 1 446 ? -30.723 -8.790 -29.774 1.00 32.59 446 ALA A O 1
ATOM 3476 N N . PRO A 1 447 ? -32.735 -7.814 -29.474 1.00 36.09 447 PRO A N 1
ATOM 3477 C CA . PRO A 1 447 ? -33.420 -9.072 -29.235 1.00 36.09 447 PRO A CA 1
ATOM 3478 C C . PRO A 1 447 ? -33.353 -9.920 -30.505 1.00 36.09 447 PRO A C 1
ATOM 3480 O O . PRO A 1 447 ? -33.716 -9.464 -31.590 1.00 36.09 447 PRO A O 1
ATOM 3483 N N . ARG A 1 448 ? -32.870 -11.159 -30.365 1.00 41.91 448 ARG A N 1
ATOM 3484 C CA . ARG A 1 448 ? -32.970 -12.169 -31.421 1.00 41.91 448 ARG A CA 1
ATOM 3485 C C . ARG A 1 448 ? -34.457 -12.403 -31.703 1.00 41.91 448 ARG A C 1
ATOM 3487 O O . ARG A 1 448 ? -35.172 -12.838 -30.802 1.00 41.91 448 ARG A O 1
ATOM 3494 N N . GLN A 1 449 ? -34.890 -12.082 -32.921 1.00 41.66 449 GLN A N 1
ATOM 3495 C CA . GLN A 1 449 ? -36.095 -12.654 -33.523 1.00 41.66 449 GLN A CA 1
ATOM 3496 C C . GLN A 1 449 ? -35.723 -13.915 -34.290 1.00 41.66 449 GLN A C 1
ATOM 3498 O O . GLN A 1 449 ? -34.624 -13.918 -34.896 1.00 41.66 449 GLN A O 1
#

Radius of gyration: 25.87 Å; chains: 1; bounding box: 66×59×82 Å